Protein AF-A0A2A2KNI4-F1 (afdb_monomer)

Structure (mmCIF, N/CA/C/O backbone):
data_AF-A0A2A2KNI4-F1
#
_entry.id   AF-A0A2A2KNI4-F1
#
loop_
_atom_site.group_PDB
_atom_site.id
_atom_site.type_symbol
_atom_site.label_atom_id
_atom_site.label_alt_id
_atom_site.label_comp_id
_atom_site.label_asym_id
_atom_site.label_entity_id
_atom_site.label_seq_id
_atom_site.pdbx_PDB_ins_code
_atom_site.Cartn_x
_atom_site.Cartn_y
_atom_site.Cartn_z
_atom_site.occupancy
_atom_site.B_iso_or_equiv
_atom_site.auth_seq_id
_atom_site.auth_comp_id
_atom_site.auth_asym_id
_atom_site.auth_atom_id
_atom_site.pdbx_PDB_model_num
ATOM 1 N N . MET A 1 1 ? -17.051 -5.301 -17.462 1.00 44.94 1 MET A N 1
ATOM 2 C CA . MET A 1 1 ? -17.823 -6.048 -16.439 1.00 44.94 1 MET A CA 1
ATOM 3 C C . MET A 1 1 ? -18.924 -5.157 -15.853 1.00 44.94 1 MET A C 1
ATOM 5 O O . MET A 1 1 ? -18.960 -3.977 -16.186 1.00 44.94 1 MET A O 1
ATOM 9 N N . SER A 1 2 ? -19.839 -5.693 -15.039 1.00 45.97 2 SER A N 1
ATOM 10 C CA . SER A 1 2 ? -20.913 -4.934 -14.370 1.00 45.97 2 SER A CA 1
ATOM 11 C C . SER A 1 2 ? -20.404 -4.223 -13.110 1.00 45.97 2 SER A C 1
ATOM 13 O O . SER A 1 2 ? -19.981 -4.899 -12.181 1.00 45.97 2 SER A O 1
ATOM 15 N N . ARG A 1 3 ? -20.484 -2.886 -13.074 1.00 68.00 3 ARG A N 1
ATOM 16 C CA . ARG A 1 3 ? -20.054 -2.011 -11.956 1.00 68.00 3 ARG A CA 1
ATOM 17 C C . ARG A 1 3 ? -21.158 -1.789 -10.895 1.00 68.00 3 ARG A C 1
ATOM 19 O O . ARG A 1 3 ? -21.290 -0.703 -10.334 1.00 68.00 3 ARG A O 1
ATOM 26 N N . GLY A 1 4 ? -22.041 -2.773 -10.739 1.00 67.38 4 GLY A N 1
ATOM 27 C CA . GLY A 1 4 ? -23.240 -2.698 -9.906 1.00 67.38 4 GLY A CA 1
ATOM 28 C C . GLY A 1 4 ? -24.388 -3.571 -10.421 1.00 67.38 4 GLY A C 1
ATOM 29 O O . GLY A 1 4 ? -24.351 -4.092 -11.541 1.00 67.38 4 GLY A O 1
ATOM 30 N N . ASN A 1 5 ? -25.437 -3.712 -9.610 1.00 77.50 5 ASN A N 1
ATOM 31 C CA . ASN A 1 5 ? -26.620 -4.521 -9.907 1.00 77.50 5 ASN A CA 1
ATOM 32 C C . ASN A 1 5 ? -27.744 -3.690 -10.538 1.00 77.50 5 ASN A C 1
ATOM 34 O O . ASN A 1 5 ? -28.272 -2.762 -9.929 1.00 77.50 5 ASN A O 1
ATOM 38 N N . ALA A 1 6 ? -28.177 -4.067 -11.743 1.00 77.62 6 ALA A N 1
ATOM 39 C CA . ALA A 1 6 ? -29.332 -3.457 -12.398 1.00 77.62 6 ALA A CA 1
ATOM 40 C C . ALA A 1 6 ? -30.652 -4.098 -11.931 1.00 77.62 6 ALA A C 1
ATOM 42 O O . ALA A 1 6 ? -30.857 -5.305 -12.052 1.00 77.62 6 ALA A O 1
ATOM 43 N N . THR A 1 7 ? -31.579 -3.266 -11.463 1.00 80.44 7 THR A N 1
ATOM 44 C CA . THR A 1 7 ? -32.975 -3.627 -11.169 1.00 80.44 7 THR A CA 1
ATOM 45 C C . THR A 1 7 ? -33.904 -2.950 -12.174 1.00 80.44 7 THR A C 1
ATOM 47 O O . THR A 1 7 ? -33.580 -1.879 -12.686 1.00 80.44 7 THR A O 1
ATOM 50 N N . VAL A 1 8 ? -35.047 -3.567 -12.491 1.00 79.50 8 VAL A N 1
ATOM 51 C CA . VAL A 1 8 ? -36.004 -3.041 -13.481 1.00 79.50 8 VAL A CA 1
ATOM 52 C C . VAL A 1 8 ? -37.401 -2.976 -12.870 1.00 79.50 8 VAL A C 1
ATOM 54 O O . VAL A 1 8 ? -37.875 -3.959 -12.294 1.00 79.50 8 VAL A O 1
ATOM 57 N N . ASP A 1 9 ? -38.063 -1.823 -12.978 1.00 80.44 9 ASP A N 1
ATOM 58 C CA . ASP A 1 9 ? -39.430 -1.637 -12.486 1.00 80.44 9 ASP A CA 1
ATOM 59 C C . ASP A 1 9 ? -40.489 -2.251 -13.429 1.00 80.44 9 ASP A C 1
ATOM 61 O O . ASP A 1 9 ? -40.208 -2.712 -14.537 1.00 80.44 9 ASP A O 1
ATOM 65 N N . ARG A 1 10 ? -41.758 -2.243 -12.999 1.00 78.56 10 ARG A N 1
ATOM 66 C CA . ARG A 1 10 ? -42.879 -2.805 -13.780 1.00 78.56 10 ARG A CA 1
ATOM 67 C C . ARG A 1 10 ? -43.243 -2.009 -15.045 1.00 78.56 10 ARG A C 1
ATOM 69 O O . ARG A 1 10 ? -44.118 -2.451 -15.783 1.00 78.56 10 ARG A O 1
ATOM 76 N N . HIS A 1 11 ? -42.602 -0.869 -15.288 1.00 81.31 11 HIS A N 1
ATOM 77 C CA . HIS A 1 11 ? -42.779 -0.030 -16.474 1.00 81.31 11 HIS A CA 1
ATOM 78 C C . HIS A 1 11 ? -41.560 -0.083 -17.414 1.00 81.31 11 HIS A C 1
ATOM 80 O O . HIS A 1 11 ? -41.595 0.534 -18.476 1.00 81.31 11 HIS A O 1
ATOM 86 N N . GLY A 1 12 ? -40.505 -0.827 -17.054 1.00 70.75 12 GLY A N 1
ATOM 87 C CA . GLY A 1 12 ? -39.271 -0.956 -17.833 1.00 70.75 12 GLY A CA 1
ATOM 88 C C . GLY A 1 12 ? -38.179 0.061 -17.482 1.00 70.75 12 GLY A C 1
ATOM 89 O O . GLY A 1 12 ? -37.191 0.152 -18.207 1.00 70.75 12 GLY A O 1
ATOM 90 N N . ASN A 1 13 ? -38.320 0.823 -16.393 1.00 78.44 13 ASN A N 1
ATOM 91 C CA . ASN A 1 13 ? -37.273 1.729 -15.923 1.00 78.44 13 ASN A CA 1
ATOM 92 C C . ASN A 1 13 ? -36.163 0.937 -15.222 1.00 78.44 13 ASN A C 1
ATOM 94 O O . ASN A 1 13 ? -36.431 0.236 -14.246 1.00 78.44 13 ASN A O 1
ATOM 98 N N . CYS A 1 14 ? -34.918 1.090 -15.676 1.00 73.50 14 CYS A N 1
ATOM 99 C CA . CYS A 1 14 ? -33.750 0.500 -15.022 1.00 73.50 14 CYS A CA 1
ATOM 100 C C . CYS A 1 14 ? -33.170 1.431 -13.945 1.00 73.50 14 CYS A C 1
ATOM 102 O O . CYS A 1 14 ? -32.900 2.605 -14.210 1.00 73.50 14 CYS A O 1
ATOM 104 N N . THR A 1 15 ? -32.899 0.879 -12.766 1.00 78.12 15 THR A N 1
ATOM 105 C CA . THR A 1 15 ? -32.167 1.511 -11.660 1.00 78.12 15 THR A CA 1
ATOM 106 C C . THR A 1 15 ? -30.983 0.636 -11.267 1.00 78.12 15 THR A C 1
ATOM 108 O O . THR A 1 15 ? -31.174 -0.512 -10.863 1.00 78.12 15 THR A O 1
ATOM 111 N N . CYS A 1 16 ? -29.762 1.158 -11.386 1.00 79.56 16 CYS A N 1
ATOM 112 C CA . CYS A 1 16 ? -28.562 0.462 -10.929 1.00 79.56 16 CYS A CA 1
ATOM 113 C C . CYS A 1 16 ? -28.242 0.820 -9.472 1.00 79.56 16 CYS A C 1
ATOM 115 O O . CYS A 1 16 ? -28.241 1.997 -9.113 1.00 79.56 16 CYS A O 1
ATOM 117 N N . ASP A 1 17 ? -27.962 -0.200 -8.667 1.00 80.31 17 ASP A N 1
ATOM 118 C CA . ASP A 1 17 ? -27.355 -0.100 -7.339 1.00 80.31 17 ASP A CA 1
ATOM 119 C C . ASP A 1 17 ? -25.849 -0.354 -7.502 1.00 80.31 17 ASP A C 1
ATOM 121 O O . ASP A 1 17 ? -25.459 -1.405 -8.019 1.00 80.31 17 ASP A O 1
ATOM 125 N N . CYS A 1 18 ? -25.013 0.635 -7.189 1.00 76.56 18 CYS A N 1
ATOM 126 C CA . CYS A 1 18 ? -23.606 0.650 -7.600 1.00 76.56 18 CYS A CA 1
ATOM 127 C C . CYS A 1 18 ? -22.666 0.099 -6.529 1.00 76.56 18 CYS A C 1
ATOM 129 O O . CYS A 1 18 ? -22.852 0.337 -5.334 1.00 76.56 18 CYS A O 1
ATOM 131 N N . ASP A 1 19 ? -21.608 -0.583 -6.968 1.00 75.62 19 ASP A N 1
ATOM 132 C CA . ASP A 1 19 ? -20.502 -0.936 -6.080 1.00 75.62 19 ASP A CA 1
ATOM 133 C C . ASP A 1 19 ? -19.826 0.348 -5.574 1.00 75.62 19 ASP A C 1
ATOM 135 O O . ASP A 1 19 ? -19.736 1.327 -6.310 1.00 75.62 19 ASP A O 1
ATOM 139 N N . LYS A 1 20 ? -19.328 0.362 -4.329 1.00 65.94 20 LYS A N 1
ATOM 140 C CA . LYS A 1 20 ? -18.877 1.584 -3.614 1.00 65.94 20 LYS A CA 1
ATOM 141 C C . LYS A 1 20 ? -17.825 2.451 -4.327 1.00 65.94 20 LYS A C 1
ATOM 143 O O . LYS A 1 20 ? -17.610 3.585 -3.921 1.00 65.94 20 LYS A O 1
ATOM 148 N N . GLN A 1 21 ? -17.146 1.904 -5.327 1.00 68.81 21 GLN A N 1
ATOM 149 C CA . GLN A 1 21 ? -16.157 2.590 -6.160 1.00 68.81 21 GLN A CA 1
ATOM 150 C C . GLN A 1 21 ? -16.796 3.423 -7.284 1.00 68.81 21 GLN A C 1
ATOM 152 O O . GLN A 1 21 ? -16.095 4.190 -7.938 1.00 68.81 21 GLN A O 1
ATOM 157 N N . TYR A 1 22 ? -18.101 3.275 -7.535 1.00 71.25 22 TYR A N 1
ATOM 158 C CA . TYR A 1 22 ? -18.795 3.823 -8.699 1.00 71.25 22 TYR A CA 1
ATOM 159 C C . TYR A 1 22 ? -20.127 4.482 -8.336 1.00 71.25 22 TYR A C 1
ATOM 161 O O . TYR A 1 22 ? -20.808 4.088 -7.391 1.00 71.25 22 TYR A O 1
ATOM 169 N N . PHE A 1 23 ? -20.546 5.462 -9.138 1.00 74.88 23 PHE A N 1
ATOM 170 C CA . PHE A 1 23 ? -21.817 6.157 -8.944 1.00 74.88 23 PHE A CA 1
ATOM 171 C C . PHE A 1 23 ? -22.461 6.627 -10.264 1.00 74.88 23 PHE A C 1
ATOM 173 O O . PHE A 1 23 ? -21.933 6.439 -11.366 1.00 74.88 23 PHE A O 1
ATOM 180 N N . GLY A 1 24 ? -23.650 7.227 -10.150 1.00 71.94 24 GLY A N 1
ATOM 181 C CA . GLY A 1 24 ? -24.491 7.636 -11.278 1.00 71.94 24 GLY A CA 1
ATOM 182 C C . GLY A 1 24 ? -25.480 6.551 -11.722 1.00 71.94 24 GLY A C 1
ATOM 183 O O . GLY A 1 24 ? -25.388 5.396 -11.320 1.00 71.94 24 GLY A O 1
ATOM 184 N N . LYS A 1 25 ? -26.459 6.922 -12.565 1.00 75.50 25 LYS A N 1
ATOM 185 C CA . LYS A 1 25 ? -27.607 6.060 -12.943 1.00 75.50 25 LYS A CA 1
ATOM 186 C C . LYS A 1 25 ? -27.247 4.676 -13.501 1.00 75.50 25 LYS A C 1
ATOM 188 O O . LYS A 1 25 ? -28.097 3.788 -13.471 1.00 75.50 25 LYS A O 1
ATOM 193 N N . HIS A 1 26 ? -26.042 4.515 -14.042 1.00 77.38 26 HIS A N 1
ATOM 194 C CA . HIS A 1 26 ? -25.550 3.287 -14.664 1.00 77.38 26 HIS A CA 1
ATOM 195 C C . HIS A 1 26 ? -24.164 2.883 -14.132 1.00 77.38 26 HIS A C 1
ATOM 197 O O . HIS A 1 26 ? -23.469 2.113 -14.791 1.00 77.38 26 HIS A O 1
ATOM 203 N N . CYS A 1 27 ? -23.762 3.406 -12.964 1.00 74.19 27 CYS A N 1
ATOM 204 C CA . CYS A 1 27 ? -22.461 3.150 -12.330 1.00 74.19 27 CYS A CA 1
ATOM 205 C C . CYS A 1 27 ? -21.272 3.441 -13.265 1.00 74.19 27 CYS A C 1
ATOM 207 O O . CYS A 1 27 ? -20.277 2.716 -13.316 1.00 74.19 27 CYS A O 1
ATOM 209 N N . GLN A 1 28 ? -21.424 4.486 -14.082 1.00 66.25 28 GLN A N 1
ATOM 210 C CA . GLN A 1 28 ? -20.510 4.802 -15.174 1.00 66.25 28 GLN A CA 1
ATOM 211 C C . GLN A 1 28 ? -19.318 5.673 -14.750 1.00 66.25 28 GLN A C 1
ATOM 213 O O . GLN A 1 28 ? -18.339 5.750 -15.490 1.00 66.25 28 GLN A O 1
ATOM 218 N N . PHE A 1 29 ? -19.392 6.310 -13.579 1.00 69.56 29 PHE A N 1
ATOM 219 C CA . PHE A 1 29 ? -18.362 7.199 -13.044 1.00 69.56 29 PHE A CA 1
ATOM 220 C C . PHE A 1 29 ? -17.694 6.559 -11.828 1.00 69.56 29 PHE A C 1
ATOM 222 O O . PHE A 1 29 ? -18.393 5.978 -11.000 1.00 69.56 29 PHE A O 1
ATOM 229 N N . VAL A 1 30 ? -16.371 6.686 -11.705 1.00 69.25 30 VAL A N 1
ATOM 230 C CA . VAL A 1 30 ? -15.643 6.366 -10.464 1.00 69.25 30 VAL A CA 1
ATOM 231 C C . VAL A 1 30 ? -15.994 7.417 -9.408 1.00 69.25 30 VAL A C 1
ATOM 233 O O . VAL A 1 30 ? -16.148 8.588 -9.747 1.00 69.25 30 VAL A O 1
ATOM 236 N N . SER A 1 31 ? -16.138 6.995 -8.154 1.00 75.94 31 SER A N 1
ATOM 237 C CA . SER A 1 31 ? -16.397 7.829 -6.977 1.00 75.94 31 SER A CA 1
ATOM 238 C C . SER A 1 31 ? -15.078 8.359 -6.392 1.00 75.94 31 SER A C 1
ATOM 240 O O . SER A 1 31 ? -14.309 7.562 -5.844 1.00 75.94 31 SER A O 1
ATOM 242 N N . PRO A 1 32 ? -14.771 9.673 -6.457 1.00 78.44 32 PRO A N 1
ATOM 243 C CA . PRO A 1 32 ? -13.630 10.238 -5.730 1.00 78.44 32 PRO A CA 1
ATOM 244 C C . PRO A 1 32 ? -13.690 9.980 -4.216 1.00 78.44 32 PRO A C 1
ATOM 246 O O . PRO A 1 32 ? -12.652 9.860 -3.566 1.00 78.44 32 PRO A O 1
ATOM 249 N N . CYS A 1 33 ? -14.893 9.823 -3.656 1.00 77.25 33 CYS A N 1
ATOM 250 C CA . CYS A 1 33 ? -15.106 9.442 -2.261 1.00 77.25 33 CYS A CA 1
ATOM 251 C C . CYS A 1 33 ? -14.617 8.032 -1.878 1.00 77.25 33 CYS A C 1
ATOM 253 O O . CYS A 1 33 ? -14.644 7.690 -0.695 1.00 77.25 33 CYS A O 1
ATOM 255 N N . TYR A 1 34 ? -14.156 7.213 -2.830 1.00 70.56 34 TYR A N 1
ATOM 256 C CA . TYR A 1 34 ? -13.549 5.913 -2.532 1.00 70.56 34 TYR A CA 1
ATOM 257 C C . TYR A 1 34 ? -12.125 6.024 -1.955 1.00 70.56 34 TYR A C 1
ATOM 259 O O . TYR A 1 34 ? -11.757 5.227 -1.095 1.00 70.56 34 TYR A O 1
ATOM 267 N N . THR A 1 35 ? -11.334 7.010 -2.396 1.00 60.75 35 THR A N 1
ATOM 268 C CA . THR A 1 35 ? -9.960 7.255 -1.904 1.00 60.75 35 THR A CA 1
ATOM 269 C C . THR A 1 35 ? -9.849 8.507 -1.034 1.00 60.75 35 THR A C 1
ATOM 271 O O . THR A 1 35 ? -8.936 8.612 -0.215 1.00 60.75 35 THR A O 1
ATOM 274 N N . TYR A 1 36 ? -10.787 9.449 -1.157 1.00 73.06 36 TYR A N 1
ATOM 275 C CA . TYR A 1 36 ? -10.872 10.631 -0.302 1.00 73.06 36 TYR A CA 1
ATOM 276 C C . TYR A 1 36 ? -11.606 10.305 1.009 1.00 73.06 36 TYR A C 1
ATOM 278 O O . TYR A 1 36 ? -12.778 10.634 1.188 1.00 73.06 36 TYR A O 1
ATOM 286 N N . GLU A 1 37 ? -10.931 9.613 1.932 1.00 77.44 37 GLU A N 1
ATOM 287 C CA . GLU A 1 37 ? -11.546 9.245 3.215 1.00 77.44 37 GLU A CA 1
ATOM 288 C C . GLU A 1 37 ? -11.898 10.501 4.026 1.00 77.44 37 GLU A C 1
ATOM 290 O O . GLU A 1 37 ? -11.085 11.427 4.123 1.00 77.44 37 GLU A O 1
ATOM 295 N N . CYS A 1 38 ? -13.064 10.511 4.667 1.00 82.12 38 CYS A N 1
ATOM 296 C CA . CYS A 1 38 ? -13.459 11.585 5.570 1.00 82.12 38 CYS A CA 1
ATOM 297 C C . CYS A 1 38 ? -13.235 11.183 7.030 1.00 82.12 38 CYS A C 1
ATOM 299 O O . CYS A 1 38 ? -13.674 10.121 7.475 1.00 82.12 38 CYS A O 1
ATOM 301 N N . GLU A 1 39 ? -12.585 12.064 7.781 1.00 84.06 39 GLU A N 1
ATOM 302 C CA . GLU A 1 39 ? -12.265 11.875 9.191 1.00 84.06 39 GLU A CA 1
ATOM 303 C C . GLU A 1 39 ? -13.521 11.947 10.070 1.00 84.06 39 GLU A C 1
ATOM 305 O O . GLU A 1 39 ? -14.598 12.390 9.655 1.00 84.06 39 GLU A O 1
ATOM 310 N N . ASN A 1 40 ? -13.395 11.498 11.322 1.00 83.50 40 ASN A N 1
ATOM 311 C CA . ASN A 1 40 ? -14.456 11.586 12.332 1.00 83.50 40 ASN A CA 1
ATOM 312 C C . ASN A 1 40 ? -15.799 10.943 11.932 1.00 83.50 40 ASN A C 1
ATOM 314 O O . ASN A 1 40 ? -16.845 11.284 12.489 1.00 83.50 40 ASN A O 1
ATOM 318 N N . GLY A 1 41 ? -15.811 10.017 10.969 1.00 75.81 41 GLY A N 1
ATOM 319 C CA . GLY A 1 41 ? -17.039 9.411 10.451 1.00 75.81 41 GLY A CA 1
ATOM 320 C C . GLY A 1 41 ? -17.980 10.422 9.784 1.00 75.81 41 GLY A C 1
ATOM 321 O O . GLY A 1 41 ? -19.203 10.272 9.878 1.00 75.81 41 GLY A O 1
ATOM 322 N N . ALA A 1 42 ? -17.423 11.474 9.183 1.00 85.50 42 ALA A N 1
ATOM 323 C CA . ALA A 1 42 ? -18.103 12.325 8.215 1.00 85.50 42 ALA A CA 1
ATOM 324 C C . ALA A 1 42 ? -18.541 11.515 6.981 1.00 85.50 42 ALA A C 1
ATOM 326 O O . ALA A 1 42 ? -17.940 10.492 6.644 1.00 85.50 42 ALA A O 1
ATOM 327 N N . LYS A 1 43 ? -19.596 11.963 6.292 1.00 88.06 43 LYS A N 1
ATOM 328 C CA . LYS A 1 43 ? -20.102 11.282 5.093 1.00 88.06 43 LYS A CA 1
ATOM 329 C C . LYS A 1 43 ? -19.561 11.957 3.839 1.00 88.06 43 LYS A C 1
ATOM 331 O O . LYS A 1 43 ? -19.943 13.085 3.536 1.00 88.06 43 LYS A O 1
ATOM 336 N N . CYS A 1 44 ? -18.725 11.253 3.089 1.00 87.69 44 CYS A N 1
ATOM 337 C CA . CYS A 1 44 ? -18.330 11.704 1.761 1.00 87.69 44 CYS A CA 1
ATOM 338 C C . CYS A 1 44 ? -19.527 11.668 0.791 1.00 87.69 44 CYS A C 1
ATOM 340 O O . CYS A 1 44 ? -20.330 10.731 0.840 1.00 87.69 44 CYS A O 1
ATOM 342 N N . ASP A 1 45 ? -19.651 12.681 -0.067 1.00 90.12 45 ASP A N 1
ATOM 343 C CA . ASP A 1 45 ? -20.527 12.679 -1.243 1.00 90.12 45 ASP A CA 1
ATOM 344 C C . ASP A 1 45 ? -19.768 13.140 -2.493 1.00 90.12 45 ASP A C 1
ATOM 346 O O . ASP A 1 45 ? -18.977 14.085 -2.445 1.00 90.12 45 ASP A O 1
ATOM 350 N N . ASP A 1 46 ? -20.047 12.484 -3.620 1.00 84.62 46 ASP A N 1
ATOM 351 C CA . ASP A 1 46 ? -19.491 12.830 -4.928 1.00 84.62 46 ASP A CA 1
ATOM 352 C C . ASP A 1 46 ? -20.301 13.974 -5.552 1.00 84.62 46 ASP A C 1
ATOM 354 O O . ASP A 1 46 ? -21.469 13.811 -5.923 1.00 84.62 46 ASP A O 1
ATOM 358 N N . VAL A 1 47 ? -19.684 15.149 -5.674 1.00 86.19 47 VAL A N 1
ATOM 359 C CA . VAL A 1 47 ? -20.344 16.372 -6.145 1.00 86.19 47 VAL A CA 1
ATOM 360 C C . VAL A 1 47 ? -19.821 16.767 -7.523 1.00 86.19 47 VAL A C 1
ATOM 362 O O . VAL A 1 47 ? -18.617 16.789 -7.771 1.00 86.19 47 VAL A O 1
ATOM 365 N N . TRP A 1 48 ? -20.742 17.088 -8.431 1.00 80.56 48 TRP A N 1
ATOM 366 C CA . TRP A 1 48 ? -20.428 17.601 -9.765 1.00 80.56 48 TRP A CA 1
ATOM 367 C C . TRP A 1 48 ? -20.081 19.090 -9.725 1.00 80.56 48 TRP A C 1
ATOM 369 O O . TRP A 1 48 ? -20.756 19.877 -9.057 1.00 80.56 48 TRP A O 1
ATOM 379 N N . SER A 1 49 ? -19.073 19.487 -10.504 1.00 80.69 49 SER A N 1
ATOM 380 C CA . SER A 1 49 ? -18.834 20.894 -10.840 1.00 80.69 49 SER A CA 1
ATOM 381 C C . SER A 1 49 ? -20.053 21.509 -11.543 1.00 80.69 49 SER A C 1
ATOM 383 O O . SER A 1 49 ? -20.807 20.808 -12.219 1.00 80.69 49 SER A O 1
ATOM 385 N N . GLN A 1 50 ? -20.222 22.832 -11.441 1.00 80.31 50 GLN A N 1
ATOM 386 C CA . GLN A 1 50 ? -21.332 23.568 -12.072 1.00 80.31 50 GLN A CA 1
ATOM 387 C C . GLN A 1 50 ? -21.383 23.379 -13.600 1.00 80.31 50 GLN A C 1
ATOM 389 O O . GLN A 1 50 ? -22.463 23.423 -14.186 1.00 80.31 50 GLN A O 1
ATOM 394 N N . ASP A 1 51 ? -20.234 23.099 -14.221 1.00 79.69 51 ASP A N 1
ATOM 395 C CA . ASP A 1 51 ? -20.097 22.846 -15.659 1.00 79.69 51 ASP A CA 1
ATOM 396 C C . ASP A 1 51 ? -20.362 21.374 -16.056 1.00 79.69 51 ASP A C 1
ATOM 398 O O . ASP A 1 51 ? -20.290 21.031 -17.235 1.00 79.69 51 ASP A O 1
ATOM 402 N N . ASN A 1 52 ? -20.646 20.482 -15.093 1.00 74.00 52 ASN A N 1
ATOM 403 C CA . ASN A 1 52 ? -20.809 19.027 -15.272 1.00 74.00 52 ASN A CA 1
ATOM 404 C C . ASN A 1 52 ? -19.605 18.294 -15.919 1.00 74.00 52 ASN A C 1
ATOM 406 O O . ASN A 1 52 ? -19.741 17.166 -16.392 1.00 74.00 52 ASN A O 1
ATOM 410 N N . THR A 1 53 ? -18.417 18.904 -15.934 1.00 64.50 53 THR A N 1
ATOM 411 C CA . THR A 1 53 ? -17.192 18.342 -16.538 1.00 64.50 53 THR A CA 1
ATOM 412 C C . THR A 1 53 ? -16.332 17.530 -15.571 1.00 64.50 53 THR A C 1
ATOM 414 O O . THR A 1 53 ? -15.605 16.642 -16.009 1.00 64.50 53 THR A O 1
ATOM 417 N N . THR A 1 54 ? -16.400 17.816 -14.270 1.00 71.69 54 THR A N 1
ATOM 418 C CA . THR A 1 54 ? -15.589 17.170 -13.228 1.00 71.69 54 THR A CA 1
ATOM 419 C C . THR A 1 54 ? -16.429 16.772 -12.017 1.00 71.69 54 THR A C 1
ATOM 421 O O . THR A 1 54 ? -17.469 17.374 -11.734 1.00 71.69 54 THR A O 1
ATOM 424 N N . VAL A 1 55 ? -15.948 15.755 -11.299 1.00 73.12 55 VAL A N 1
ATOM 425 C CA . VAL A 1 55 ? -16.503 15.257 -10.034 1.00 73.12 55 VAL A CA 1
ATOM 426 C C . VAL A 1 55 ? -15.457 15.452 -8.942 1.00 73.12 55 VAL A C 1
ATOM 428 O O . VAL A 1 55 ? -14.276 15.194 -9.167 1.00 73.12 55 VAL A O 1
ATOM 431 N N . THR A 1 56 ? -15.887 15.878 -7.760 1.00 81.88 56 THR A N 1
ATOM 432 C CA . THR A 1 56 ? -15.037 16.073 -6.580 1.00 81.88 56 THR A CA 1
ATOM 433 C C . THR A 1 56 ? -15.679 15.447 -5.352 1.00 81.88 56 THR A C 1
ATOM 435 O O . THR A 1 56 ? -16.877 15.628 -5.129 1.00 81.88 56 THR A O 1
ATOM 438 N N . ALA A 1 57 ? -14.880 14.763 -4.534 1.00 86.00 57 ALA A N 1
ATOM 439 C CA . ALA A 1 57 ? -15.295 14.339 -3.203 1.00 86.00 57 ALA A CA 1
ATOM 440 C C . ALA A 1 57 ? -15.501 15.563 -2.302 1.00 86.00 57 ALA A C 1
ATOM 442 O O . ALA A 1 57 ? -14.673 16.475 -2.307 1.00 86.00 57 ALA A O 1
ATOM 443 N N . ILE A 1 58 ? -16.572 15.568 -1.508 1.00 90.56 58 ILE A N 1
ATOM 444 C CA . ILE A 1 58 ? -16.783 16.544 -0.433 1.00 90.56 58 ILE A CA 1
ATOM 445 C C . ILE A 1 58 ? -17.179 15.799 0.843 1.00 90.56 58 ILE A C 1
ATOM 447 O O . ILE A 1 58 ? -18.125 15.010 0.849 1.00 90.56 58 ILE A O 1
ATOM 451 N N . CYS A 1 59 ? -16.475 16.069 1.944 1.00 91.75 59 CYS A N 1
ATOM 452 C CA . CYS A 1 59 ? -16.795 15.502 3.248 1.00 91.75 59 CYS A CA 1
ATOM 453 C C . CYS A 1 59 ? -17.884 16.316 3.957 1.00 91.75 59 CYS A C 1
ATOM 455 O O . CYS A 1 59 ? -17.669 17.448 4.384 1.00 91.75 59 CYS A O 1
ATOM 457 N N . ASN A 1 60 ? -19.065 15.723 4.135 1.00 92.31 60 ASN A N 1
ATOM 458 C CA . ASN A 1 60 ? -20.137 16.313 4.930 1.00 92.31 60 ASN A CA 1
ATOM 459 C C . ASN A 1 60 ? -19.875 16.031 6.412 1.00 92.31 60 ASN A C 1
ATOM 461 O O . ASN A 1 60 ? -20.066 14.906 6.892 1.00 92.31 60 ASN A O 1
ATOM 465 N N . CYS A 1 61 ? -19.424 17.057 7.132 1.00 91.56 61 CYS A N 1
ATOM 466 C CA . CYS A 1 61 ? -19.061 16.933 8.538 1.00 91.56 61 CYS A CA 1
ATOM 467 C C . CYS A 1 61 ? -20.286 16.638 9.426 1.00 91.56 61 CYS A C 1
ATOM 469 O O . CYS A 1 61 ? -21.362 17.194 9.183 1.00 91.56 61 CYS A O 1
ATOM 471 N N . PRO A 1 62 ? -20.168 15.781 10.462 1.00 87.00 62 PRO A N 1
ATOM 472 C CA . PRO A 1 62 ? -21.319 15.369 11.254 1.00 87.00 62 PRO A CA 1
ATOM 473 C C . PRO A 1 62 ? -21.921 16.536 12.039 1.00 87.00 62 PRO A C 1
ATOM 475 O O . PRO A 1 62 ? -21.243 17.177 12.837 1.00 87.00 62 PRO A O 1
ATOM 478 N N . THR A 1 63 ? -23.223 16.754 11.871 1.00 84.12 63 THR A N 1
ATOM 479 C CA . THR A 1 63 ? -24.032 17.669 12.700 1.00 84.12 63 THR A CA 1
ATOM 480 C C . THR A 1 63 ? -24.754 16.938 13.841 1.00 84.12 63 THR A C 1
ATOM 482 O O . THR A 1 63 ? -25.577 17.514 14.550 1.00 84.12 63 THR A O 1
ATOM 485 N N . GLU A 1 64 ? -24.462 15.647 14.014 1.00 81.12 64 GLU A N 1
ATOM 486 C CA . GLU A 1 64 ? -25.056 14.782 15.028 1.00 81.12 64 GLU A CA 1
ATOM 487 C C . GLU A 1 64 ? -24.443 15.044 16.407 1.00 81.12 64 GLU A C 1
ATOM 489 O O . GLU A 1 64 ? -23.227 14.978 16.587 1.00 81.12 64 GLU A O 1
ATOM 494 N N . ALA A 1 65 ? -25.299 15.275 17.403 1.00 80.69 65 ALA A N 1
ATOM 495 C CA . ALA A 1 65 ? -24.879 15.491 18.781 1.00 80.69 65 ALA A CA 1
ATOM 496 C C . ALA A 1 65 ? -24.097 14.284 19.338 1.00 80.69 65 ALA A C 1
ATOM 498 O O . ALA A 1 65 ? -24.643 13.184 19.483 1.00 80.69 65 ALA A O 1
ATOM 499 N N . ILE A 1 66 ? -22.838 14.515 19.725 1.00 84.94 66 ILE A N 1
ATOM 500 C CA . ILE A 1 66 ? -22.051 13.563 20.515 1.00 84.94 66 ILE A CA 1
ATOM 501 C C . ILE A 1 66 ? -22.778 13.297 21.837 1.00 84.94 66 ILE A C 1
ATOM 503 O O . ILE A 1 66 ? -23.220 14.224 22.524 1.00 84.94 66 ILE A O 1
ATOM 507 N N . GLN A 1 67 ? -22.897 12.026 22.222 1.00 83.06 67 GLN A N 1
ATOM 508 C CA . GLN A 1 67 ? -23.523 11.662 23.491 1.00 83.06 67 GLN A CA 1
ATOM 509 C C . GLN A 1 67 ? -22.756 12.263 24.671 1.00 83.06 67 GLN A C 1
ATOM 511 O O . GLN A 1 67 ? -21.529 12.227 24.718 1.00 83.06 67 GLN A O 1
ATOM 516 N N . PHE A 1 68 ? -23.504 12.833 25.618 1.00 82.31 68 PHE A N 1
ATOM 517 C CA . PHE A 1 68 ? -23.015 13.637 26.749 1.00 82.31 68 PHE A CA 1
ATOM 518 C C . PHE A 1 68 ? -22.327 14.971 26.383 1.00 82.31 68 PHE A C 1
ATOM 520 O O . PHE A 1 68 ? -22.147 15.796 27.274 1.00 82.31 68 PHE A O 1
ATOM 527 N N . ILE A 1 69 ? -22.018 15.236 25.105 1.00 84.12 69 ILE A N 1
ATOM 528 C CA . ILE A 1 69 ? -21.321 16.452 24.646 1.00 84.12 69 ILE A CA 1
ATOM 529 C C . ILE A 1 69 ? -21.990 17.036 23.377 1.00 84.12 69 ILE A C 1
ATOM 531 O O . ILE A 1 69 ? -21.374 17.118 22.316 1.00 84.12 69 ILE A O 1
ATOM 535 N N . PRO A 1 70 ? -23.265 17.462 23.434 1.00 79.81 70 PRO A N 1
ATOM 536 C CA . PRO A 1 70 ? -24.049 17.783 22.235 1.00 79.81 70 PRO A CA 1
ATOM 537 C C . PRO A 1 70 ? -23.556 19.001 21.430 1.00 79.81 70 PRO A C 1
ATOM 539 O O . PRO A 1 70 ? -24.059 19.235 20.337 1.00 79.81 70 PRO A O 1
ATOM 542 N N . SER A 1 71 ? -22.604 19.775 21.961 1.00 84.06 71 SER A N 1
ATOM 543 C CA . SER A 1 71 ? -22.120 21.043 21.393 1.00 84.06 71 SER A CA 1
ATOM 544 C C . SER A 1 71 ? -20.802 20.933 20.607 1.00 84.06 71 SER A C 1
ATOM 546 O O . SER A 1 71 ? -20.229 21.962 20.254 1.00 84.06 71 SER A O 1
ATOM 548 N N . VAL A 1 72 ? -20.285 19.722 20.373 1.00 87.56 72 VAL A N 1
ATOM 549 C CA . VAL A 1 72 ? -19.077 19.498 19.553 1.00 87.56 72 VAL A CA 1
ATOM 550 C C . VAL A 1 72 ? -19.381 19.790 18.082 1.00 87.56 72 VAL A C 1
ATOM 552 O O . VAL A 1 72 ? -20.436 19.401 17.585 1.00 87.56 72 VAL A O 1
ATOM 555 N N . THR A 1 73 ? -18.450 20.432 17.373 1.00 89.00 73 THR A N 1
ATOM 556 C CA . THR A 1 73 ? -18.545 20.644 15.916 1.00 89.00 73 THR A CA 1
ATOM 557 C C . THR A 1 73 ? -17.308 20.123 15.188 1.00 89.00 73 THR A C 1
ATOM 559 O O . THR A 1 73 ? -16.223 20.053 15.766 1.00 89.00 73 THR A O 1
ATOM 562 N N . PHE A 1 74 ? -17.483 19.753 13.919 1.00 90.38 74 PHE A N 1
ATOM 563 C CA . PHE A 1 74 ? -16.452 19.172 13.056 1.00 90.38 74 PHE A CA 1
ATOM 564 C C . PHE A 1 74 ? -16.242 20.070 11.831 1.00 90.38 74 PHE A C 1
ATOM 566 O O . PHE A 1 74 ? -17.221 20.534 11.243 1.00 90.38 74 PHE A O 1
ATOM 573 N N . GLN A 1 75 ? -14.986 20.357 11.489 1.00 90.50 75 GLN A N 1
ATOM 574 C CA . GLN A 1 75 ? -14.581 21.339 10.474 1.00 90.50 75 GLN A CA 1
ATOM 575 C C . GLN A 1 75 ? -13.328 20.860 9.713 1.00 90.50 75 GLN A C 1
ATOM 577 O O . GLN A 1 75 ? -12.707 19.868 10.100 1.00 90.50 75 GLN A O 1
ATOM 582 N N . GLY A 1 76 ? -12.955 21.577 8.649 1.00 89.38 76 GLY A N 1
ATOM 583 C CA . GLY A 1 76 ? -11.884 21.189 7.723 1.00 89.38 76 GLY A CA 1
ATOM 584 C C . GLY A 1 76 ? -12.397 20.387 6.524 1.00 89.38 76 GLY A C 1
ATOM 585 O O . GLY A 1 76 ? -13.491 19.823 6.576 1.00 89.38 76 GLY A O 1
ATOM 586 N N . ASP A 1 77 ? -11.624 20.351 5.436 1.00 87.25 77 ASP A N 1
ATOM 587 C CA . ASP A 1 77 ? -12.058 19.784 4.146 1.00 87.25 77 ASP A CA 1
ATOM 588 C C . ASP A 1 77 ? -12.296 18.264 4.211 1.00 87.25 77 ASP A C 1
ATOM 590 O O . ASP A 1 77 ? -13.104 17.728 3.450 1.00 87.25 77 ASP A O 1
ATOM 594 N N . ARG A 1 78 ? -11.640 17.572 5.158 1.00 89.50 78 ARG A N 1
ATOM 595 C CA . ARG A 1 78 ? -11.862 16.151 5.469 1.00 89.50 78 ARG A CA 1
ATOM 596 C C . ARG A 1 78 ? -12.625 15.948 6.782 1.00 89.50 78 ARG A C 1
ATOM 598 O O . ARG A 1 78 ? -12.790 14.806 7.200 1.00 89.50 78 ARG A O 1
ATOM 605 N N . CYS A 1 79 ? -13.113 17.017 7.417 1.00 89.06 79 CYS A N 1
ATOM 606 C CA . CYS A 1 79 ? -13.721 17.021 8.756 1.00 89.06 79 CYS A CA 1
ATOM 607 C C . CYS A 1 79 ? -12.763 16.583 9.882 1.00 89.06 79 CYS A C 1
ATOM 609 O O . CYS A 1 79 ? -13.171 16.022 10.905 1.00 89.06 79 CYS A O 1
ATOM 611 N N . GLU A 1 80 ? -11.471 16.835 9.681 1.00 87.31 80 GLU A N 1
ATOM 612 C CA . GLU A 1 80 ? -10.370 16.428 10.551 1.00 87.31 80 GLU A CA 1
ATOM 613 C C . GLU A 1 80 ? -10.250 17.259 11.841 1.00 87.31 80 GLU A C 1
ATOM 615 O O . GLU A 1 80 ? -9.594 16.835 12.792 1.00 87.31 80 GLU A O 1
ATOM 620 N N . GLN A 1 81 ? -10.893 18.430 11.901 1.00 87.94 81 GLN A N 1
ATOM 621 C CA . GLN A 1 81 ? -10.782 19.380 13.010 1.00 87.94 81 GLN A CA 1
ATOM 622 C C . GLN A 1 81 ? -11.999 19.266 13.930 1.00 87.94 81 GLN A C 1
ATOM 624 O O . GLN A 1 81 ? -13.134 19.480 13.504 1.00 87.94 81 GLN A O 1
ATOM 629 N N . ILE A 1 82 ? -11.764 18.970 15.210 1.00 88.69 82 ILE A N 1
ATOM 630 C CA . ILE A 1 82 ? -12.811 18.877 16.234 1.00 88.69 82 ILE A CA 1
ATOM 631 C C . ILE A 1 82 ? -12.766 20.127 17.110 1.00 88.69 82 ILE A C 1
ATOM 633 O O . ILE A 1 82 ? -11.750 20.414 17.739 1.00 88.69 82 ILE A O 1
ATOM 637 N N . SER A 1 83 ? -13.881 20.848 17.194 1.00 88.69 83 SER A N 1
ATOM 638 C CA . SER A 1 83 ? -14.051 21.982 18.100 1.00 88.69 83 SER A CA 1
ATOM 639 C C . SER A 1 83 ? -14.986 21.597 19.247 1.00 88.69 83 SER A C 1
ATOM 641 O O . SER A 1 83 ? -16.172 21.324 19.042 1.00 88.69 83 SER A O 1
ATOM 643 N N . ILE A 1 84 ? -14.429 21.557 20.460 1.00 87.44 84 ILE A N 1
ATOM 644 C CA . ILE A 1 84 ? -15.126 21.265 21.718 1.00 87.44 84 ILE A CA 1
ATOM 645 C C . ILE A 1 84 ? -15.197 22.575 22.525 1.00 87.44 84 ILE A C 1
ATOM 647 O O . ILE A 1 84 ? -14.145 23.162 22.769 1.00 87.44 84 ILE A O 1
ATOM 651 N N . PRO A 1 85 ? -16.383 23.062 22.937 1.00 86.81 85 PRO A N 1
ATOM 652 C CA . PRO A 1 85 ? -16.483 24.305 23.707 1.00 86.81 85 PRO A CA 1
ATOM 653 C C . PRO A 1 85 ? -15.917 24.202 25.133 1.00 86.81 85 PRO A C 1
ATOM 655 O O . PRO A 1 85 ? -16.150 23.208 25.818 1.00 86.81 85 PRO A O 1
ATOM 658 N N . ASP A 1 86 ? -15.318 25.290 25.631 1.00 83.12 86 ASP A N 1
ATOM 659 C CA . ASP A 1 86 ? -14.744 25.416 26.991 1.00 83.12 86 ASP A CA 1
ATOM 660 C C . ASP A 1 86 ? -15.746 25.181 28.146 1.00 83.12 86 ASP A C 1
ATOM 662 O O . ASP A 1 86 ? -15.370 25.126 29.316 1.00 83.12 86 ASP A O 1
ATOM 666 N N . THR A 1 87 ? -17.044 25.088 27.843 1.00 83.94 87 THR A N 1
ATOM 667 C CA . THR A 1 87 ? -18.125 24.813 28.803 1.00 83.94 87 THR A CA 1
ATOM 668 C C . THR A 1 87 ? -18.379 23.320 29.038 1.00 83.94 87 THR A C 1
ATOM 670 O O . THR A 1 87 ? -19.229 22.969 29.859 1.00 83.94 87 THR A O 1
ATOM 673 N N . VAL A 1 88 ? -17.671 22.439 28.327 1.00 83.94 88 VAL A N 1
ATOM 674 C CA . VAL A 1 88 ? -17.716 20.981 28.502 1.00 83.94 88 VAL A CA 1
ATOM 675 C C . VAL A 1 88 ? -16.869 20.569 29.713 1.00 83.94 88 VAL A C 1
ATOM 677 O O . VAL A 1 88 ? -15.772 21.083 29.913 1.00 83.94 88 VAL A O 1
ATOM 680 N N . ASP A 1 89 ? -17.354 19.620 30.524 1.00 81.94 89 ASP A N 1
ATOM 681 C CA . ASP A 1 89 ? -16.550 19.043 31.612 1.00 81.94 89 ASP A CA 1
ATOM 682 C C . ASP A 1 89 ? -15.336 18.309 31.023 1.00 81.94 89 ASP A C 1
ATOM 684 O O . ASP A 1 89 ? -15.486 17.399 30.207 1.00 81.94 89 ASP A O 1
ATOM 688 N N . VAL A 1 90 ? -14.133 18.682 31.463 1.00 79.62 90 VAL A N 1
ATOM 689 C CA . VAL A 1 90 ? -12.858 18.087 31.030 1.00 79.62 90 VAL A CA 1
ATOM 690 C C . VAL A 1 90 ? -12.833 16.567 31.255 1.00 79.62 90 VAL A C 1
ATOM 692 O O . VAL A 1 90 ? -12.204 15.845 30.489 1.00 79.62 90 VAL A O 1
ATOM 695 N N . GLN A 1 91 ? -13.592 16.039 32.225 1.00 79.19 91 GLN A N 1
ATOM 696 C CA . GLN A 1 91 ? -13.748 14.591 32.441 1.00 79.19 91 GLN A CA 1
ATOM 697 C C . GLN A 1 91 ? -14.475 13.853 31.300 1.00 79.19 91 GLN A C 1
ATOM 699 O O . GLN A 1 91 ? -14.502 12.621 31.297 1.00 79.19 91 GLN A O 1
ATOM 704 N N . LEU A 1 92 ? -15.055 14.580 30.340 1.00 77.31 92 LEU A N 1
ATOM 705 C CA . LEU A 1 92 ? -15.657 14.055 29.111 1.00 77.31 92 LEU A CA 1
ATOM 706 C C . LEU A 1 92 ? -14.757 14.243 27.874 1.00 77.31 92 LEU A C 1
ATOM 708 O O . LEU A 1 92 ? -15.151 13.832 26.785 1.00 77.31 92 LEU A O 1
ATOM 712 N N . ILE A 1 93 ? -13.568 14.839 28.013 1.00 83.56 93 ILE A N 1
ATOM 713 C CA . ILE A 1 93 ? -12.663 15.123 26.892 1.00 83.56 93 ILE A CA 1
ATOM 714 C C . ILE A 1 93 ? -11.502 14.105 26.887 1.00 83.56 93 ILE A C 1
ATOM 716 O O . ILE A 1 93 ? -10.678 14.109 27.803 1.00 83.56 93 ILE A O 1
ATOM 720 N N . PRO A 1 94 ? -11.413 13.211 25.883 1.00 85.38 94 PRO A N 1
ATOM 721 C CA . PRO A 1 94 ? -10.286 12.287 25.746 1.00 85.38 94 PRO A CA 1
ATOM 722 C C . PRO A 1 94 ? -8.978 12.984 25.326 1.00 85.38 94 PRO A C 1
ATOM 724 O O . PRO A 1 94 ? -8.975 14.113 24.850 1.00 85.38 94 PRO A O 1
ATOM 727 N N . CYS A 1 95 ? -7.857 12.271 25.464 1.00 83.88 95 CYS A N 1
ATOM 728 C CA . CYS A 1 95 ? -6.496 12.683 25.088 1.00 83.88 95 CYS A CA 1
ATOM 729 C C . CYS A 1 95 ? -5.856 13.852 25.857 1.00 83.88 95 CYS A C 1
ATOM 731 O O . CYS A 1 95 ? -4.733 14.239 25.528 1.00 83.88 95 CYS A O 1
ATOM 733 N N . ASP A 1 96 ? -6.477 14.320 26.941 1.00 73.50 96 ASP A N 1
ATOM 734 C CA . ASP A 1 96 ? -5.864 15.248 27.897 1.00 73.50 96 ASP A CA 1
ATOM 735 C C . ASP A 1 96 ? -4.458 14.759 28.342 1.00 73.50 96 ASP A C 1
ATOM 737 O O . ASP A 1 96 ? -4.289 13.680 28.925 1.00 73.50 96 ASP A O 1
ATOM 741 N N . GLU A 1 97 ? -3.434 15.549 27.994 1.00 68.19 97 GLU A N 1
ATOM 742 C CA . GLU A 1 97 ? -1.997 15.327 28.244 1.00 68.19 97 GLU A CA 1
ATOM 743 C C . GLU A 1 97 ? -1.394 13.992 27.736 1.00 68.19 97 GLU A C 1
ATOM 745 O O . GLU A 1 97 ? -0.328 13.594 28.207 1.00 68.19 97 GLU A O 1
ATOM 750 N N . ASN A 1 98 ? -2.023 13.275 26.786 1.00 69.44 98 ASN A N 1
ATOM 751 C CA . ASN A 1 98 ? -1.588 11.923 26.348 1.00 69.44 98 ASN A CA 1
ATOM 752 C C . ASN A 1 98 ? -1.449 10.931 27.537 1.00 69.44 98 ASN A C 1
ATOM 754 O O . ASN A 1 98 ? -0.664 9.980 27.510 1.00 69.44 98 ASN A O 1
ATOM 758 N N . ASN A 1 99 ? -2.192 11.168 28.622 1.00 78.00 99 ASN A N 1
ATOM 759 C CA . ASN A 1 99 ? -1.998 10.491 29.899 1.00 78.00 99 ASN A CA 1
ATOM 760 C C . ASN A 1 99 ? -2.853 9.205 29.980 1.00 78.00 99 ASN A C 1
ATOM 762 O O . ASN A 1 99 ? -4.085 9.272 29.893 1.00 78.00 99 ASN A O 1
ATOM 766 N N . PRO A 1 100 ? -2.254 8.016 30.199 1.00 73.94 100 PRO A N 1
ATOM 767 C CA . PRO A 1 100 ? -2.980 6.753 30.136 1.00 73.94 100 PRO A CA 1
ATOM 768 C C . PRO A 1 100 ? -3.924 6.563 31.325 1.00 73.94 100 PRO A C 1
ATOM 770 O O . PRO A 1 100 ? -4.950 5.896 31.190 1.00 73.94 100 PRO A O 1
ATOM 773 N N . HIS A 1 101 ? -3.633 7.168 32.480 1.00 76.06 101 HIS A N 1
ATOM 774 C CA . HIS A 1 101 ? -4.538 7.143 33.625 1.00 76.06 101 HIS A CA 1
ATOM 775 C C . HIS A 1 101 ? -5.762 8.034 33.389 1.00 76.06 101 HIS A C 1
ATOM 777 O O . HIS A 1 101 ? -6.872 7.595 33.696 1.00 76.06 101 HIS A O 1
ATOM 783 N N . LYS A 1 102 ? -5.588 9.221 32.784 1.00 79.88 102 LYS A N 1
ATOM 784 C CA . LYS A 1 102 ? -6.707 10.086 32.367 1.00 79.88 102 LYS A CA 1
ATOM 785 C C . LYS A 1 102 ? -7.581 9.387 31.322 1.00 79.88 102 LYS A C 1
ATOM 787 O O . LYS A 1 102 ? -8.775 9.224 31.556 1.00 79.88 102 LYS A O 1
ATOM 792 N N . ASN A 1 103 ? -6.998 8.854 30.246 1.00 79.12 103 ASN A N 1
ATOM 793 C CA . ASN A 1 103 ? -7.758 8.158 29.198 1.00 79.12 103 ASN A CA 1
ATOM 794 C C . ASN A 1 103 ? -8.485 6.897 29.709 1.00 79.12 103 ASN A C 1
ATOM 796 O O . ASN A 1 103 ? -9.655 6.689 29.383 1.00 79.12 103 ASN A O 1
ATOM 800 N N . ARG A 1 104 ? -7.870 6.081 30.583 1.00 78.25 104 ARG A N 1
ATOM 801 C CA . ARG A 1 104 ? -8.577 4.945 31.216 1.00 78.25 104 ARG A CA 1
ATOM 802 C C . ARG A 1 104 ? -9.661 5.396 32.202 1.00 78.25 104 ARG A C 1
ATOM 804 O O . ARG A 1 104 ? -10.667 4.701 32.331 1.00 78.25 104 ARG A O 1
ATOM 811 N N . ALA A 1 105 ? -9.493 6.527 32.891 1.00 79.19 105 ALA A N 1
ATOM 812 C CA . ALA A 1 105 ? -10.537 7.100 33.742 1.00 79.19 105 ALA A CA 1
ATOM 813 C C . ALA A 1 105 ? -11.723 7.617 32.910 1.00 79.19 105 ALA A C 1
ATOM 815 O O . ALA A 1 105 ? -12.861 7.269 33.222 1.00 79.19 105 ALA A O 1
ATOM 816 N N . PHE A 1 106 ? -11.457 8.337 31.814 1.00 84.38 106 PHE A N 1
ATOM 817 C CA . PHE A 1 106 ? -12.454 8.780 30.835 1.00 84.38 106 PHE A CA 1
ATOM 818 C C . PHE A 1 106 ? -13.279 7.602 30.295 1.00 84.38 106 PHE A C 1
ATOM 820 O O . PHE A 1 106 ? -14.500 7.603 30.432 1.00 84.38 106 PHE A O 1
ATOM 827 N N . ILE A 1 107 ? -12.640 6.544 29.775 1.00 79.62 107 ILE A N 1
ATOM 828 C CA . ILE A 1 107 ? -13.361 5.380 29.224 1.00 79.62 107 ILE A CA 1
ATOM 829 C C . ILE A 1 107 ? -14.222 4.701 30.307 1.00 79.62 107 ILE A C 1
ATOM 831 O O . ILE A 1 107 ? -15.372 4.342 30.049 1.00 79.62 107 ILE A O 1
ATOM 835 N N . LYS A 1 108 ? -13.718 4.568 31.543 1.00 79.50 108 LYS A N 1
ATOM 836 C CA . LYS A 1 108 ? -14.495 4.024 32.675 1.00 79.50 108 LYS A CA 1
ATOM 837 C C . LYS A 1 108 ? -15.682 4.915 33.052 1.00 79.50 108 LYS A C 1
ATOM 839 O O . LYS A 1 108 ? -16.757 4.390 33.345 1.00 79.50 108 LYS A O 1
ATOM 844 N N . HIS A 1 109 ? -15.512 6.237 33.024 1.00 81.75 109 HIS A N 1
ATOM 845 C CA . HIS A 1 109 ? -16.582 7.198 33.284 1.00 81.75 109 HIS A CA 1
ATOM 846 C C . HIS A 1 109 ? -17.652 7.146 32.184 1.00 81.75 109 HIS A C 1
ATOM 848 O O . HIS A 1 109 ? -18.831 6.976 32.490 1.00 81.75 109 HIS A O 1
ATOM 854 N N . LEU A 1 110 ? -17.246 7.158 30.912 1.00 79.75 110 LEU A N 1
ATOM 855 C CA . LEU A 1 110 ? -18.129 7.037 29.752 1.00 79.75 110 LEU A CA 1
ATOM 856 C C . LEU A 1 110 ? -18.952 5.737 29.788 1.00 79.75 110 LEU A C 1
ATOM 858 O O . LEU A 1 110 ? -20.173 5.772 29.641 1.00 79.75 110 LEU A O 1
ATOM 862 N N . ILE A 1 111 ? -18.316 4.595 30.075 1.00 77.12 111 ILE A N 1
ATOM 863 C CA . ILE A 1 111 ? -19.010 3.309 30.264 1.00 77.12 111 ILE A CA 1
ATOM 864 C C . ILE A 1 111 ? -20.011 3.382 31.434 1.00 77.12 111 ILE A C 1
ATOM 866 O O . ILE A 1 111 ? -21.097 2.806 31.348 1.00 77.12 111 ILE A O 1
ATOM 870 N N . SER A 1 112 ? -19.691 4.103 32.513 1.00 78.50 112 SER A N 1
ATOM 871 C CA . SER A 1 112 ? -20.609 4.324 33.640 1.00 78.50 112 SER A CA 1
ATOM 872 C C . SER A 1 112 ? -21.833 5.161 33.240 1.00 78.50 112 SER A C 1
ATOM 874 O O . SER A 1 112 ? -22.961 4.778 33.549 1.00 78.50 112 SER A O 1
ATOM 876 N N . LEU A 1 113 ? -21.638 6.252 32.489 1.00 78.69 113 LEU A N 1
ATOM 877 C CA . LEU A 1 113 ? -22.723 7.103 31.984 1.00 78.69 113 LEU A CA 1
ATOM 878 C C . LEU A 1 113 ? -23.652 6.350 31.018 1.00 78.69 113 LEU A C 1
ATOM 880 O O . LEU A 1 113 ? -24.874 6.440 31.136 1.00 78.69 113 LEU A O 1
ATOM 884 N N . ILE A 1 114 ? -23.086 5.545 30.112 1.00 74.44 114 ILE A N 1
ATOM 885 C CA . ILE A 1 114 ? -23.847 4.687 29.188 1.00 74.44 114 ILE A CA 1
ATOM 886 C C . ILE A 1 114 ? -24.687 3.661 29.965 1.00 74.44 114 ILE A C 1
ATOM 888 O O . ILE A 1 114 ? -25.865 3.472 29.664 1.00 74.44 114 ILE A O 1
ATOM 892 N N . ARG A 1 115 ? -24.118 3.033 31.005 1.00 74.06 115 ARG A N 1
ATOM 893 C CA . ARG A 1 115 ? -24.855 2.115 31.895 1.00 74.06 115 ARG A CA 1
ATOM 894 C C . ARG A 1 115 ? -25.969 2.831 32.672 1.00 74.06 115 ARG A C 1
ATOM 896 O O . ARG A 1 115 ? -27.032 2.248 32.865 1.00 74.06 115 ARG A O 1
ATOM 903 N N . ALA A 1 116 ? -25.763 4.083 33.083 1.00 73.50 116 ALA A N 1
ATOM 904 C CA . ALA A 1 116 ? -26.742 4.862 33.845 1.00 73.50 116 ALA A CA 1
ATOM 905 C C . ALA A 1 116 ? -27.986 5.283 33.034 1.00 73.50 116 ALA A C 1
ATOM 907 O O . ALA A 1 116 ? -29.049 5.474 33.621 1.00 73.50 116 ALA A O 1
ATOM 908 N N . GLN A 1 117 ? -27.893 5.389 31.701 1.00 70.50 117 GLN A N 1
ATOM 909 C CA . GLN A 1 117 ? -29.045 5.714 30.840 1.00 70.50 117 GLN A CA 1
ATOM 910 C C . GLN A 1 117 ? -30.078 4.577 30.704 1.00 70.50 117 GLN A C 1
ATOM 912 O O . GLN A 1 117 ? -31.163 4.812 30.175 1.00 70.50 117 GLN A O 1
ATOM 917 N N . ASN A 1 118 ? -29.771 3.368 31.195 1.00 56.66 118 ASN A N 1
ATOM 918 C CA . ASN A 1 118 ? -30.727 2.273 31.425 1.00 56.66 118 ASN A CA 1
ATOM 919 C C . ASN A 1 118 ? -31.598 1.881 30.203 1.00 56.66 118 ASN A C 1
ATOM 921 O O . ASN A 1 118 ? -32.761 1.504 30.341 1.00 56.66 118 ASN A O 1
ATOM 925 N N . ASN A 1 119 ? -31.034 2.000 28.997 1.00 54.62 119 ASN A N 1
ATOM 926 C CA . ASN A 1 119 ? -31.718 1.782 27.722 1.00 54.62 119 ASN A CA 1
ATOM 927 C C . ASN A 1 119 ? -31.258 0.450 27.097 1.00 54.62 119 ASN A C 1
ATOM 929 O O . ASN A 1 119 ? -30.230 0.394 26.418 1.00 54.62 119 ASN A O 1
ATOM 933 N N . ASP A 1 120 ? -32.033 -0.625 27.281 1.00 48.25 120 ASP A N 1
ATOM 934 C CA . ASP A 1 120 ? -31.681 -2.009 26.887 1.00 48.25 120 ASP A CA 1
ATOM 935 C C . ASP A 1 120 ? -31.473 -2.247 25.372 1.00 48.25 120 ASP A C 1
ATOM 937 O O . ASP A 1 120 ? -31.166 -3.358 24.945 1.00 48.25 120 ASP A O 1
ATOM 941 N N . ARG A 1 121 ? -31.590 -1.214 24.526 1.00 50.25 121 ARG A N 1
ATOM 942 C CA . ARG A 1 121 ? -31.208 -1.263 23.100 1.00 50.25 121 ARG A CA 1
ATOM 943 C C . ARG A 1 121 ? -29.760 -0.846 22.823 1.00 50.25 121 ARG A C 1
ATOM 945 O O . ARG A 1 121 ? -29.235 -1.179 21.768 1.00 50.25 121 ARG A O 1
ATOM 952 N N . ILE A 1 122 ? -29.082 -0.208 23.779 1.00 53.28 122 ILE A N 1
ATOM 953 C CA . ILE A 1 122 ? -27.650 0.144 23.692 1.00 53.28 122 ILE A CA 1
ATOM 954 C C . ILE A 1 122 ? -26.765 -1.093 24.017 1.00 53.28 122 ILE A C 1
ATOM 956 O O . ILE A 1 122 ? -25.539 -1.045 23.969 1.00 53.28 122 ILE A O 1
ATOM 960 N N . PHE A 1 123 ? -27.377 -2.254 24.285 1.00 46.19 123 PHE A N 1
ATOM 961 C CA . PHE A 1 123 ? -26.723 -3.472 24.781 1.00 46.19 123 PHE A CA 1
ATOM 962 C C . PHE A 1 123 ? -25.605 -4.037 23.881 1.00 46.19 123 PHE A C 1
ATOM 964 O O . PHE A 1 123 ? -24.663 -4.636 24.398 1.00 46.19 123 PHE A O 1
ATOM 971 N N . LEU A 1 124 ? -25.650 -3.819 22.558 1.00 47.38 124 LEU A N 1
ATOM 972 C CA . LEU A 1 124 ? -24.568 -4.240 21.649 1.00 47.38 124 LEU A CA 1
ATOM 973 C C . LEU A 1 124 ? -23.287 -3.390 21.776 1.00 47.38 124 LEU A C 1
ATOM 975 O O . LEU A 1 124 ? -22.202 -3.897 21.495 1.00 47.38 124 LEU A O 1
ATOM 979 N N . ASN A 1 125 ? -23.367 -2.151 22.279 1.00 51.50 125 ASN A N 1
ATOM 980 C CA . ASN A 1 125 ? -22.175 -1.321 22.519 1.00 51.50 125 ASN A CA 1
ATOM 981 C C . ASN A 1 125 ? -21.320 -1.812 23.674 1.00 51.50 125 ASN A C 1
ATOM 983 O O . ASN A 1 125 ? -20.127 -1.514 23.709 1.00 51.50 125 ASN A O 1
ATOM 987 N N . LYS A 1 126 ? -21.918 -2.574 24.599 1.00 53.41 126 LYS A N 1
ATOM 988 C CA . LYS A 1 126 ? -21.200 -3.155 25.728 1.00 53.41 126 LYS A CA 1
ATOM 989 C C . LYS A 1 126 ? -19.979 -3.931 25.231 1.00 53.41 126 LYS A C 1
ATOM 991 O O . LYS A 1 126 ? -18.873 -3.650 25.667 1.00 53.41 126 LYS A O 1
ATOM 996 N N . TYR A 1 127 ? -20.168 -4.816 24.251 1.00 51.22 127 TYR A N 1
ATOM 997 C CA . TYR A 1 127 ? -19.078 -5.595 23.662 1.00 51.22 127 TYR A CA 1
ATOM 998 C C . TYR A 1 127 ? -18.032 -4.706 22.975 1.00 51.22 127 TYR A C 1
ATOM 1000 O O . TYR A 1 127 ? -16.843 -4.921 23.161 1.00 51.22 127 TYR A O 1
ATOM 1008 N N . TRP A 1 128 ? -18.435 -3.674 22.225 1.00 53.72 128 TRP A N 1
ATOM 1009 C CA . TRP A 1 128 ? -17.479 -2.853 21.470 1.00 53.72 128 TRP A CA 1
ATOM 1010 C C . TRP A 1 128 ? -16.591 -1.984 22.377 1.00 53.72 128 TRP A C 1
ATOM 1012 O O . TRP A 1 128 ? -15.370 -1.991 22.217 1.00 53.72 128 TRP A O 1
ATOM 1022 N N . LEU A 1 129 ? -17.182 -1.296 23.362 1.00 58.25 129 LEU A N 1
ATOM 1023 C CA . LEU A 1 129 ? -16.456 -0.428 24.300 1.00 58.25 129 LEU A CA 1
ATOM 1024 C C . LEU A 1 129 ? -15.734 -1.209 25.408 1.00 58.25 129 LEU A C 1
ATOM 1026 O O . LEU A 1 129 ? -14.638 -0.812 25.802 1.00 58.25 129 LEU A O 1
ATOM 1030 N N . GLU A 1 130 ? -16.278 -2.336 25.881 1.00 58.47 130 GLU A N 1
ATOM 1031 C CA . GLU A 1 130 ? -15.552 -3.200 26.822 1.00 58.47 130 GLU A CA 1
ATOM 1032 C C . GLU A 1 130 ? -14.394 -3.922 26.113 1.00 58.47 130 GLU A C 1
ATOM 1034 O O . GLU A 1 130 ? -13.294 -3.908 26.648 1.00 58.47 130 GLU A O 1
ATOM 1039 N N . ASN A 1 131 ? -14.537 -4.385 24.860 1.00 55.62 131 ASN A N 1
ATOM 1040 C CA . ASN A 1 131 ? -13.390 -4.878 24.078 1.00 55.62 131 ASN A CA 1
ATOM 1041 C C . ASN A 1 131 ? -12.379 -3.774 23.737 1.00 55.62 131 ASN A C 1
ATOM 1043 O O . ASN A 1 131 ? -11.214 -4.070 23.482 1.00 55.62 131 ASN A O 1
ATOM 1047 N N . TYR A 1 132 ? -12.796 -2.508 23.641 1.00 58.19 132 TYR A N 1
ATOM 1048 C CA . TYR A 1 132 ? -11.862 -1.389 23.489 1.00 58.19 132 TYR A CA 1
ATOM 1049 C C . TYR A 1 132 ? -11.018 -1.252 24.766 1.00 58.19 132 TYR A C 1
ATOM 1051 O O . TYR A 1 132 ? -9.794 -1.329 24.709 1.00 58.19 132 TYR A O 1
ATOM 1059 N N . HIS A 1 133 ? -11.669 -1.208 25.931 1.00 58.19 133 HIS A N 1
ATOM 1060 C CA . HIS A 1 133 ? -11.014 -1.180 27.241 1.00 58.19 133 HIS A CA 1
ATOM 1061 C C . HIS A 1 133 ? -10.161 -2.434 27.538 1.00 58.19 133 HIS A C 1
ATOM 1063 O O . HIS A 1 133 ? -9.088 -2.322 28.128 1.00 58.19 133 HIS A O 1
ATOM 1069 N N . GLU A 1 134 ? -10.593 -3.634 27.148 1.00 54.91 134 GLU A N 1
ATOM 1070 C CA . GLU A 1 134 ? -9.815 -4.868 27.332 1.00 54.91 134 GLU A CA 1
ATOM 1071 C C . GLU A 1 134 ? -8.616 -4.939 26.379 1.00 54.91 134 GLU A C 1
ATOM 1073 O O . GLU A 1 134 ? -7.560 -5.438 26.772 1.00 54.91 134 GLU A O 1
ATOM 1078 N N . ARG A 1 135 ? -8.715 -4.380 25.162 1.00 54.59 135 ARG A N 1
ATOM 1079 C CA . ARG A 1 135 ? -7.547 -4.205 24.283 1.00 54.59 135 ARG A CA 1
ATOM 1080 C C . ARG A 1 135 ? -6.531 -3.259 24.922 1.00 54.59 135 ARG A C 1
ATOM 1082 O O . ARG A 1 135 ? -5.380 -3.654 25.042 1.00 54.59 135 ARG A O 1
ATOM 1089 N N . VAL A 1 136 ? -6.962 -2.104 25.437 1.00 55.59 136 VAL A N 1
ATOM 1090 C CA . VAL A 1 136 ? -6.105 -1.176 26.205 1.00 55.59 136 VAL A CA 1
ATOM 1091 C C . VAL A 1 136 ? -5.393 -1.898 27.359 1.00 55.59 136 VAL A C 1
ATOM 1093 O O . VAL A 1 136 ? -4.168 -1.877 27.447 1.00 55.59 136 VAL A O 1
ATOM 1096 N N . ASP A 1 137 ? -6.126 -2.584 28.240 1.00 54.53 137 ASP A N 1
ATOM 1097 C CA . ASP A 1 137 ? -5.518 -3.241 29.409 1.00 54.53 137 ASP A CA 1
ATOM 1098 C C . ASP A 1 137 ? -4.664 -4.486 29.059 1.00 54.53 137 ASP A C 1
ATOM 1100 O O . ASP A 1 137 ? -3.887 -4.936 29.906 1.00 54.53 137 ASP A O 1
ATOM 1104 N N . SER A 1 138 ? -4.741 -5.030 27.833 1.00 51.28 138 SER A N 1
ATOM 1105 C CA . SER A 1 138 ? -3.945 -6.196 27.400 1.00 51.28 138 SER A CA 1
ATOM 110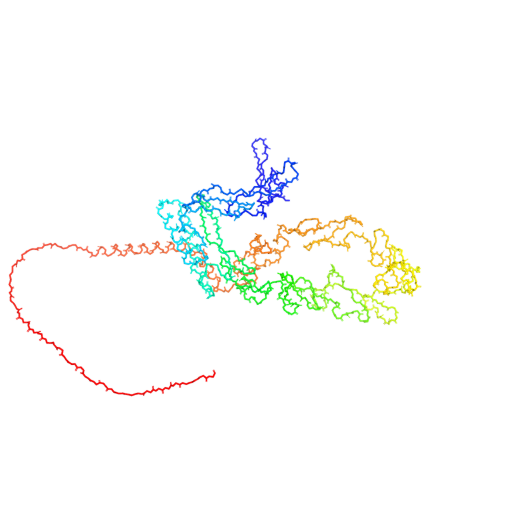6 C C . SER A 1 138 ? -2.758 -5.892 26.474 1.00 51.28 138 SER A C 1
ATOM 1108 O O . SER A 1 138 ? -1.767 -6.626 26.547 1.00 51.28 138 SER A O 1
ATOM 1110 N N . THR A 1 139 ? -2.785 -4.827 25.660 1.00 51.84 139 THR A N 1
ATOM 1111 C CA . THR A 1 139 ? -1.663 -4.459 24.765 1.00 51.84 139 THR A CA 1
ATOM 1112 C C . THR A 1 139 ? -0.514 -3.745 25.481 1.00 51.84 139 THR A C 1
ATOM 1114 O O . THR A 1 139 ? 0.637 -3.897 25.070 1.00 51.84 139 THR A O 1
ATOM 1117 N N . HIS A 1 140 ? -0.764 -3.048 26.599 1.00 51.97 140 HIS A N 1
ATOM 1118 C CA . HIS A 1 140 ? 0.264 -2.379 27.423 1.00 51.97 140 HIS A CA 1
ATOM 1119 C C . HIS A 1 140 ? 1.175 -3.358 28.219 1.00 51.97 140 HIS A C 1
ATOM 1121 O O . HIS A 1 140 ? 1.470 -3.158 29.400 1.00 51.97 140 HIS A O 1
ATOM 1127 N N . LYS A 1 141 ? 1.645 -4.434 27.573 1.00 46.84 141 LYS A N 1
ATOM 1128 C CA . LYS A 1 141 ? 2.711 -5.332 28.053 1.00 46.84 141 LYS A CA 1
ATOM 1129 C C . LYS A 1 141 ? 4.069 -5.102 27.382 1.00 46.84 141 LYS A C 1
ATOM 1131 O O . LYS A 1 141 ? 5.046 -5.705 27.822 1.00 46.84 141 LYS A O 1
ATOM 1136 N N . SER A 1 142 ? 4.164 -4.202 26.398 1.00 48.03 142 SER A N 1
ATOM 1137 C CA . SER A 1 142 ? 5.460 -3.608 26.043 1.00 48.03 142 SER A CA 1
ATOM 1138 C C . SER A 1 142 ? 6.027 -2.873 27.263 1.00 48.03 142 SER A C 1
ATOM 1140 O O . SER A 1 142 ? 5.303 -2.175 27.976 1.00 48.03 142 SER A O 1
ATOM 1142 N N . ALA A 1 143 ? 7.315 -3.059 27.547 1.00 48.25 143 ALA A N 1
ATOM 1143 C CA . ALA A 1 143 ? 7.933 -2.541 28.767 1.00 48.25 143 ALA A CA 1
ATOM 1144 C C . ALA A 1 143 ? 8.259 -1.036 28.713 1.00 48.25 143 ALA A C 1
ATOM 1146 O O . ALA A 1 143 ? 8.590 -0.467 29.752 1.00 48.25 143 ALA A O 1
ATOM 1147 N N . TYR A 1 144 ? 8.191 -0.419 27.527 1.00 49.81 144 TYR A N 1
ATOM 1148 C CA . TYR A 1 144 ? 8.976 0.775 27.197 1.00 49.81 144 TYR A CA 1
ATOM 1149 C C . TYR A 1 144 ? 8.316 2.138 27.444 1.00 49.81 144 TYR A C 1
ATOM 1151 O O . TYR A 1 144 ? 9.043 3.116 27.585 1.00 49.81 144 TYR A O 1
ATOM 1159 N N . ASP A 1 145 ? 6.983 2.234 27.505 1.00 61.75 145 ASP A N 1
ATOM 1160 C CA . ASP A 1 145 ? 6.307 3.534 27.660 1.00 61.75 145 ASP A CA 1
ATOM 1161 C C . ASP A 1 145 ? 4.981 3.418 28.441 1.00 61.75 145 ASP A C 1
ATOM 1163 O O . ASP A 1 145 ? 3.887 3.627 27.923 1.00 61.75 145 ASP A O 1
ATOM 1167 N N . LYS A 1 146 ? 5.065 3.004 29.714 1.00 61.62 146 LYS A N 1
ATOM 1168 C CA . LYS A 1 146 ? 3.885 2.764 30.577 1.00 61.62 146 LYS A CA 1
ATOM 1169 C C . LYS A 1 146 ? 3.128 4.033 30.979 1.00 61.62 146 LYS A C 1
ATOM 1171 O O . LYS A 1 146 ? 1.968 3.936 31.374 1.00 61.62 146 LYS A O 1
ATOM 1176 N N . ASP A 1 147 ? 3.786 5.184 30.881 1.00 69.94 147 ASP A N 1
ATOM 1177 C CA . ASP A 1 147 ? 3.306 6.466 31.402 1.00 69.94 147 ASP A CA 1
ATOM 1178 C C . ASP A 1 147 ? 2.640 7.343 30.321 1.00 69.94 147 ASP A C 1
ATOM 1180 O O . ASP A 1 147 ? 2.209 8.459 30.614 1.00 69.94 147 ASP A O 1
ATOM 1184 N N . LYS A 1 148 ? 2.507 6.835 29.083 1.00 76.81 148 LYS A N 1
ATOM 1185 C CA . LYS A 1 148 ? 1.798 7.478 27.960 1.00 76.81 148 LYS A CA 1
ATOM 1186 C C . LYS A 1 148 ? 0.659 6.602 27.432 1.00 76.81 148 LYS A C 1
ATOM 1188 O O . LYS A 1 148 ? 0.671 5.383 27.596 1.00 76.81 148 LYS A O 1
ATOM 1193 N N . TRP A 1 149 ? -0.332 7.221 26.792 1.00 79.81 149 TRP A N 1
ATOM 1194 C CA . TRP A 1 149 ? -1.366 6.504 26.039 1.00 79.81 149 TRP A CA 1
ATOM 1195 C C . TRP A 1 149 ? -0.819 6.016 24.693 1.00 79.81 149 TRP A C 1
ATOM 1197 O O . TRP A 1 149 ? -0.897 4.825 24.399 1.00 79.81 149 TRP A O 1
ATOM 1207 N N . CYS A 1 150 ? -0.183 6.910 23.933 1.00 84.06 150 CYS A N 1
ATOM 1208 C CA . CYS A 1 150 ? 0.532 6.573 22.703 1.00 84.06 150 CYS A CA 1
ATOM 1209 C C . CYS A 1 150 ? 2.037 6.427 22.964 1.00 84.06 150 CYS A C 1
ATOM 1211 O O . CYS A 1 150 ? 2.682 7.331 23.502 1.00 84.06 150 CYS A O 1
ATOM 1213 N N . SER A 1 151 ? 2.592 5.288 22.556 1.00 83.25 151 SER A N 1
ATOM 1214 C CA . SER A 1 151 ? 4.014 4.944 22.670 1.00 83.25 151 SER A CA 1
ATOM 1215 C C . SER A 1 151 ? 4.858 5.656 21.606 1.00 83.25 151 SER A C 1
ATOM 1217 O O . SER A 1 151 ? 4.328 6.221 20.649 1.00 83.25 151 SER A O 1
ATOM 1219 N N . ASN A 1 152 ? 6.188 5.601 21.738 1.00 81.56 152 ASN A N 1
ATOM 1220 C CA . ASN A 1 152 ? 7.140 5.954 20.671 1.00 81.56 152 ASN A CA 1
ATOM 1221 C C . ASN A 1 152 ? 6.906 7.353 20.051 1.00 81.56 152 ASN A C 1
ATOM 1223 O O . ASN A 1 152 ? 6.974 7.550 18.838 1.00 81.56 152 ASN A O 1
ATOM 1227 N N . MET A 1 153 ? 6.619 8.336 20.915 1.00 82.81 153 MET A N 1
ATOM 1228 C CA . MET A 1 153 ? 6.289 9.732 20.568 1.00 82.81 153 MET A CA 1
ATOM 1229 C C . MET A 1 153 ? 5.016 9.932 19.720 1.00 82.81 153 MET A C 1
ATOM 1231 O O . MET A 1 153 ? 4.804 11.038 19.207 1.00 82.81 153 MET A O 1
ATOM 1235 N N . GLY A 1 154 ? 4.167 8.906 19.605 1.00 84.12 154 GLY A N 1
ATOM 1236 C CA . GLY A 1 154 ? 2.841 8.995 18.998 1.00 84.12 154 GLY A CA 1
ATOM 1237 C C . GLY A 1 154 ? 1.977 10.083 19.640 1.00 84.12 154 GLY A C 1
ATOM 1238 O O . GLY A 1 154 ? 2.103 10.402 20.825 1.00 84.12 154 GLY A O 1
ATOM 1239 N N . GLU A 1 155 ? 1.121 10.684 18.826 1.00 88.19 155 GLU A N 1
ATOM 1240 C CA . GLU A 1 155 ? 0.233 11.778 19.201 1.00 88.19 155 GLU A CA 1
ATOM 1241 C C . GLU A 1 155 ? -1.154 11.233 19.551 1.00 88.19 155 GLU A C 1
ATOM 1243 O O . GLU A 1 155 ? -1.721 10.446 18.796 1.00 88.19 155 GLU A O 1
ATOM 1248 N N . CYS A 1 156 ? -1.693 11.637 20.703 1.00 86.44 156 CYS A N 1
ATOM 1249 C CA . CYS A 1 156 ? -3.028 11.230 21.132 1.00 86.44 156 CYS A CA 1
ATOM 1250 C C . CYS A 1 156 ? -4.064 12.094 20.407 1.00 86.44 156 CYS A C 1
ATOM 1252 O O . CYS A 1 156 ? -4.167 13.288 20.690 1.00 86.44 156 CYS A O 1
ATOM 1254 N N . THR A 1 157 ? -4.807 11.503 19.473 1.00 87.19 157 THR A N 1
ATOM 1255 C CA . THR A 1 157 ? -5.876 12.176 18.720 1.00 87.19 157 THR A CA 1
ATOM 1256 C C . THR A 1 157 ? -7.245 11.791 19.262 1.00 87.19 157 THR A C 1
ATOM 1258 O O . THR A 1 157 ? -7.410 10.758 19.907 1.00 87.19 157 THR A O 1
ATOM 1261 N N . ILE A 1 158 ? -8.244 12.634 19.027 1.00 86.44 158 ILE A N 1
ATOM 1262 C CA . ILE A 1 158 ? -9.629 12.332 19.379 1.00 86.44 158 ILE A CA 1
ATOM 1263 C C . ILE A 1 158 ? -10.345 11.892 18.104 1.00 86.44 158 ILE A C 1
ATOM 1265 O O . ILE A 1 158 ? -10.344 12.645 17.135 1.00 86.44 158 ILE A O 1
ATOM 1269 N N . ASP A 1 159 ? -11.001 10.733 18.138 1.00 82.94 159 ASP A N 1
ATOM 1270 C CA . ASP A 1 159 ? -11.736 10.191 16.993 1.00 82.94 159 ASP A CA 1
ATOM 1271 C C . ASP A 1 159 ? -13.235 10.078 17.339 1.00 82.94 159 ASP A C 1
ATOM 1273 O O . ASP A 1 159 ? -13.604 9.518 18.381 1.00 82.94 159 ASP A O 1
ATOM 1277 N N . ARG A 1 160 ? -14.132 10.565 16.465 1.00 83.88 160 ARG A N 1
ATOM 1278 C CA . ARG A 1 160 ? -15.584 10.298 16.564 1.00 83.88 160 ARG A CA 1
ATOM 1279 C C . ARG A 1 160 ? -15.909 8.885 16.070 1.00 83.88 160 ARG A C 1
ATOM 1281 O O . ARG A 1 160 ? -15.924 8.616 14.870 1.00 83.88 160 ARG A O 1
ATOM 1288 N N . VAL A 1 161 ? -16.293 8.007 16.994 1.00 78.00 161 VAL A N 1
ATOM 1289 C CA . VAL A 1 161 ? -16.800 6.658 16.703 1.00 78.00 161 VAL A CA 1
ATOM 1290 C C . VAL A 1 161 ? -18.327 6.648 16.749 1.00 78.00 161 VAL A C 1
ATOM 1292 O O . VAL A 1 161 ? -18.938 7.007 17.757 1.00 78.00 161 VAL A O 1
ATOM 1295 N N . THR A 1 162 ? -18.950 6.201 15.656 1.00 75.81 162 THR A N 1
ATOM 1296 C CA . THR A 1 162 ? -20.413 6.090 15.523 1.00 75.81 162 THR A CA 1
ATOM 1297 C C . THR A 1 162 ? -20.861 4.640 15.603 1.00 75.81 162 THR A C 1
ATOM 1299 O 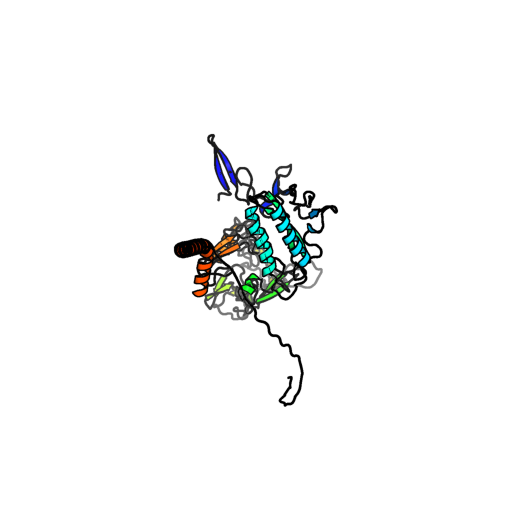O . THR A 1 162 ? -20.268 3.758 14.990 1.00 75.81 162 THR A O 1
ATOM 1302 N N . VAL A 1 163 ? -21.942 4.395 16.339 1.00 72.06 163 VAL A N 1
ATOM 1303 C CA . VAL A 1 163 ? -22.521 3.066 16.546 1.00 72.06 163 VAL A CA 1
ATOM 1304 C C . VAL A 1 163 ? -23.536 2.741 15.443 1.00 72.06 163 VAL A C 1
ATOM 1306 O O . VAL A 1 163 ? -24.613 3.347 15.434 1.00 72.06 163 VAL A O 1
ATOM 1309 N N . PRO A 1 164 ? -23.289 1.741 14.570 1.00 63.38 164 PRO A N 1
ATOM 1310 C CA . PRO A 1 164 ? -24.172 1.458 13.431 1.00 63.38 164 PRO A CA 1
ATOM 1311 C C . PRO A 1 164 ? -25.590 1.014 13.817 1.00 63.38 164 PRO A C 1
ATOM 1313 O O . PRO A 1 164 ? -26.525 1.188 13.044 1.00 63.38 164 PRO A O 1
ATOM 1316 N N . THR A 1 165 ? -25.771 0.434 15.007 1.00 65.25 165 THR A N 1
ATOM 1317 C CA . THR A 1 165 ? -27.060 -0.109 15.472 1.00 65.25 165 THR A CA 1
ATOM 1318 C C . THR A 1 165 ? -27.955 0.905 16.187 1.00 65.25 165 THR A C 1
ATOM 1320 O O . THR A 1 165 ? -29.136 0.621 16.383 1.00 65.25 165 THR A O 1
ATOM 1323 N N . THR A 1 166 ? -27.426 2.064 16.599 1.00 72.50 166 THR A N 1
ATOM 1324 C CA . THR A 1 166 ? -28.180 3.070 17.378 1.00 72.50 166 THR A CA 1
ATOM 1325 C C . THR A 1 166 ? -28.017 4.505 16.875 1.00 72.50 166 THR A C 1
ATOM 1327 O O . THR A 1 166 ? -28.702 5.387 17.386 1.00 72.50 166 THR A O 1
ATOM 1330 N N . GLY A 1 167 ? -27.102 4.769 15.933 1.00 74.19 167 GLY A N 1
ATOM 1331 C CA . GLY A 1 167 ? -26.771 6.128 15.489 1.00 74.19 167 GLY A CA 1
ATOM 1332 C C . GLY A 1 167 ? -26.217 7.014 16.611 1.00 74.19 167 GLY A C 1
ATOM 1333 O O . GLY A 1 167 ? -26.385 8.226 16.585 1.00 74.19 167 GLY A O 1
ATOM 1334 N N . HIS A 1 168 ? -25.632 6.424 17.659 1.00 78.56 168 HIS A N 1
ATOM 1335 C CA . HIS A 1 168 ? -25.018 7.190 18.746 1.00 78.56 168 HIS A CA 1
ATOM 1336 C C . HIS A 1 168 ? -23.532 7.383 18.458 1.00 78.56 168 HIS A C 1
ATOM 1338 O O . HIS A 1 168 ? -22.821 6.407 18.214 1.00 78.56 168 HIS A O 1
ATOM 1344 N N . ALA A 1 169 ? -23.080 8.633 18.506 1.00 81.38 169 ALA A N 1
ATOM 1345 C CA . ALA A 1 169 ? -21.686 9.006 18.326 1.00 81.38 169 ALA A CA 1
ATOM 1346 C C . ALA A 1 169 ? -21.023 9.337 19.671 1.00 81.38 169 ALA A C 1
ATOM 1348 O O . ALA A 1 169 ? -21.625 9.978 20.539 1.00 81.38 169 ALA A O 1
ATOM 1349 N N . PHE A 1 170 ? -19.774 8.905 19.821 1.00 82.81 170 PHE A N 1
ATOM 1350 C CA . PHE A 1 170 ? -18.929 9.107 20.996 1.00 82.81 170 PHE A CA 1
ATOM 1351 C C . PHE A 1 170 ? -17.531 9.548 20.547 1.00 82.81 170 PHE A C 1
ATOM 1353 O O . PHE A 1 170 ? -17.095 9.185 19.456 1.00 82.81 170 PHE A O 1
ATOM 1360 N N . LEU A 1 171 ? -16.817 10.296 21.387 1.00 85.62 171 LEU A N 1
ATOM 1361 C CA . LEU A 1 171 ? -15.396 10.594 21.184 1.00 85.62 171 LEU A CA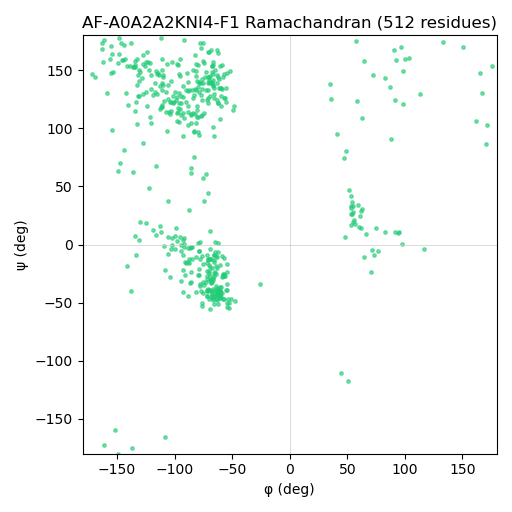 1
ATOM 1362 C C . LEU A 1 171 ? -14.547 9.557 21.931 1.00 85.62 171 LEU A C 1
ATOM 1364 O O . LEU A 1 171 ? -14.865 9.229 23.075 1.00 85.62 171 LEU A O 1
ATOM 1368 N N . LEU A 1 172 ? -13.479 9.049 21.311 1.00 83.38 172 LEU A N 1
ATOM 1369 C CA . LEU A 1 172 ? -12.526 8.119 21.934 1.00 83.38 172 LEU A CA 1
ATOM 1370 C C . LEU A 1 172 ? -11.064 8.565 21.710 1.00 83.38 172 LEU A C 1
ATOM 1372 O O . LEU A 1 172 ? -10.779 9.204 20.698 1.00 83.38 172 LEU A O 1
ATOM 1376 N N . PRO A 1 173 ? -10.140 8.243 22.641 1.00 83.25 173 PRO A N 1
ATOM 1377 C CA . PRO A 1 173 ? -8.719 8.570 22.519 1.00 83.25 173 PRO A CA 1
ATOM 1378 C C . PRO A 1 173 ? -7.972 7.570 21.624 1.00 83.25 173 PRO A C 1
ATOM 1380 O O . PRO A 1 173 ? -7.811 6.404 21.981 1.00 83.25 173 PRO A O 1
ATOM 1383 N N . SER A 1 174 ? -7.460 8.049 20.501 1.00 83.38 174 SER A N 1
ATOM 1384 C CA . SER A 1 174 ? -6.748 7.299 19.463 1.00 83.38 174 SER A CA 1
ATOM 1385 C C . SER A 1 174 ? -5.265 7.688 19.403 1.00 83.38 174 SER A C 1
ATOM 1387 O O . SER A 1 174 ? -4.815 8.542 20.171 1.00 83.38 174 SER A O 1
ATOM 1389 N N . CYS A 1 175 ? -4.487 7.049 18.526 1.00 82.25 175 CYS A N 1
ATOM 1390 C CA . CYS A 1 175 ? -3.043 7.273 18.415 1.00 82.25 175 CYS A CA 1
ATOM 1391 C C . CYS A 1 175 ? -2.575 7.433 16.967 1.00 82.25 175 CYS A C 1
ATOM 1393 O O . CYS A 1 175 ? -2.574 6.482 16.187 1.00 82.25 175 CYS A O 1
ATOM 1395 N N . ARG A 1 176 ? -2.075 8.628 16.639 1.00 85.44 176 ARG A N 1
ATOM 1396 C CA . ARG A 1 176 ? -1.417 8.941 15.368 1.00 85.44 176 ARG A CA 1
ATOM 1397 C C . ARG A 1 176 ? 0.093 8.738 15.505 1.00 85.44 176 ARG A C 1
ATOM 1399 O O . ARG A 1 176 ? 0.771 9.446 16.255 1.00 85.44 176 ARG A O 1
ATOM 1406 N N . CYS A 1 177 ? 0.625 7.746 14.800 1.00 83.19 177 CYS A N 1
ATOM 1407 C CA . CYS A 1 177 ? 2.028 7.354 14.916 1.00 83.19 177 CYS A CA 1
ATOM 1408 C C . CYS A 1 177 ? 2.969 8.278 14.135 1.00 83.19 177 CYS A C 1
ATOM 1410 O O . CYS A 1 177 ? 2.572 8.934 13.174 1.00 83.19 177 CYS A O 1
ATOM 1412 N N . LYS A 1 178 ? 4.229 8.352 14.580 1.00 83.44 178 LYS A N 1
ATOM 1413 C CA . LYS A 1 178 ? 5.272 9.183 13.961 1.00 83.44 178 LYS A CA 1
ATOM 1414 C C . LYS A 1 178 ? 6.317 8.320 13.267 1.00 83.44 178 LYS A C 1
ATOM 1416 O O . LYS A 1 178 ? 6.664 7.250 13.765 1.00 83.44 178 LYS A O 1
ATOM 1421 N N . ALA A 1 179 ? 6.841 8.838 12.156 1.00 81.94 179 ALA A N 1
ATOM 1422 C CA . ALA A 1 179 ? 7.787 8.149 11.282 1.00 81.94 179 ALA A CA 1
ATOM 1423 C C . ALA A 1 179 ? 7.286 6.741 10.905 1.00 81.94 179 ALA A C 1
ATOM 1425 O O . ALA A 1 179 ? 6.244 6.630 10.269 1.00 81.94 179 ALA A O 1
ATOM 1426 N N . TYR A 1 180 ? 8.011 5.694 11.300 1.00 77.38 180 TYR A N 1
ATOM 1427 C CA . TYR A 1 180 ? 7.749 4.307 10.916 1.00 77.38 180 TYR A CA 1
ATOM 1428 C C . TYR A 1 180 ? 7.052 3.476 12.006 1.00 77.38 180 TYR A C 1
ATOM 1430 O O . TYR A 1 180 ? 6.889 2.274 11.837 1.00 77.38 180 TYR A O 1
ATOM 1438 N N . ASN A 1 181 ? 6.650 4.078 13.129 1.00 81.56 181 ASN A N 1
ATOM 1439 C CA . ASN A 1 181 ? 6.098 3.332 14.264 1.00 81.56 181 ASN A CA 1
ATOM 1440 C C . ASN A 1 181 ? 4.693 2.775 13.962 1.00 81.56 181 ASN A C 1
ATOM 1442 O O . ASN A 1 181 ? 3.855 3.469 13.389 1.00 81.56 181 ASN A O 1
ATOM 1446 N N . GLU A 1 182 ? 4.423 1.540 14.391 1.00 76.19 182 GLU A N 1
ATOM 1447 C CA . GLU A 1 182 ? 3.213 0.772 14.050 1.00 76.19 182 GLU A CA 1
ATOM 1448 C C . GLU A 1 182 ? 2.445 0.299 15.300 1.00 76.19 182 GLU A C 1
ATOM 1450 O O . GLU A 1 182 ? 2.968 0.274 16.416 1.00 76.19 182 GLU A O 1
ATOM 1455 N N . GLY A 1 183 ? 1.198 -0.139 15.098 1.00 73.31 183 GLY A N 1
ATOM 1456 C CA . GLY A 1 183 ? 0.302 -0.626 16.154 1.00 73.31 183 GLY A CA 1
ATOM 1457 C C . GLY A 1 183 ? -0.722 0.418 16.611 1.00 73.31 183 GLY A C 1
ATOM 1458 O O . GLY A 1 183 ? -0.557 1.614 16.384 1.00 73.31 183 GLY A O 1
ATOM 1459 N N . SER A 1 184 ? -1.810 -0.034 17.242 1.00 75.56 184 SER A N 1
ATOM 1460 C CA . SER A 1 184 ? -2.950 0.827 17.618 1.00 75.56 184 SER A CA 1
ATOM 1461 C C . SER A 1 184 ? -2.633 1.848 18.716 1.00 75.56 184 SER A C 1
ATOM 1463 O O . SER A 1 184 ? -3.421 2.760 18.941 1.00 75.56 184 SER A O 1
ATOM 1465 N N . TYR A 1 185 ? -1.494 1.695 19.392 1.00 77.56 185 TYR A N 1
ATOM 1466 C CA . TYR A 1 185 ? -0.944 2.621 20.381 1.00 77.56 185 TYR A CA 1
ATOM 1467 C C . TYR A 1 185 ? 0.484 3.041 19.999 1.00 77.56 185 TYR A C 1
ATOM 1469 O O . TYR A 1 185 ? 1.244 3.500 20.855 1.00 77.56 185 TYR A O 1
ATOM 1477 N N . CYS A 1 186 ? 0.864 2.853 18.728 1.00 81.19 186 CYS A N 1
ATOM 1478 C CA . CYS A 1 186 ? 2.218 3.031 18.202 1.00 81.19 186 CYS A CA 1
ATOM 1479 C C . CYS A 1 186 ? 3.274 2.202 18.954 1.00 81.19 186 CYS A C 1
ATOM 1481 O O . CYS A 1 186 ? 4.427 2.616 19.079 1.00 81.19 186 CYS A O 1
ATOM 1483 N N . GLU A 1 187 ? 2.871 1.063 19.527 1.00 77.00 187 GLU A N 1
ATOM 1484 C CA . GLU A 1 187 ? 3.661 0.259 20.460 1.00 77.00 187 GLU A CA 1
ATOM 1485 C C . GLU A 1 187 ? 4.852 -0.469 19.816 1.00 77.00 187 GLU A C 1
ATOM 1487 O O . GLU A 1 187 ? 5.776 -0.869 20.529 1.00 77.00 187 GLU A O 1
ATOM 1492 N N . TYR A 1 188 ? 4.854 -0.618 18.488 1.00 79.00 188 TYR A N 1
ATOM 1493 C CA . TYR A 1 188 ? 5.972 -1.159 17.723 1.00 79.00 188 TYR A CA 1
ATOM 1494 C C . TYR A 1 188 ? 6.852 -0.017 17.215 1.00 79.00 188 TYR A C 1
ATOM 1496 O O . TYR A 1 188 ? 6.436 0.780 16.373 1.00 79.00 188 TYR A O 1
ATOM 1504 N N . TYR A 1 189 ? 8.067 0.070 17.754 1.00 81.56 189 TYR A N 1
ATOM 1505 C CA . TYR A 1 189 ? 9.072 1.013 17.279 1.00 81.56 189 TYR A CA 1
ATOM 1506 C C . TYR A 1 189 ? 9.699 0.506 15.977 1.00 81.56 189 TYR A C 1
ATOM 1508 O O . TYR A 1 189 ? 10.012 -0.682 15.886 1.00 81.56 189 TYR A O 1
ATOM 1516 N N . ARG A 1 190 ? 9.930 1.408 15.019 1.00 83.12 190 ARG A N 1
ATOM 1517 C CA . ARG A 1 190 ? 10.839 1.190 13.887 1.00 83.12 190 ARG A CA 1
ATOM 1518 C C . ARG A 1 190 ? 11.777 2.386 13.755 1.00 83.12 190 ARG A C 1
ATOM 1520 O O . ARG A 1 190 ? 11.319 3.525 13.661 1.00 83.12 190 ARG A O 1
ATOM 1527 N N . GLU A 1 191 ? 13.081 2.134 13.711 1.00 78.56 191 GLU A N 1
ATOM 1528 C CA . GLU A 1 191 ? 14.108 3.149 13.460 1.00 78.56 191 GLU A CA 1
ATOM 1529 C C . GLU A 1 191 ? 13.945 3.742 12.054 1.00 78.56 191 GLU A C 1
ATOM 1531 O O . GLU A 1 191 ? 14.076 4.953 11.860 1.00 78.56 191 GLU A O 1
ATOM 1536 N N . ASN A 1 192 ? 13.640 2.900 11.060 1.00 79.19 192 ASN A N 1
ATOM 1537 C CA . ASN A 1 192 ? 13.479 3.305 9.665 1.00 79.19 192 ASN A CA 1
ATOM 1538 C C . ASN A 1 192 ? 12.705 2.265 8.821 1.00 79.19 192 ASN A C 1
ATOM 1540 O O . ASN A 1 192 ? 12.363 1.175 9.282 1.00 79.19 192 ASN A O 1
ATOM 1544 N N . GLY A 1 193 ? 12.453 2.602 7.551 1.00 76.44 193 GLY A N 1
ATOM 1545 C CA . GLY A 1 193 ? 11.703 1.771 6.603 1.00 76.44 193 GLY A CA 1
ATOM 1546 C C . GLY A 1 193 ? 12.356 0.435 6.215 1.00 76.44 193 GLY A C 1
ATOM 1547 O O . GLY A 1 193 ? 11.664 -0.411 5.653 1.00 76.44 193 GLY A O 1
ATOM 1548 N N . CYS A 1 194 ? 13.640 0.221 6.525 1.00 80.19 194 CYS A N 1
ATOM 1549 C CA . CYS A 1 194 ? 14.367 -1.027 6.270 1.00 80.19 194 CYS A CA 1
ATOM 1550 C C . CYS A 1 194 ? 14.328 -2.036 7.433 1.00 80.19 194 CYS A C 1
ATOM 1552 O O . CYS A 1 194 ? 14.898 -3.119 7.316 1.00 80.19 194 CYS A O 1
ATOM 1554 N N . GLU A 1 195 ? 13.653 -1.735 8.544 1.00 84.62 195 GLU A N 1
ATOM 1555 C CA . GLU A 1 195 ? 13.329 -2.752 9.555 1.00 84.62 195 GLU A CA 1
ATOM 1556 C C . GLU A 1 195 ? 12.050 -3.520 9.177 1.00 84.62 195 GLU A C 1
ATOM 1558 O O . GLU A 1 195 ? 11.171 -2.931 8.544 1.00 84.62 195 GLU A O 1
ATOM 1563 N N . PRO A 1 196 ? 11.888 -4.802 9.561 1.00 82.19 196 PRO A N 1
ATOM 1564 C CA . PRO A 1 196 ? 10.648 -5.541 9.322 1.00 82.19 196 PRO A CA 1
ATOM 1565 C C . PRO A 1 196 ? 9.449 -4.896 10.033 1.00 82.19 196 PRO A C 1
ATOM 1567 O O . PRO A 1 196 ? 9.550 -4.432 11.172 1.00 82.19 196 PRO A O 1
ATOM 1570 N N . THR A 1 197 ? 8.289 -4.923 9.376 1.00 82.12 197 THR A N 1
ATOM 1571 C CA . THR A 1 197 ? 7.005 -4.494 9.964 1.00 82.12 197 THR A CA 1
ATOM 1572 C C . THR A 1 197 ? 6.608 -5.356 11.170 1.00 82.12 197 THR A C 1
ATOM 1574 O O . THR A 1 197 ? 7.086 -6.482 11.347 1.00 82.12 197 THR A O 1
ATOM 1577 N N . LEU A 1 198 ? 5.650 -4.883 11.972 1.00 74.44 198 LEU A N 1
ATOM 1578 C CA . LEU A 1 198 ? 5.082 -5.611 13.112 1.00 74.44 198 LEU A CA 1
ATOM 1579 C C . LEU A 1 198 ? 4.552 -7.000 12.710 1.00 74.44 198 LEU A C 1
ATOM 1581 O O . LEU A 1 198 ? 4.621 -7.948 13.495 1.00 74.44 198 LEU A O 1
ATOM 1585 N N . THR A 1 199 ? 4.025 -7.136 11.492 1.00 74.38 199 THR A N 1
ATOM 1586 C CA . THR A 1 199 ? 3.550 -8.412 10.934 1.00 74.38 199 THR A CA 1
ATOM 1587 C C . THR A 1 199 ? 4.699 -9.355 10.581 1.00 74.38 199 THR A C 1
ATOM 1589 O O . THR A 1 199 ? 4.602 -10.561 10.810 1.00 74.38 199 THR A O 1
ATOM 1592 N N . GLU A 1 200 ? 5.794 -8.828 10.042 1.00 79.81 200 GLU A N 1
ATOM 1593 C CA . GLU A 1 200 ? 6.949 -9.612 9.605 1.00 79.81 200 GLU A CA 1
ATOM 1594 C C . GLU A 1 200 ? 7.796 -10.101 10.777 1.00 79.81 200 GLU A C 1
ATOM 1596 O O . GLU A 1 200 ? 8.146 -11.283 10.827 1.00 79.81 200 GLU A O 1
ATOM 1601 N N . ALA A 1 201 ? 8.018 -9.246 11.778 1.00 76.12 201 ALA A N 1
ATOM 1602 C CA . ALA A 1 201 ? 8.663 -9.637 13.027 1.00 76.12 201 ALA A CA 1
ATOM 1603 C C . ALA A 1 201 ? 7.847 -10.711 13.775 1.00 76.12 201 ALA A C 1
ATOM 1605 O O . ALA A 1 201 ? 8.407 -11.698 14.254 1.00 76.12 201 ALA A O 1
ATOM 1606 N N . LYS A 1 202 ? 6.506 -10.608 13.788 1.00 76.44 202 LYS A N 1
ATOM 1607 C CA . LYS A 1 202 ? 5.606 -11.667 14.302 1.00 76.44 202 LYS A CA 1
ATOM 1608 C C . LYS A 1 202 ? 5.676 -12.980 13.510 1.00 76.44 202 LYS A C 1
ATOM 1610 O O . LYS A 1 202 ? 5.285 -14.019 14.036 1.00 76.44 202 LYS A O 1
ATOM 1615 N N . GLN A 1 203 ? 6.160 -12.951 12.269 1.00 78.12 203 GLN A N 1
ATOM 1616 C CA . GLN A 1 203 ? 6.406 -14.137 11.438 1.00 78.12 203 GLN A CA 1
ATOM 1617 C C . GLN A 1 203 ? 7.848 -14.657 11.555 1.00 78.12 203 GLN A C 1
ATOM 1619 O O . GLN A 1 203 ? 8.196 -15.627 10.887 1.00 78.12 203 GLN A O 1
ATOM 1624 N N . GLY A 1 204 ? 8.676 -14.054 12.416 1.00 79.12 204 GLY A N 1
ATOM 1625 C CA . GLY A 1 204 ? 10.069 -14.449 12.618 1.00 79.12 204 GLY A CA 1
ATOM 1626 C C . GLY A 1 204 ? 11.010 -14.027 11.488 1.00 79.12 204 GLY A C 1
ATOM 1627 O O . GLY A 1 204 ? 12.129 -14.533 11.429 1.00 79.12 204 GLY A O 1
ATOM 1628 N N . LYS A 1 205 ? 10.592 -13.117 10.593 1.00 78.00 205 LYS A N 1
ATOM 1629 C CA . LYS A 1 205 ? 11.506 -12.533 9.605 1.00 78.00 205 LYS A CA 1
ATOM 1630 C C . LYS A 1 205 ? 12.482 -11.586 10.305 1.00 78.00 205 LYS A C 1
ATOM 1632 O O . LYS A 1 205 ? 12.055 -10.715 11.060 1.00 78.00 205 LYS A O 1
ATOM 1637 N N . SER A 1 206 ? 13.771 -11.707 9.994 1.00 73.44 206 SER A N 1
ATOM 1638 C CA . SER A 1 206 ? 14.782 -10.693 10.329 1.00 73.44 206 SER A CA 1
ATOM 1639 C C . SER A 1 206 ? 14.870 -9.567 9.292 1.00 73.44 206 SER A C 1
ATOM 1641 O O . SER A 1 206 ? 15.501 -8.549 9.563 1.00 73.44 206 SER A O 1
ATOM 1643 N N . GLU A 1 207 ? 14.247 -9.746 8.121 1.00 73.38 207 GLU A N 1
ATOM 1644 C CA . GLU A 1 207 ? 14.370 -8.870 6.949 1.00 73.38 207 GLU A CA 1
ATOM 1645 C C . GLU A 1 207 ? 13.019 -8.278 6.523 1.00 73.38 207 GLU A C 1
ATOM 1647 O O . GLU A 1 207 ? 12.000 -8.976 6.614 1.00 73.38 207 GLU A O 1
ATOM 1652 N N . PRO A 1 208 ? 12.994 -7.033 6.011 1.00 76.81 208 PRO A N 1
ATOM 1653 C CA . PRO A 1 208 ? 11.808 -6.455 5.392 1.00 76.81 208 PRO A CA 1
ATOM 1654 C C . PRO A 1 208 ? 11.540 -7.096 4.021 1.00 76.81 208 PRO A C 1
ATOM 1656 O O . PRO A 1 208 ? 12.467 -7.433 3.281 1.00 76.81 208 PRO A O 1
ATOM 1659 N N . SER A 1 209 ? 10.271 -7.199 3.622 1.00 74.94 209 SER A N 1
ATOM 1660 C CA . SER A 1 209 ? 9.883 -7.741 2.311 1.00 74.94 209 SER A CA 1
ATOM 1661 C C . SER A 1 209 ? 10.477 -7.007 1.106 1.00 74.94 209 SER A C 1
ATOM 1663 O O . SER A 1 209 ? 10.628 -7.633 0.065 1.00 74.94 209 SER A O 1
ATOM 1665 N N . ILE A 1 210 ? 10.832 -5.723 1.240 1.00 76.62 210 ILE A N 1
ATOM 1666 C CA . ILE A 1 210 ? 11.423 -4.918 0.156 1.00 76.62 210 ILE A CA 1
ATOM 1667 C C . ILE A 1 210 ? 12.830 -5.387 -0.251 1.00 76.62 210 ILE A C 1
ATOM 1669 O O . ILE A 1 210 ? 13.292 -5.068 -1.336 1.00 76.62 210 ILE A O 1
ATOM 1673 N N . CYS A 1 211 ? 13.535 -6.131 0.607 1.00 79.31 211 CYS A N 1
ATOM 1674 C CA . CYS A 1 211 ? 14.897 -6.586 0.324 1.00 79.31 211 CYS A CA 1
ATOM 1675 C C . CYS A 1 211 ? 15.142 -7.959 0.981 1.00 79.31 211 CYS A C 1
ATOM 1677 O O . CYS A 1 211 ? 15.850 -8.059 1.988 1.00 79.31 211 CYS A O 1
ATOM 1679 N N . PRO A 1 212 ? 14.493 -9.024 0.468 1.00 80.19 212 PRO A N 1
ATOM 1680 C CA . PRO A 1 212 ? 14.243 -10.253 1.219 1.00 80.19 212 PRO A CA 1
ATOM 1681 C C . PRO A 1 212 ? 15.454 -11.191 1.323 1.00 80.19 212 PRO A C 1
ATOM 1683 O O . PRO A 1 212 ? 15.494 -12.015 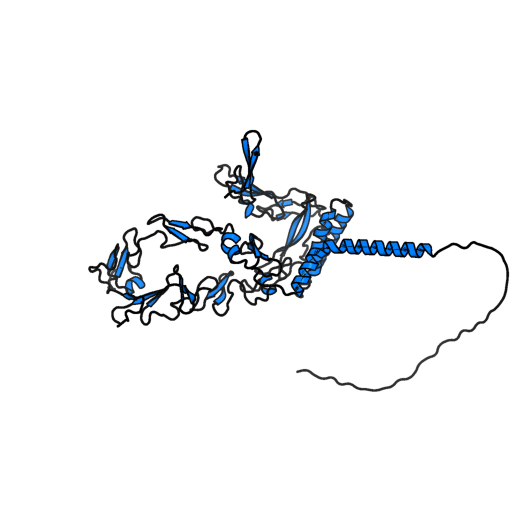2.236 1.00 80.19 212 PRO A O 1
ATOM 1686 N N . ASP A 1 213 ? 16.444 -11.084 0.427 1.00 82.44 213 ASP A N 1
ATOM 1687 C CA . ASP A 1 213 ? 17.686 -11.862 0.500 1.00 82.44 213 ASP A CA 1
ATOM 1688 C C . ASP A 1 213 ? 18.923 -10.958 0.608 1.00 82.44 213 ASP A C 1
ATOM 1690 O O . ASP A 1 213 ? 19.433 -10.429 -0.386 1.00 82.44 213 ASP A O 1
ATOM 1694 N N . ARG A 1 214 ? 19.485 -10.882 1.825 1.00 77.88 214 ARG A N 1
ATOM 1695 C CA . ARG A 1 214 ? 20.775 -10.227 2.117 1.00 77.88 214 ARG A CA 1
ATOM 1696 C C . ARG A 1 214 ? 21.953 -10.773 1.308 1.00 77.88 214 ARG A C 1
ATOM 1698 O O . ARG A 1 214 ? 23.036 -10.186 1.348 1.00 77.88 214 ARG A O 1
ATOM 1705 N N . LYS A 1 215 ? 21.828 -11.901 0.600 1.00 82.25 215 LYS A N 1
ATOM 1706 C CA . LYS A 1 215 ? 22.844 -12.375 -0.351 1.00 82.25 215 LYS A CA 1
ATOM 1707 C C . LYS A 1 215 ? 22.772 -11.621 -1.675 1.00 82.25 215 LYS A C 1
ATOM 1709 O O . LYS A 1 215 ? 23.848 -11.328 -2.197 1.00 82.25 215 LYS A O 1
ATOM 1714 N N . LYS A 1 216 ? 21.577 -11.249 -2.150 1.00 81.62 216 LYS A N 1
ATOM 1715 C CA . LYS A 1 216 ? 21.351 -10.551 -3.427 1.00 81.62 216 LYS A CA 1
ATOM 1716 C C . LYS A 1 216 ? 21.428 -9.024 -3.310 1.00 81.62 216 LYS A C 1
ATOM 1718 O O . LYS A 1 216 ? 22.123 -8.402 -4.110 1.00 81.62 216 LYS A O 1
ATOM 1723 N N . GLY A 1 217 ? 20.814 -8.437 -2.280 1.00 81.12 217 GLY A N 1
ATOM 1724 C CA . GLY A 1 217 ? 20.782 -6.983 -2.056 1.00 81.12 217 GLY A CA 1
ATOM 1725 C C . GLY A 1 217 ? 21.018 -6.566 -0.600 1.00 81.12 217 GLY A C 1
ATOM 1726 O O . GLY A 1 217 ? 21.332 -7.403 0.249 1.00 81.12 217 GLY A O 1
ATOM 1727 N N . THR A 1 218 ? 20.904 -5.264 -0.322 1.00 80.50 218 THR A N 1
ATOM 1728 C CA . THR A 1 218 ? 20.941 -4.665 1.029 1.00 80.50 218 THR A CA 1
ATOM 1729 C C . THR A 1 218 ? 19.945 -3.506 1.109 1.00 80.50 218 THR A C 1
ATOM 1731 O O . THR A 1 218 ? 19.967 -2.640 0.245 1.00 80.50 218 THR A O 1
ATOM 1734 N N . CYS A 1 219 ? 19.079 -3.446 2.126 1.00 82.62 219 CYS A N 1
ATOM 1735 C CA . CYS A 1 219 ? 18.115 -2.344 2.218 1.00 82.62 219 CYS A CA 1
ATOM 1736 C C . CYS A 1 219 ? 18.809 -1.030 2.619 1.00 82.62 219 CYS A C 1
ATOM 1738 O O . CYS A 1 219 ? 19.601 -1.006 3.564 1.00 82.62 219 CYS A O 1
ATOM 1740 N N . VAL A 1 220 ? 18.499 0.057 1.911 1.00 77.19 220 VAL A N 1
ATOM 1741 C CA . VAL A 1 220 ? 19.058 1.402 2.103 1.00 77.19 220 VAL A CA 1
ATOM 1742 C C . VAL A 1 220 ? 17.954 2.459 2.149 1.00 77.19 220 VAL A C 1
ATOM 1744 O O . VAL A 1 220 ? 16.947 2.359 1.453 1.00 77.19 220 VAL A O 1
ATOM 1747 N N . MET A 1 221 ? 18.151 3.509 2.950 1.00 67.12 221 MET A N 1
ATOM 1748 C CA . MET A 1 221 ? 17.217 4.638 3.046 1.00 67.12 221 MET A CA 1
ATOM 1749 C C . MET A 1 221 ? 17.668 5.789 2.137 1.00 67.12 221 MET A C 1
ATOM 1751 O O . MET A 1 221 ? 18.603 6.518 2.472 1.00 67.12 221 MET A O 1
ATOM 1755 N N . LEU A 1 222 ? 16.988 6.001 1.008 1.00 51.69 222 LEU A N 1
ATOM 1756 C CA . LEU A 1 222 ? 17.252 7.108 0.082 1.00 51.69 222 LEU A CA 1
ATOM 1757 C C . LEU A 1 222 ? 16.156 8.169 0.215 1.00 51.69 222 LEU A C 1
ATOM 1759 O O . LEU A 1 222 ? 14.970 7.873 0.123 1.00 51.69 222 LEU A O 1
ATOM 1763 N N . ARG A 1 223 ? 16.549 9.425 0.475 1.00 60.62 223 ARG A N 1
ATOM 1764 C CA . ARG A 1 223 ? 15.637 10.575 0.700 1.00 60.62 223 ARG A CA 1
ATOM 1765 C C . ARG A 1 223 ? 14.555 10.362 1.779 1.00 60.62 223 ARG A C 1
ATOM 1767 O O . ARG A 1 223 ? 13.612 11.140 1.852 1.00 60.62 223 ARG A O 1
ATOM 1774 N N . GLY A 1 224 ? 14.715 9.359 2.643 1.00 57.50 224 GLY A N 1
ATOM 1775 C CA . GLY A 1 224 ? 13.735 9.008 3.671 1.00 57.50 224 GLY A CA 1
ATOM 1776 C C . GLY A 1 224 ? 12.731 7.924 3.269 1.00 57.50 224 GLY A C 1
ATOM 1777 O O . GLY A 1 224 ? 11.815 7.694 4.048 1.00 57.50 224 GLY A O 1
ATOM 1778 N N . GLN A 1 225 ? 12.918 7.236 2.136 1.00 59.88 225 GLN A N 1
ATOM 1779 C CA . GLN A 1 225 ? 12.186 6.024 1.729 1.00 59.88 225 GLN A CA 1
ATOM 1780 C C . GLN A 1 225 ? 13.147 4.814 1.631 1.00 59.88 225 GLN A C 1
ATOM 1782 O O . GLN A 1 225 ? 14.331 5.022 1.344 1.00 59.88 225 GLN A O 1
ATOM 1787 N N . PRO A 1 226 ? 12.691 3.572 1.888 1.00 71.25 226 PRO A N 1
ATOM 1788 C CA . PRO A 1 226 ? 13.509 2.365 1.749 1.00 71.25 226 PRO A CA 1
ATOM 1789 C C . PRO A 1 226 ? 13.597 1.880 0.290 1.00 71.25 226 PRO A C 1
ATOM 1791 O O . PRO A 1 226 ? 12.619 1.962 -0.444 1.00 71.25 226 PRO A O 1
ATOM 1794 N N . PHE A 1 227 ? 14.749 1.326 -0.095 1.00 72.31 227 PHE A N 1
ATOM 1795 C CA . PHE A 1 227 ? 15.026 0.680 -1.389 1.00 72.31 227 PHE A CA 1
ATOM 1796 C C . PHE A 1 227 ? 15.987 -0.507 -1.185 1.00 72.31 227 PHE A C 1
ATOM 1798 O O . PHE A 1 227 ? 16.722 -0.524 -0.198 1.00 72.31 227 PHE A O 1
ATOM 1805 N N . CYS A 1 228 ? 16.040 -1.476 -2.104 1.00 79.06 228 CYS A N 1
ATOM 1806 C CA . CYS A 1 228 ? 17.027 -2.564 -2.074 1.00 79.06 228 CYS A CA 1
ATOM 1807 C C . CYS A 1 228 ? 18.218 -2.240 -2.999 1.00 79.06 228 CYS A C 1
ATOM 1809 O O . CYS A 1 228 ? 18.069 -2.154 -4.213 1.00 79.06 228 CYS A O 1
ATOM 1811 N N . ASP A 1 229 ? 19.409 -2.040 -2.431 1.00 78.44 229 ASP A N 1
ATOM 1812 C CA . ASP A 1 229 ? 20.657 -1.834 -3.177 1.00 78.44 229 ASP A CA 1
ATOM 1813 C C . ASP A 1 229 ? 21.215 -3.188 -3.644 1.00 78.44 229 ASP A C 1
ATOM 1815 O O . ASP A 1 229 ? 21.646 -4.017 -2.830 1.00 78.44 229 ASP A O 1
ATOM 1819 N N . CYS A 1 230 ? 21.157 -3.443 -4.952 1.00 77.88 230 CYS A N 1
ATOM 1820 C CA . CYS A 1 230 ? 21.496 -4.740 -5.530 1.00 77.88 230 CYS A CA 1
ATOM 1821 C C . CYS A 1 230 ? 22.996 -4.926 -5.737 1.00 77.88 230 CYS A C 1
ATOM 1823 O O . CYS A 1 230 ? 23.701 -4.095 -6.312 1.00 77.88 230 CYS A O 1
ATOM 1825 N N . LYS A 1 231 ? 23.503 -6.093 -5.337 1.00 77.56 231 LYS A N 1
ATOM 1826 C CA . LYS A 1 231 ? 24.889 -6.470 -5.623 1.00 77.56 231 LYS A CA 1
ATOM 1827 C C . LYS A 1 231 ? 25.016 -6.826 -7.097 1.00 77.56 231 LYS A C 1
ATOM 1829 O O . LYS A 1 231 ? 24.145 -7.495 -7.630 1.00 77.56 231 LYS A O 1
ATOM 1834 N N . ARG A 1 232 ? 26.164 -6.486 -7.693 1.00 65.19 232 ARG A N 1
ATOM 1835 C CA . ARG A 1 232 ? 26.587 -6.637 -9.108 1.00 65.19 232 ARG A CA 1
ATOM 1836 C C . ARG A 1 232 ? 25.946 -7.747 -9.971 1.00 65.19 232 ARG A C 1
ATOM 1838 O O . ARG A 1 232 ? 25.816 -7.538 -11.170 1.00 65.19 232 ARG A O 1
ATOM 1845 N N . TYR A 1 233 ? 25.609 -8.905 -9.406 1.00 74.12 233 TYR A N 1
ATOM 1846 C CA . TYR A 1 233 ? 25.011 -10.051 -10.103 1.00 74.12 233 TYR A CA 1
ATOM 1847 C C . TYR A 1 233 ? 23.475 -10.028 -10.169 1.00 74.12 233 TYR A C 1
ATOM 1849 O O . TYR A 1 233 ? 22.895 -10.927 -10.768 1.00 74.12 233 TYR A O 1
ATOM 1857 N N . TYR A 1 234 ? 22.816 -9.038 -9.566 1.00 78.62 234 TYR A N 1
ATOM 1858 C CA . TYR A 1 234 ? 21.362 -8.967 -9.435 1.00 78.62 234 TYR A CA 1
ATOM 1859 C C . TYR A 1 234 ? 20.819 -7.572 -9.746 1.00 78.62 234 TYR A C 1
ATOM 1861 O O . TYR A 1 234 ? 21.522 -6.575 -9.571 1.00 78.62 234 TYR A O 1
ATOM 1869 N N . VAL A 1 235 ? 19.565 -7.519 -10.192 1.00 68.94 235 VAL A N 1
ATOM 1870 C CA . VAL A 1 235 ? 18.794 -6.304 -10.504 1.00 68.94 235 VAL A CA 1
ATOM 1871 C C . VAL A 1 235 ? 17.305 -6.518 -10.189 1.00 68.94 235 VAL A C 1
ATOM 1873 O O . VAL A 1 235 ? 16.901 -7.635 -9.856 1.00 68.94 235 VAL A O 1
ATOM 1876 N N . GLY A 1 236 ? 16.515 -5.447 -10.307 1.00 65.56 236 GLY A N 1
ATOM 1877 C CA . GLY A 1 236 ? 15.091 -5.406 -9.959 1.00 65.56 236 GLY A CA 1
ATOM 1878 C C . GLY A 1 236 ? 14.840 -4.847 -8.556 1.00 65.56 236 GLY A C 1
ATOM 1879 O O . GLY A 1 236 ? 15.788 -4.628 -7.801 1.00 65.56 236 GLY A O 1
ATOM 1880 N N . GLU A 1 237 ? 13.583 -4.563 -8.203 1.00 64.88 237 GLU A N 1
ATOM 1881 C CA . GLU A 1 237 ? 13.256 -3.798 -6.984 1.00 64.88 237 GLU A CA 1
ATOM 1882 C C . GLU A 1 237 ? 13.606 -4.527 -5.679 1.00 64.88 237 GLU A C 1
ATOM 1884 O O . GLU A 1 237 ? 13.933 -3.882 -4.681 1.00 64.88 237 GLU A O 1
ATOM 1889 N N . THR A 1 238 ? 13.586 -5.864 -5.689 1.00 74.75 238 THR A N 1
ATOM 1890 C CA . THR A 1 238 ? 13.971 -6.711 -4.546 1.00 74.75 238 THR A CA 1
ATOM 1891 C C . THR A 1 238 ? 15.265 -7.496 -4.807 1.00 74.75 238 THR A C 1
ATOM 1893 O O . THR A 1 238 ? 15.652 -8.370 -4.022 1.00 74.75 238 THR A O 1
ATOM 1896 N N . CYS A 1 239 ? 15.963 -7.155 -5.898 1.00 76.31 239 CYS A N 1
ATOM 1897 C CA . CYS A 1 239 ? 17.143 -7.835 -6.432 1.00 76.31 239 CYS A CA 1
ATOM 1898 C C . CYS A 1 239 ? 16.896 -9.304 -6.807 1.00 76.31 239 CYS A C 1
ATOM 1900 O O . CYS A 1 239 ? 17.769 -10.155 -6.637 1.00 76.31 239 CYS A O 1
ATOM 1902 N N . GLU A 1 240 ? 15.696 -9.631 -7.275 1.00 79.00 240 GLU A N 1
ATOM 1903 C CA . GLU 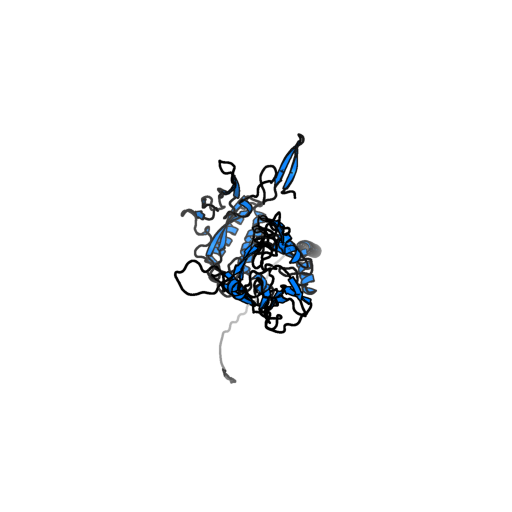A 1 240 ? 15.283 -10.991 -7.607 1.00 79.00 240 GLU A CA 1
ATOM 1904 C C . GLU A 1 240 ? 15.976 -11.555 -8.863 1.00 79.00 240 GLU A C 1
ATOM 1906 O O . GLU A 1 240 ? 16.404 -12.718 -8.837 1.00 79.00 240 GLU A O 1
ATOM 1911 N N . THR A 1 241 ? 16.166 -10.731 -9.899 1.00 77.62 241 THR A N 1
ATOM 1912 C CA . THR A 1 241 ? 16.603 -11.126 -11.253 1.00 77.62 241 THR A CA 1
ATOM 1913 C C . THR A 1 241 ? 18.130 -11.161 -11.402 1.00 77.62 241 THR A C 1
ATOM 1915 O O . THR A 1 241 ? 18.821 -10.277 -10.898 1.00 77.62 241 THR A O 1
ATOM 1918 N N . TYR A 1 242 ? 18.685 -12.158 -12.110 1.00 79.88 242 TYR A N 1
ATOM 1919 C CA . TYR A 1 242 ? 20.135 -12.277 -12.350 1.00 79.88 242 TYR A CA 1
ATOM 1920 C C . TYR A 1 242 ? 20.617 -11.452 -13.559 1.00 79.88 242 TYR A C 1
ATOM 1922 O O . TYR A 1 242 ? 20.053 -11.528 -14.654 1.00 79.88 242 TYR A O 1
ATOM 1930 N N . ASN A 1 243 ? 21.714 -10.710 -13.368 1.00 75.81 243 ASN A N 1
ATOM 1931 C CA . ASN A 1 243 ? 22.379 -9.901 -14.391 1.00 75.81 243 ASN A CA 1
ATOM 1932 C C . ASN A 1 243 ? 23.490 -10.713 -15.096 1.00 75.81 243 ASN A C 1
ATOM 1934 O O . ASN A 1 243 ? 24.559 -10.916 -14.507 1.00 75.81 243 ASN A O 1
ATOM 1938 N N . PRO A 1 244 ? 23.312 -11.120 -16.369 1.00 76.19 244 PRO A N 1
ATOM 1939 C CA . PRO A 1 244 ? 24.281 -11.957 -17.081 1.00 76.19 244 PRO A CA 1
ATOM 1940 C C . PRO A 1 244 ? 25.592 -11.231 -17.407 1.00 76.19 244 PRO A C 1
ATOM 1942 O O . PRO A 1 244 ? 26.637 -11.871 -17.514 1.00 76.19 244 PRO A O 1
ATOM 1945 N N . CYS A 1 245 ? 25.578 -9.902 -17.561 1.00 74.81 245 CYS A N 1
ATOM 1946 C CA . CYS A 1 245 ? 26.769 -9.136 -17.926 1.00 74.81 245 CYS A CA 1
ATOM 1947 C C . CYS A 1 245 ? 27.717 -8.888 -16.743 1.00 74.81 245 CYS A C 1
ATOM 1949 O O . CYS A 1 245 ? 28.824 -8.386 -16.946 1.00 74.81 245 CYS A O 1
ATOM 1951 N N . ALA A 1 246 ? 27.335 -9.280 -15.524 1.00 78.19 246 ALA A N 1
ATOM 1952 C CA . ALA A 1 246 ? 28.120 -9.088 -14.309 1.00 78.19 246 ALA A CA 1
ATOM 1953 C C . ALA A 1 246 ? 29.543 -9.680 -14.384 1.00 78.19 246 ALA A C 1
ATOM 1955 O O . ALA A 1 246 ? 30.485 -9.025 -13.929 1.00 78.19 246 ALA A O 1
ATOM 1956 N N . ASP A 1 247 ? 29.712 -10.856 -14.998 1.00 77.44 247 ASP A N 1
ATOM 1957 C CA . ASP A 1 247 ? 31.009 -11.523 -15.240 1.00 77.44 247 ASP A CA 1
ATOM 1958 C C . ASP A 1 247 ? 31.621 -11.220 -16.626 1.00 77.44 247 ASP A C 1
ATOM 1960 O O . ASP A 1 247 ? 32.704 -11.702 -16.951 1.00 77.44 247 ASP A O 1
ATOM 1964 N N . ASN A 1 248 ? 30.943 -10.418 -17.453 1.00 71.25 248 ASN A N 1
ATOM 1965 C CA . ASN A 1 248 ? 31.212 -10.233 -18.883 1.00 71.25 248 ASN A CA 1
ATOM 1966 C C . ASN A 1 248 ? 31.412 -11.562 -19.673 1.00 71.25 248 ASN A C 1
ATOM 1968 O O . ASN A 1 248 ? 32.525 -11.870 -20.122 1.00 71.25 248 ASN A O 1
ATOM 1972 N N . PRO A 1 249 ? 30.331 -12.324 -19.948 1.00 75.75 249 PRO A N 1
ATOM 1973 C CA . PRO A 1 249 ? 30.362 -13.538 -20.777 1.00 75.75 249 PRO A CA 1
ATOM 1974 C C . PRO A 1 249 ? 30.785 -13.293 -22.239 1.00 75.75 249 PRO A C 1
ATOM 1976 O O . PRO A 1 249 ? 30.981 -14.245 -22.998 1.00 75.75 249 PRO A O 1
ATOM 1979 N N . CYS A 1 250 ? 30.947 -12.032 -22.648 1.00 71.81 250 CYS A N 1
ATOM 1980 C CA . CYS A 1 250 ? 31.328 -11.639 -23.995 1.00 71.81 250 CYS A CA 1
ATOM 1981 C C . CYS A 1 250 ? 32.852 -11.645 -24.247 1.00 71.81 250 CYS A C 1
ATOM 1983 O O . CYS A 1 250 ? 33.251 -11.438 -25.384 1.00 71.81 250 CYS A O 1
ATOM 1985 N N . ILE A 1 251 ? 33.709 -11.959 -23.259 1.00 68.19 251 ILE A N 1
ATOM 1986 C CA . ILE A 1 251 ? 35.155 -12.289 -23.403 1.00 68.19 251 ILE A CA 1
ATOM 1987 C C . ILE A 1 251 ? 35.908 -11.401 -24.423 1.00 68.19 251 ILE A C 1
ATOM 1989 O O . ILE A 1 251 ? 35.957 -11.701 -25.612 1.00 68.19 251 ILE A O 1
ATOM 1993 N N . LYS A 1 252 ? 36.555 -10.332 -23.942 1.00 68.06 252 LYS A N 1
ATOM 1994 C CA . LYS A 1 252 ? 37.147 -9.219 -24.727 1.00 68.06 252 LYS A CA 1
ATOM 1995 C C . LYS A 1 252 ? 36.148 -8.268 -25.399 1.00 68.06 252 LYS A C 1
ATOM 1997 O O . LYS A 1 252 ? 36.527 -7.127 -25.632 1.00 68.06 252 LYS A O 1
ATOM 2002 N N . SER A 1 253 ? 34.912 -8.683 -25.674 1.00 66.38 253 SER A N 1
ATOM 2003 C CA . SER A 1 253 ? 33.871 -7.798 -26.221 1.00 66.38 253 SER A CA 1
ATOM 2004 C C . SER A 1 253 ? 32.959 -7.204 -25.126 1.00 66.38 253 SER A C 1
ATOM 2006 O O . SER A 1 253 ? 32.941 -7.697 -23.993 1.00 66.38 253 SER A O 1
ATOM 2008 N N . GLU A 1 254 ? 32.262 -6.096 -25.416 1.00 71.31 254 GLU A N 1
ATOM 2009 C CA . GLU A 1 254 ? 31.419 -5.373 -24.441 1.00 71.31 254 GLU A CA 1
ATOM 2010 C C . GLU A 1 254 ? 30.026 -6.029 -24.344 1.00 71.31 254 GLU A C 1
ATOM 2012 O O . GLU A 1 254 ? 29.383 -6.283 -25.363 1.00 71.31 254 GLU A O 1
ATOM 2017 N N . CYS A 1 255 ? 29.572 -6.340 -23.125 1.00 73.62 255 CYS A N 1
ATOM 2018 C CA . CYS A 1 255 ? 28.296 -7.019 -22.865 1.00 73.62 255 CYS A CA 1
ATOM 2019 C C . CYS A 1 255 ? 27.190 -6.003 -22.571 1.00 73.62 255 CYS A C 1
ATOM 2021 O O . CYS A 1 255 ? 27.344 -5.168 -21.679 1.00 73.62 255 CYS A O 1
ATOM 2023 N N . ILE A 1 256 ? 26.071 -6.104 -23.289 1.00 72.12 256 ILE A N 1
ATOM 2024 C CA . ILE A 1 256 ? 24.876 -5.279 -23.086 1.00 72.12 256 ILE A CA 1
ATOM 2025 C C . ILE A 1 256 ? 23.701 -6.186 -22.725 1.00 72.12 256 ILE A C 1
ATOM 2027 O O . ILE A 1 256 ? 23.417 -7.153 -23.433 1.00 72.12 256 ILE A O 1
ATOM 2031 N N . VAL A 1 257 ? 23.024 -5.851 -21.627 1.00 67.12 257 VAL A N 1
ATOM 2032 C CA . VAL A 1 257 ? 21.791 -6.503 -21.167 1.00 67.12 257 VAL A CA 1
ATOM 2033 C C . VAL A 1 257 ? 20.599 -5.942 -21.947 1.00 67.12 257 VAL A C 1
ATOM 2035 O O . VAL A 1 257 ? 20.548 -4.742 -22.217 1.00 67.12 257 VAL A O 1
ATOM 2038 N N . ILE A 1 258 ? 19.647 -6.802 -22.299 1.00 65.69 258 ILE A N 1
ATOM 2039 C CA . ILE A 1 258 ? 18.368 -6.429 -22.911 1.00 65.69 258 ILE A CA 1
ATOM 2040 C C . ILE A 1 258 ? 17.339 -6.352 -21.777 1.00 65.69 258 ILE A C 1
ATOM 2042 O O . ILE A 1 258 ? 17.185 -7.317 -21.035 1.00 65.69 258 ILE A O 1
ATOM 2046 N N . GLY A 1 259 ? 16.697 -5.193 -21.595 1.00 51.03 259 GLY A N 1
ATOM 2047 C CA . GLY A 1 259 ? 15.872 -4.920 -20.409 1.00 51.03 259 GLY A CA 1
ATOM 2048 C C . GLY A 1 259 ? 14.646 -5.826 -20.292 1.00 51.03 259 GLY A C 1
ATOM 2049 O O . GLY A 1 259 ? 14.418 -6.400 -19.229 1.00 51.03 259 GLY A O 1
ATOM 2050 N N . ASP A 1 260 ? 13.928 -5.979 -21.407 1.00 54.22 260 ASP A N 1
ATOM 2051 C CA . ASP A 1 260 ? 12.577 -6.559 -21.466 1.00 54.22 260 ASP A CA 1
ATOM 2052 C C . ASP A 1 260 ? 12.557 -8.039 -21.905 1.00 54.22 260 ASP A C 1
ATOM 2054 O O . ASP A 1 260 ? 11.507 -8.678 -21.936 1.00 54.22 260 ASP A O 1
ATOM 2058 N N . GLU A 1 261 ? 13.717 -8.609 -22.248 1.00 58.31 261 GLU A N 1
ATOM 2059 C CA . GLU A 1 261 ? 13.861 -10.021 -22.617 1.00 58.31 261 GLU A CA 1
ATOM 2060 C C . GLU A 1 261 ? 14.474 -10.812 -21.451 1.00 58.31 261 GLU A C 1
ATOM 2062 O O . GLU A 1 261 ? 15.591 -10.531 -21.013 1.00 58.31 261 GLU A O 1
ATOM 2067 N N . THR A 1 262 ? 13.779 -11.851 -20.981 1.00 64.56 262 THR A N 1
ATOM 2068 C CA . THR A 1 262 ? 14.337 -12.847 -20.049 1.00 64.56 262 THR A CA 1
ATOM 2069 C C . THR A 1 262 ? 14.520 -14.194 -20.740 1.00 64.56 262 THR A C 1
ATOM 2071 O O . THR A 1 262 ? 13.734 -14.587 -21.601 1.00 64.56 262 THR A O 1
ATOM 2074 N N . GLU A 1 263 ? 15.582 -14.911 -20.376 1.00 69.94 263 GLU A N 1
ATOM 2075 C CA . GLU A 1 263 ? 15.897 -16.237 -20.905 1.00 69.94 263 GLU A CA 1
ATOM 2076 C C . GLU A 1 263 ? 16.245 -17.226 -19.783 1.00 69.94 263 GLU A C 1
ATOM 2078 O O . GLU A 1 263 ? 16.592 -16.846 -18.661 1.00 69.94 263 GLU A O 1
ATOM 2083 N N . GLU A 1 264 ? 16.130 -18.522 -20.080 1.00 71.69 264 GLU A N 1
ATOM 2084 C CA . GLU A 1 264 ? 16.457 -19.588 -19.134 1.00 71.69 264 GLU A CA 1
ATOM 2085 C C . GLU A 1 264 ? 17.982 -19.711 -18.997 1.00 71.69 264 GLU A C 1
ATOM 2087 O O . GLU A 1 264 ? 18.700 -20.045 -19.945 1.00 71.69 264 GLU A O 1
ATOM 2092 N N . GLY A 1 265 ? 18.493 -19.379 -17.812 1.00 65.44 265 GLY A N 1
ATOM 2093 C CA . GLY A 1 265 ? 19.918 -19.283 -17.541 1.00 65.44 265 GLY A CA 1
ATOM 2094 C C . GLY A 1 265 ? 20.614 -20.633 -17.413 1.00 65.44 265 GLY A C 1
ATOM 2095 O O . GLY A 1 265 ? 20.006 -21.702 -17.363 1.00 65.44 265 GLY A O 1
ATOM 2096 N N . ARG A 1 266 ? 21.946 -20.592 -17.292 1.00 60.09 266 ARG A N 1
ATOM 2097 C CA . ARG A 1 266 ? 22.832 -21.776 -17.358 1.00 60.09 266 ARG A CA 1
ATOM 2098 C C . ARG A 1 266 ? 22.662 -22.815 -16.230 1.00 60.09 266 ARG A C 1
ATOM 2100 O O . ARG A 1 266 ? 23.405 -23.795 -16.207 1.00 60.09 266 ARG A O 1
ATOM 2107 N N . ALA A 1 267 ? 21.712 -22.596 -15.321 1.00 61.44 267 ALA A N 1
ATOM 2108 C CA . ALA A 1 267 ? 21.328 -23.473 -14.216 1.00 61.44 267 ALA A CA 1
ATOM 2109 C C . ALA A 1 267 ? 19.794 -23.655 -14.064 1.00 61.44 267 ALA A C 1
ATOM 2111 O O . ALA A 1 267 ? 19.364 -24.261 -13.086 1.00 61.44 267 ALA A O 1
ATOM 2112 N N . GLY A 1 268 ? 18.974 -23.149 -14.999 1.00 60.84 268 GLY A N 1
ATOM 2113 C CA . GLY A 1 268 ? 17.503 -23.143 -14.887 1.00 60.84 268 GLY A CA 1
ATOM 2114 C C . GLY A 1 268 ? 16.924 -21.988 -14.054 1.00 60.84 268 GLY A C 1
ATOM 2115 O O . GLY A 1 268 ? 15.743 -21.998 -13.722 1.00 60.84 268 GLY A O 1
ATOM 2116 N N . GLU A 1 269 ? 17.742 -20.994 -13.699 1.00 66.25 269 GLU A N 1
ATOM 2117 C CA . GLU A 1 269 ? 17.296 -19.735 -13.086 1.00 66.25 269 GLU A CA 1
ATOM 2118 C C . GLU A 1 269 ? 16.972 -18.700 -14.177 1.00 66.25 269 GLU A C 1
ATOM 2120 O O . GLU A 1 269 ? 17.618 -18.689 -15.227 1.00 66.25 269 GLU A O 1
ATOM 2125 N N . GLN A 1 270 ? 16.004 -17.809 -13.943 1.00 68.38 270 GLN A N 1
ATOM 2126 C CA . GLN A 1 270 ? 15.715 -16.706 -14.867 1.00 68.38 270 GLN A CA 1
ATOM 2127 C C . GLN A 1 270 ? 16.851 -15.672 -14.853 1.00 68.38 270 GLN A C 1
ATOM 2129 O O . GLN A 1 270 ? 17.231 -15.151 -13.801 1.00 68.38 270 GLN A O 1
ATOM 2134 N N . GLN A 1 271 ? 17.363 -15.350 -16.039 1.00 70.88 271 GLN A N 1
ATOM 2135 C CA . GLN A 1 271 ? 18.310 -14.260 -16.276 1.00 70.88 271 GLN A CA 1
ATOM 2136 C C . GLN A 1 271 ? 17.732 -13.299 -17.319 1.00 70.88 271 GLN A C 1
ATOM 2138 O O . GLN A 1 271 ? 16.912 -13.697 -18.147 1.00 70.88 271 GLN A O 1
ATOM 2143 N N . GLN A 1 272 ? 18.189 -12.049 -17.332 1.00 74.69 272 GLN A N 1
ATOM 2144 C CA . GLN A 1 272 ? 17.963 -11.191 -18.500 1.00 74.69 272 GLN A CA 1
ATOM 2145 C C . GLN A 1 272 ? 18.741 -11.719 -19.716 1.00 74.69 272 GLN A C 1
ATOM 2147 O O . GLN A 1 272 ? 19.766 -12.393 -19.571 1.00 74.69 272 GLN A O 1
ATOM 2152 N N . ALA A 1 273 ? 18.269 -11.410 -20.920 1.00 73.19 273 ALA A N 1
ATOM 2153 C CA . ALA A 1 273 ? 18.996 -11.683 -22.152 1.00 73.19 273 ALA A CA 1
ATOM 2154 C C . ALA A 1 273 ? 20.150 -10.683 -22.347 1.00 73.19 273 ALA A C 1
ATOM 2156 O O . ALA A 1 273 ? 20.169 -9.584 -21.785 1.00 73.19 273 ALA A O 1
ATOM 2157 N N . TYR A 1 274 ? 21.147 -11.060 -23.150 1.00 73.94 274 TYR A N 1
ATOM 2158 C CA . TYR A 1 274 ? 22.306 -10.207 -23.429 1.00 73.94 274 TYR A CA 1
ATOM 2159 C C . TYR A 1 274 ? 22.911 -10.423 -24.822 1.00 73.94 274 TYR A C 1
ATOM 2161 O O . TYR A 1 274 ? 22.817 -11.502 -25.423 1.00 73.94 274 TYR A O 1
ATOM 2169 N N . GLN A 1 275 ? 23.594 -9.379 -25.293 1.00 71.94 275 GLN A N 1
ATOM 2170 C CA . GLN A 1 275 ? 24.243 -9.259 -26.598 1.00 71.94 275 GLN A CA 1
ATOM 2171 C C . GLN A 1 275 ? 25.698 -8.779 -26.423 1.00 71.94 275 GLN A C 1
ATOM 2173 O O . GLN A 1 275 ? 25.998 -8.008 -25.512 1.00 71.94 275 GLN A O 1
ATOM 2178 N N . CYS A 1 276 ? 26.601 -9.201 -27.314 1.00 74.69 276 CYS A N 1
ATOM 2179 C CA . CYS A 1 276 ? 28.015 -8.815 -27.301 1.00 74.69 276 CYS A CA 1
ATOM 2180 C C . CYS A 1 276 ? 28.352 -7.839 -28.447 1.00 74.69 276 CYS A C 1
ATOM 2182 O O . CYS A 1 276 ? 28.019 -8.113 -29.604 1.00 74.69 276 CYS A O 1
ATOM 2184 N N . LEU A 1 277 ? 29.041 -6.729 -28.157 1.00 68.12 277 LEU A N 1
ATOM 2185 C CA . LEU A 1 277 ? 29.564 -5.780 -29.153 1.00 68.12 277 LEU A CA 1
ATOM 2186 C C . LEU A 1 277 ? 31.042 -6.063 -29.445 1.00 68.12 277 LEU A C 1
ATOM 2188 O O . LEU A 1 277 ? 31.900 -5.779 -28.610 1.00 68.12 277 LEU A O 1
ATOM 2192 N N . CYS A 1 278 ? 31.333 -6.634 -30.617 1.00 67.88 278 CYS A N 1
ATOM 2193 C CA . CYS A 1 278 ? 32.617 -7.265 -30.927 1.00 67.88 278 CYS A CA 1
ATOM 2194 C C . CYS A 1 278 ? 33.435 -6.472 -31.964 1.00 67.88 278 CYS A C 1
ATOM 2196 O O . CYS A 1 278 ? 33.030 -6.321 -33.120 1.00 67.88 278 CYS A O 1
ATOM 2198 N N . ASN A 1 279 ? 34.621 -6.009 -31.570 1.00 56.44 279 ASN A N 1
ATOM 2199 C CA . ASN A 1 279 ? 35.563 -5.311 -32.446 1.00 56.44 279 ASN A CA 1
ATOM 2200 C C . ASN A 1 279 ? 36.202 -6.283 -33.463 1.00 56.44 279 ASN A C 1
ATOM 2202 O O . ASN A 1 279 ? 36.502 -7.432 -33.144 1.00 56.44 279 ASN A O 1
ATOM 2206 N N . MET A 1 280 ? 36.449 -5.812 -34.689 1.00 52.75 280 MET A N 1
ATOM 2207 C CA . MET A 1 280 ? 36.942 -6.633 -35.815 1.00 52.75 280 MET A CA 1
ATOM 2208 C C . MET A 1 280 ? 38.453 -6.948 -35.791 1.00 52.75 280 MET A C 1
ATOM 2210 O O . MET A 1 280 ? 38.924 -7.684 -36.656 1.00 52.75 280 MET A O 1
ATOM 2214 N N . GLU A 1 281 ? 39.225 -6.383 -34.856 1.00 51.03 281 GLU A N 1
ATOM 2215 C CA . GLU A 1 281 ? 40.689 -6.560 -34.801 1.00 51.03 281 GLU A CA 1
ATOM 2216 C C . GLU A 1 281 ? 41.136 -7.815 -34.037 1.00 51.03 281 GLU A C 1
ATOM 2218 O O . GLU A 1 281 ? 42.230 -8.328 -34.274 1.00 51.03 281 GLU A O 1
ATOM 2223 N N . ASP A 1 282 ? 40.297 -8.325 -33.134 1.00 49.09 282 ASP A N 1
ATOM 2224 C CA . ASP A 1 282 ? 40.583 -9.524 -32.351 1.00 49.09 282 ASP A CA 1
ATOM 2225 C C . ASP A 1 282 ? 39.943 -10.766 -32.994 1.00 49.09 282 ASP A C 1
ATOM 2227 O O . ASP A 1 282 ? 38.866 -10.706 -33.588 1.00 49.09 282 ASP A O 1
ATOM 2231 N N . GLY A 1 283 ? 40.603 -11.921 -32.872 1.00 53.09 283 GLY A N 1
ATOM 2232 C CA . GLY A 1 283 ? 40.185 -13.182 -33.499 1.00 53.09 283 GLY A CA 1
ATOM 2233 C C . GLY A 1 283 ? 39.000 -13.863 -32.804 1.00 53.09 283 GLY A C 1
ATOM 2234 O O . GLY A 1 283 ? 39.137 -14.997 -32.352 1.00 53.09 283 GLY A O 1
ATOM 2235 N N . VAL A 1 284 ? 37.866 -13.170 -32.678 1.00 50.75 284 VAL A N 1
ATOM 2236 C CA . VAL A 1 284 ? 36.693 -13.619 -31.913 1.00 50.75 284 VAL A CA 1
ATOM 2237 C C . VAL A 1 284 ? 36.043 -14.858 -32.545 1.00 50.75 284 VAL A C 1
ATOM 2239 O O . VAL A 1 284 ? 35.745 -14.888 -33.743 1.00 50.75 284 VAL A O 1
ATOM 2242 N N . GLU A 1 285 ? 35.799 -15.890 -31.734 1.00 53.06 285 GLU A N 1
ATOM 2243 C CA . GLU A 1 285 ? 35.161 -17.125 -32.190 1.00 53.06 285 GLU A CA 1
ATOM 2244 C C . GLU A 1 285 ? 33.696 -16.915 -32.605 1.00 53.06 285 GLU A C 1
ATOM 2246 O O . GLU A 1 285 ? 32.931 -16.186 -31.976 1.00 53.06 285 GLU A O 1
ATOM 2251 N N . LYS A 1 286 ? 33.251 -17.678 -33.611 1.00 51.84 286 LYS A N 1
ATOM 2252 C CA . LYS A 1 286 ? 31.855 -17.698 -34.099 1.00 51.84 286 LYS A CA 1
ATOM 2253 C C . LYS A 1 286 ? 30.843 -18.325 -33.117 1.00 51.84 286 LYS A C 1
ATOM 2255 O O . LYS A 1 286 ? 29.728 -18.645 -33.516 1.00 51.84 286 LYS A O 1
ATOM 2260 N N . SER A 1 287 ? 31.243 -18.556 -31.868 1.00 51.53 287 SER A N 1
ATOM 2261 C CA . SER A 1 287 ? 30.448 -19.156 -30.792 1.00 51.53 287 SER A CA 1
ATOM 2262 C C . SER A 1 287 ? 29.673 -18.121 -29.960 1.00 51.53 287 SER A C 1
ATOM 2264 O O . SER A 1 287 ? 28.742 -18.492 -29.248 1.00 51.53 287 SER A O 1
ATOM 2266 N N . GLN A 1 288 ? 30.025 -16.832 -30.050 1.00 58.69 288 GLN A N 1
ATOM 2267 C CA . GLN A 1 288 ? 29.426 -15.753 -29.256 1.00 58.69 288 GLN A CA 1
ATOM 2268 C C . GLN A 1 288 ? 28.319 -14.992 -30.009 1.00 58.69 288 GLN A C 1
ATOM 2270 O O . GLN A 1 288 ? 28.324 -14.901 -31.238 1.00 58.69 288 GLN A O 1
ATOM 2275 N N . ARG A 1 289 ? 27.385 -14.381 -29.259 1.00 57.91 289 ARG A N 1
ATOM 2276 C CA . ARG A 1 289 ? 26.323 -13.484 -29.768 1.00 57.91 289 ARG A CA 1
ATOM 2277 C C . ARG A 1 289 ? 26.899 -12.121 -30.205 1.00 57.91 289 ARG A C 1
ATOM 2279 O O . ARG A 1 289 ? 26.546 -11.083 -29.648 1.00 57.91 289 ARG A O 1
ATOM 2286 N N . CYS A 1 290 ? 27.808 -12.117 -31.177 1.00 59.62 290 CYS A N 1
ATOM 2287 C CA . CYS A 1 290 ? 28.512 -10.917 -31.630 1.00 59.62 290 CYS A CA 1
ATOM 2288 C C . CYS A 1 290 ? 27.714 -10.053 -32.615 1.00 59.62 290 CYS A C 1
ATOM 2290 O O . CYS A 1 290 ? 27.236 -10.531 -33.644 1.00 59.62 290 CYS A O 1
ATOM 2292 N N . VAL A 1 291 ? 27.702 -8.745 -32.360 1.00 57.06 291 VAL A N 1
ATOM 2293 C CA . VAL A 1 291 ? 27.469 -7.701 -33.363 1.00 57.06 291 VAL A CA 1
ATOM 2294 C C . VAL A 1 291 ? 28.825 -7.086 -33.706 1.00 57.06 291 VAL A C 1
ATOM 2296 O O . VAL A 1 291 ? 29.459 -6.483 -32.844 1.00 57.06 291 VAL A O 1
ATOM 2299 N N . TYR A 1 292 ? 29.276 -7.252 -34.951 1.00 53.50 292 TYR A N 1
ATOM 2300 C CA . TYR A 1 292 ? 30.579 -6.748 -35.396 1.00 53.50 292 TYR A CA 1
ATOM 2301 C C . TYR A 1 292 ? 30.553 -5.244 -35.717 1.00 53.50 292 TYR A C 1
ATOM 2303 O O . TYR A 1 292 ? 29.635 -4.747 -36.382 1.00 53.50 292 TYR A O 1
ATOM 2311 N N . GLU A 1 293 ? 31.579 -4.529 -35.257 1.00 46.53 293 GLU A N 1
ATOM 2312 C CA . GLU A 1 293 ? 31.795 -3.104 -35.540 1.00 46.53 293 GLU A CA 1
ATOM 2313 C C . GLU A 1 293 ? 32.296 -2.834 -36.970 1.00 46.53 293 GLU A C 1
ATOM 2315 O O . GLU A 1 293 ? 32.925 -3.686 -37.594 1.00 46.53 293 GLU A O 1
ATOM 2320 N N . ALA A 1 294 ? 32.057 -1.623 -37.488 1.00 45.75 294 ALA A N 1
ATOM 2321 C CA . ALA A 1 294 ? 32.475 -1.221 -38.834 1.00 45.75 294 ALA A CA 1
ATOM 2322 C C . ALA A 1 294 ? 32.905 0.259 -38.908 1.00 45.75 294 ALA A C 1
ATOM 2324 O O . ALA A 1 294 ? 32.126 1.114 -39.318 1.00 45.75 294 ALA A O 1
ATOM 2325 N N . THR A 1 295 ? 34.154 0.525 -38.501 1.00 49.41 295 THR A N 1
ATOM 2326 C CA . THR A 1 295 ? 35.087 1.578 -38.991 1.00 49.41 295 THR A CA 1
ATOM 2327 C C . THR A 1 295 ? 34.630 3.041 -39.157 1.00 49.41 295 THR A C 1
ATOM 2329 O O . THR A 1 295 ? 35.396 3.838 -39.694 1.00 49.41 295 THR A O 1
ATOM 2332 N N . GLY A 1 296 ? 33.427 3.440 -38.745 1.00 52.59 296 GLY A N 1
ATOM 2333 C CA . GLY A 1 296 ? 32.896 4.783 -39.015 1.00 52.59 296 GLY A CA 1
ATOM 2334 C C . GLY A 1 296 ? 32.507 5.047 -40.476 1.00 52.59 296 GLY A C 1
ATOM 2335 O O . GLY A 1 296 ? 31.975 6.110 -40.785 1.00 52.59 296 GLY A O 1
ATOM 2336 N N . ASN A 1 297 ? 32.767 4.108 -41.390 1.00 58.50 297 ASN A N 1
ATOM 2337 C CA . ASN A 1 297 ? 32.694 4.374 -42.819 1.00 58.50 297 ASN A CA 1
ATOM 2338 C C . ASN A 1 297 ? 31.263 4.203 -43.350 1.00 58.50 297 ASN A C 1
ATOM 2340 O O . ASN A 1 297 ? 30.747 3.089 -43.439 1.00 58.50 297 ASN A O 1
ATOM 2344 N N . CYS A 1 298 ? 30.641 5.309 -43.759 1.00 63.84 298 CYS A N 1
ATOM 2345 C CA . CYS A 1 298 ? 29.289 5.360 -44.328 1.00 63.84 298 CYS A CA 1
ATOM 2346 C C . CYS A 1 298 ? 29.209 4.842 -45.784 1.00 63.84 298 CYS A C 1
ATOM 2348 O O . CYS A 1 298 ? 28.492 5.394 -46.618 1.00 63.84 298 CYS A O 1
ATOM 2350 N N . THR A 1 299 ? 29.976 3.798 -46.098 1.00 64.94 299 THR A N 1
ATOM 2351 C CA . THR A 1 299 ? 30.000 3.087 -47.384 1.00 64.94 299 THR A CA 1
ATOM 2352 C C . THR A 1 299 ? 28.881 2.058 -47.504 1.00 64.94 299 THR A C 1
ATOM 2354 O O . THR A 1 299 ? 28.306 1.632 -46.507 1.00 64.94 299 THR A O 1
ATOM 2357 N N . ASP A 1 300 ? 28.608 1.623 -48.734 1.00 59.72 300 ASP A N 1
ATOM 2358 C CA . ASP A 1 300 ? 27.625 0.580 -49.028 1.00 59.72 300 ASP A CA 1
ATOM 2359 C C . ASP A 1 300 ? 28.208 -0.828 -48.732 1.00 59.72 300 ASP A C 1
ATOM 2361 O O . ASP A 1 300 ? 29.332 -1.100 -49.170 1.00 59.72 300 ASP A O 1
ATOM 2365 N N . PRO A 1 301 ? 27.517 -1.734 -48.004 1.00 60.97 301 PRO A N 1
ATOM 2366 C CA . PRO A 1 301 ? 26.170 -1.605 -47.439 1.00 60.97 301 PRO A CA 1
ATOM 2367 C C . PRO A 1 301 ? 26.096 -0.618 -46.264 1.00 60.97 301 PRO A C 1
ATOM 2369 O O . PRO A 1 301 ? 26.747 -0.827 -45.238 1.00 60.97 301 PRO A O 1
ATOM 2372 N N . ASN A 1 302 ? 25.251 0.415 -46.399 1.00 68.94 302 ASN A N 1
ATOM 2373 C CA . ASN A 1 302 ? 25.073 1.477 -45.398 1.00 68.94 302 ASN A CA 1
ATOM 2374 C C . ASN A 1 302 ? 24.870 0.885 -43.984 1.00 68.94 302 ASN A C 1
ATOM 2376 O O . ASN A 1 302 ? 23.869 0.194 -43.753 1.00 68.94 302 ASN A O 1
ATOM 2380 N N . PRO A 1 303 ? 25.750 1.171 -43.000 1.00 72.38 303 PRO A N 1
ATOM 2381 C CA . PRO A 1 303 ? 25.654 0.562 -41.677 1.00 72.38 303 PRO A CA 1
ATOM 2382 C C . PRO A 1 303 ? 24.398 0.987 -40.900 1.00 72.38 303 PRO A C 1
ATOM 2384 O O . PRO A 1 303 ? 24.056 0.318 -39.919 1.00 72.38 303 PRO A O 1
ATOM 2387 N N . CYS A 1 304 ? 23.723 2.051 -41.344 1.00 75.50 304 CYS A N 1
ATOM 2388 C CA . CYS A 1 304 ? 22.549 2.661 -40.732 1.00 75.50 304 CYS A CA 1
ATOM 2389 C C . CYS A 1 304 ? 21.202 2.256 -41.351 1.00 75.50 304 CYS A C 1
ATOM 2391 O O . CYS A 1 304 ? 20.223 2.932 -41.065 1.00 75.50 304 CYS A O 1
ATOM 2393 N N . PHE A 1 305 ? 21.128 1.202 -42.177 1.00 82.00 305 PHE A N 1
ATOM 2394 C CA . PHE A 1 305 ? 19.867 0.635 -42.695 1.00 82.00 305 PHE A CA 1
ATOM 2395 C C . PHE A 1 305 ? 18.868 1.717 -43.182 1.00 82.00 305 PHE A C 1
ATOM 2397 O O . PHE A 1 305 ? 19.153 2.383 -44.178 1.00 82.00 305 PHE A O 1
ATOM 2404 N N . HIS A 1 306 ? 17.743 1.928 -42.485 1.00 81.25 306 HIS A N 1
ATOM 2405 C CA . HIS A 1 306 ? 16.759 2.987 -42.760 1.00 81.25 306 HIS A CA 1
ATOM 2406 C C . HIS A 1 306 ? 17.149 4.302 -42.064 1.00 81.25 306 HIS A C 1
ATOM 2408 O O . HIS A 1 306 ? 16.486 4.806 -41.152 1.00 81.25 306 HIS A O 1
ATOM 2414 N N . GLY A 1 307 ? 18.311 4.825 -42.438 1.00 78.44 307 GLY A N 1
ATOM 2415 C CA . GLY A 1 307 ? 18.910 5.958 -41.756 1.00 78.44 307 GLY A CA 1
ATOM 2416 C C . GLY A 1 307 ? 20.129 6.510 -42.470 1.00 78.44 307 GLY A C 1
ATOM 2417 O O . GLY A 1 307 ? 20.938 5.787 -43.062 1.00 78.44 307 GLY A O 1
ATOM 2418 N N . LYS A 1 308 ? 20.293 7.827 -42.364 1.00 77.62 308 LYS A N 1
ATOM 2419 C CA . LYS A 1 308 ? 21.470 8.527 -42.856 1.00 77.62 308 LYS A CA 1
ATOM 2420 C C . LYS A 1 308 ? 22.633 8.305 -41.893 1.00 77.62 308 LYS A C 1
ATOM 2422 O O . LYS A 1 308 ? 22.643 8.834 -40.780 1.00 77.62 308 LYS A O 1
ATOM 2427 N N . CYS A 1 309 ? 23.629 7.557 -42.352 1.00 76.75 309 CYS A N 1
ATOM 2428 C CA . CYS A 1 309 ? 24.927 7.491 -41.696 1.00 76.75 309 CYS A CA 1
ATOM 2429 C C . CYS A 1 309 ? 25.634 8.852 -41.768 1.00 76.75 309 CYS A C 1
ATOM 2431 O O . CYS A 1 309 ? 25.662 9.494 -42.822 1.00 76.75 309 CYS A O 1
ATOM 2433 N N . LEU A 1 310 ? 26.197 9.281 -40.641 1.00 70.56 310 LEU A N 1
ATOM 2434 C CA . LEU A 1 310 ? 27.136 10.390 -40.529 1.00 70.56 310 LEU A CA 1
ATOM 2435 C C . LEU A 1 310 ? 28.405 9.880 -39.844 1.00 70.56 310 LEU A C 1
ATOM 2437 O O . LEU A 1 310 ? 28.332 9.248 -38.789 1.00 70.56 310 LEU A O 1
ATOM 2441 N N . THR A 1 311 ? 29.558 10.192 -40.422 1.00 68.0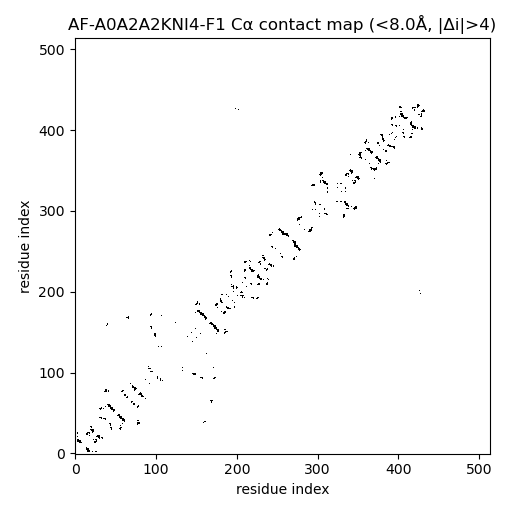0 311 THR A N 1
ATOM 2442 C CA . THR A 1 311 ? 30.869 9.996 -39.803 1.00 68.00 311 THR A CA 1
ATOM 2443 C C . THR A 1 311 ? 30.948 10.809 -38.507 1.00 68.00 311 THR A C 1
ATOM 2445 O O . THR A 1 311 ? 30.562 11.978 -38.465 1.00 68.00 311 THR A O 1
ATOM 2448 N N . CYS A 1 312 ? 31.458 10.216 -37.426 1.00 66.25 312 CYS A N 1
ATOM 2449 C CA . CYS A 1 312 ? 31.842 10.973 -36.233 1.00 66.25 312 CYS A CA 1
ATOM 2450 C C . CYS A 1 312 ? 33.279 11.482 -36.413 1.00 66.25 312 CYS A C 1
ATOM 2452 O O . CYS A 1 312 ? 34.200 11.029 -35.734 1.00 66.25 312 CYS A O 1
ATOM 2454 N N . GLU A 1 313 ? 33.466 12.386 -37.380 1.00 61.97 313 GLU A N 1
ATOM 2455 C CA . GLU A 1 313 ? 34.769 12.961 -37.728 1.00 61.97 313 GLU A CA 1
ATOM 2456 C C . GLU A 1 313 ? 35.458 13.608 -36.522 1.00 61.97 313 GLU A C 1
ATOM 2458 O O . GLU A 1 313 ? 34.847 14.315 -35.717 1.00 61.97 313 GLU A O 1
ATOM 2463 N N . HIS A 1 314 ? 36.752 13.320 -36.384 1.00 56.41 314 HIS A N 1
ATOM 2464 C CA . HIS A 1 314 ? 37.477 13.487 -35.127 1.00 56.41 314 HIS A CA 1
ATOM 2465 C C . HIS A 1 314 ? 38.423 14.700 -35.131 1.00 56.41 314 HIS A C 1
ATOM 2467 O O . HIS A 1 314 ? 39.512 14.654 -34.555 1.00 56.41 314 HIS A O 1
ATOM 2473 N N . GLU A 1 315 ? 38.006 15.801 -35.762 1.00 45.34 315 GLU A N 1
ATOM 2474 C CA . GLU A 1 315 ? 38.799 17.031 -35.859 1.00 45.34 315 GLU A CA 1
ATOM 2475 C C . GLU A 1 315 ? 38.481 18.023 -34.731 1.00 45.34 315 GLU A C 1
ATOM 2477 O O . GLU A 1 315 ? 37.594 18.874 -34.810 1.00 45.34 315 GLU A O 1
ATOM 2482 N N . MET A 1 316 ? 39.271 17.944 -33.659 1.00 51.34 316 MET A N 1
ATOM 2483 C CA . MET A 1 316 ? 39.459 19.081 -32.764 1.00 51.34 316 MET A CA 1
ATOM 2484 C C . MET A 1 316 ? 40.465 20.052 -33.394 1.00 51.34 316 MET A C 1
ATOM 2486 O O . MET A 1 316 ? 41.656 19.831 -33.226 1.00 51.34 316 MET A O 1
ATOM 2490 N N . GLU A 1 317 ? 39.993 21.102 -34.083 1.00 48.19 317 GLU A N 1
ATOM 2491 C CA . GLU A 1 317 ? 40.539 22.482 -34.042 1.00 48.19 317 GLU A CA 1
ATOM 2492 C C . GLU A 1 317 ? 39.938 23.411 -35.124 1.00 48.19 317 GLU A C 1
ATOM 2494 O O . GLU A 1 317 ? 40.529 23.629 -36.177 1.00 48.19 317 GLU A O 1
ATOM 2499 N N . GLN A 1 318 ? 38.794 24.048 -34.829 1.00 45.56 318 GLN A N 1
ATOM 2500 C CA . GLN A 1 318 ? 38.628 25.522 -34.753 1.00 45.56 318 GLN A CA 1
ATOM 2501 C C . GLN A 1 318 ? 37.143 25.942 -34.759 1.00 45.56 318 GLN A C 1
ATOM 2503 O O . GLN A 1 318 ? 36.308 25.309 -35.388 1.00 45.56 318 GLN A O 1
ATOM 2508 N N . MET A 1 319 ? 36.833 27.044 -34.056 1.00 40.03 319 MET A N 1
ATOM 2509 C CA . MET A 1 319 ? 35.530 27.747 -34.043 1.00 40.03 319 MET A CA 1
ATOM 2510 C C . MET A 1 319 ? 34.296 26.842 -33.837 1.00 40.03 319 MET A C 1
ATOM 2512 O O . MET A 1 319 ? 33.575 26.494 -34.766 1.00 40.03 319 MET A O 1
ATOM 2516 N N . GLY A 1 320 ? 34.041 26.482 -32.575 1.00 50.66 320 GLY A N 1
ATOM 2517 C CA . GLY A 1 320 ? 33.092 25.428 -32.210 1.00 50.66 320 GLY A CA 1
ATOM 2518 C C . GLY A 1 320 ? 31.629 25.660 -32.609 1.00 50.66 320 GLY A C 1
ATOM 2519 O O . GLY A 1 320 ? 30.975 26.578 -32.114 1.00 50.66 320 GLY A O 1
ATOM 2520 N N . VAL A 1 321 ? 31.091 24.721 -33.395 1.00 39.09 321 VAL A N 1
ATOM 2521 C CA . VAL A 1 321 ? 29.655 24.517 -33.631 1.00 39.09 321 VAL A CA 1
ATOM 2522 C C . VAL A 1 321 ? 29.332 23.019 -33.486 1.00 39.09 321 VAL A C 1
ATOM 2524 O O . VAL A 1 321 ? 29.595 22.232 -34.383 1.00 39.09 321 VAL A O 1
ATOM 2527 N N . ILE A 1 322 ? 28.723 22.660 -32.347 1.00 41.59 322 ILE A N 1
ATOM 2528 C CA . ILE A 1 322 ? 28.029 21.389 -32.032 1.00 41.59 322 ILE A CA 1
ATOM 2529 C C . ILE A 1 322 ? 28.873 20.087 -32.050 1.00 41.59 322 ILE A C 1
ATOM 2531 O O . ILE A 1 322 ? 29.138 19.486 -33.087 1.00 41.59 322 ILE A O 1
ATOM 2535 N N . ASN A 1 323 ? 29.124 19.526 -30.858 1.00 51.75 323 ASN A N 1
ATOM 2536 C CA . ASN A 1 323 ? 29.450 18.099 -30.700 1.00 51.75 323 ASN A CA 1
ATOM 2537 C C . ASN A 1 323 ? 28.220 17.241 -31.071 1.00 51.75 323 ASN A C 1
ATOM 2539 O O . ASN A 1 323 ? 27.309 17.105 -30.258 1.00 51.75 323 ASN A O 1
ATOM 2543 N N . LEU A 1 324 ? 28.182 16.664 -32.278 1.00 57.62 324 LEU A N 1
ATOM 2544 C CA . LEU A 1 324 ? 27.015 15.909 -32.771 1.00 57.62 324 LEU A CA 1
ATOM 2545 C C . LEU A 1 324 ? 26.973 14.416 -32.401 1.00 57.62 324 LEU A C 1
ATOM 2547 O O . LEU A 1 324 ? 25.916 13.819 -32.585 1.00 57.62 324 LEU A O 1
ATOM 2551 N N . CYS A 1 325 ? 28.064 13.823 -31.903 1.00 63.62 325 CYS A N 1
ATOM 2552 C CA . CYS A 1 325 ? 28.127 12.416 -31.477 1.00 63.62 325 CYS A CA 1
ATOM 2553 C C . CYS A 1 325 ? 28.376 12.298 -29.964 1.00 63.62 325 CYS A C 1
ATOM 2555 O O . CYS A 1 325 ? 29.336 12.884 -29.450 1.00 63.62 325 CYS A O 1
ATOM 2557 N N . SER A 1 326 ? 27.553 11.494 -29.287 1.00 69.06 326 SER A N 1
ATOM 2558 C CA . SER A 1 326 ? 27.749 10.999 -27.915 1.00 69.06 326 SER A CA 1
ATOM 2559 C C . SER A 1 326 ? 29.007 10.115 -27.784 1.00 69.06 326 SER A C 1
ATOM 2561 O O . SER A 1 326 ? 29.559 9.691 -28.803 1.00 69.06 326 SER A O 1
ATOM 2563 N N . PRO A 1 327 ? 29.476 9.789 -26.559 1.00 64.19 327 PRO A N 1
ATOM 2564 C CA . PRO A 1 327 ? 30.621 8.891 -26.366 1.00 64.19 327 PRO A CA 1
ATOM 2565 C C . PRO A 1 327 ? 30.460 7.530 -27.064 1.00 64.19 327 PRO A C 1
ATOM 2567 O O . PRO A 1 327 ? 31.398 7.047 -27.691 1.00 64.19 327 PRO A O 1
ATOM 2570 N N . GLU A 1 328 ? 29.253 6.960 -27.046 1.00 58.16 328 GLU A N 1
ATOM 2571 C CA . GLU A 1 328 ? 28.954 5.659 -27.661 1.00 58.16 328 GLU A CA 1
ATOM 2572 C C . GLU A 1 328 ? 28.851 5.722 -29.194 1.00 58.16 328 GLU A C 1
ATOM 2574 O O . GLU A 1 328 ? 29.227 4.780 -29.887 1.00 58.16 328 GLU A O 1
ATOM 2579 N N . GLU A 1 329 ? 28.384 6.841 -29.758 1.00 65.00 329 GLU A N 1
ATOM 2580 C CA . GLU A 1 329 ? 28.476 7.094 -31.205 1.00 65.00 329 GLU A CA 1
ATOM 2581 C C . GLU A 1 329 ? 29.939 7.317 -31.639 1.00 65.00 329 GLU A C 1
ATOM 2583 O O . GLU A 1 329 ? 30.336 6.875 -32.715 1.00 65.00 329 GLU A O 1
ATOM 2588 N N . ARG A 1 330 ? 30.777 7.923 -30.782 1.00 65.06 330 ARG A N 1
ATOM 2589 C CA . ARG A 1 330 ? 32.221 8.079 -31.037 1.00 65.06 330 ARG A CA 1
ATOM 2590 C C . ARG A 1 330 ? 32.972 6.748 -31.016 1.00 65.06 330 ARG A C 1
ATOM 2592 O O . ARG A 1 330 ? 33.765 6.539 -31.927 1.00 65.06 330 ARG A O 1
ATOM 2599 N N . LYS A 1 331 ? 32.691 5.836 -30.067 1.00 59.62 331 LYS A N 1
ATOM 2600 C CA . LYS A 1 331 ? 33.236 4.456 -30.083 1.00 59.62 331 LYS A CA 1
ATOM 2601 C C . LYS A 1 331 ? 33.002 3.785 -31.445 1.00 59.62 331 LYS A C 1
ATOM 2603 O O . LYS A 1 331 ? 33.920 3.230 -32.033 1.00 59.62 331 LYS A O 1
ATOM 2608 N N . ARG A 1 332 ? 31.774 3.898 -31.968 1.00 63.38 332 ARG A N 1
ATOM 2609 C CA . ARG A 1 332 ? 31.339 3.293 -33.241 1.00 63.38 332 ARG A CA 1
ATOM 2610 C C . ARG A 1 332 ? 31.935 3.966 -34.484 1.00 63.38 332 ARG A C 1
ATOM 2612 O O . ARG A 1 332 ? 31.843 3.404 -35.573 1.00 63.38 332 ARG A O 1
ATOM 2619 N N . GLY A 1 333 ? 32.491 5.173 -34.355 1.00 67.06 333 GLY A N 1
ATOM 2620 C CA . GLY A 1 333 ? 33.020 5.986 -35.457 1.00 67.06 333 GLY A CA 1
ATOM 2621 C C . GLY A 1 333 ? 31.958 6.626 -36.365 1.00 67.06 333 GLY A C 1
ATOM 2622 O O . GLY A 1 333 ? 32.294 7.471 -37.192 1.00 67.06 333 GLY A O 1
ATOM 2623 N N . PHE A 1 334 ? 30.682 6.263 -36.217 1.00 69.69 334 PHE A N 1
ATOM 2624 C CA . PHE A 1 334 ? 29.554 6.834 -36.950 1.00 69.69 334 PHE A CA 1
ATOM 2625 C C . PHE A 1 334 ? 28.335 6.984 -36.043 1.00 69.69 334 PHE A C 1
ATOM 2627 O O . PHE A 1 334 ? 28.132 6.212 -35.101 1.00 69.69 334 PHE A O 1
ATOM 2634 N N . ARG A 1 335 ? 27.471 7.939 -36.392 1.00 73.88 335 ARG A N 1
ATOM 2635 C CA . ARG A 1 335 ? 26.101 7.998 -35.890 1.00 73.88 335 ARG A CA 1
ATOM 2636 C C . ARG A 1 335 ? 25.094 7.815 -37.010 1.00 73.88 335 ARG A C 1
ATOM 2638 O O . ARG A 1 335 ? 25.298 8.282 -38.128 1.00 73.88 335 ARG A O 1
ATOM 2645 N N . CYS A 1 336 ? 23.974 7.189 -36.685 1.00 78.81 336 CYS A N 1
ATOM 2646 C CA . CYS A 1 336 ? 22.841 7.093 -37.588 1.00 78.81 336 CYS A CA 1
ATOM 2647 C C . CYS A 1 336 ? 21.785 8.130 -37.208 1.00 78.81 336 CYS A C 1
ATOM 2649 O O . CYS A 1 336 ? 21.273 8.113 -36.089 1.00 78.81 336 CYS A O 1
ATOM 2651 N N . ILE A 1 337 ? 21.429 9.006 -38.146 1.00 77.69 337 ILE A N 1
ATOM 2652 C CA . ILE A 1 337 ? 20.169 9.746 -38.076 1.00 77.69 337 ILE A CA 1
ATOM 2653 C C . ILE A 1 337 ? 19.126 8.879 -38.771 1.00 77.69 337 ILE A C 1
ATOM 2655 O O . ILE A 1 337 ? 19.119 8.773 -39.997 1.00 77.69 337 ILE A O 1
ATOM 2659 N N . CYS A 1 338 ? 18.289 8.221 -37.978 1.00 78.62 338 CYS A N 1
ATOM 2660 C CA . CYS A 1 338 ? 17.241 7.353 -38.493 1.00 78.62 338 CYS A CA 1
ATOM 2661 C C . CYS A 1 338 ? 16.156 8.140 -39.222 1.00 78.62 338 CYS A C 1
ATOM 2663 O O . CYS A 1 338 ? 15.857 9.286 -38.879 1.00 78.62 338 CYS A O 1
ATOM 2665 N N . GLU A 1 339 ? 15.568 7.503 -40.228 1.00 78.94 339 GLU A N 1
ATOM 2666 C CA . GLU A 1 339 ? 14.335 7.979 -40.843 1.00 78.94 339 GLU A CA 1
ATOM 2667 C C . GLU A 1 339 ? 13.180 7.851 -39.832 1.00 78.94 339 GLU A C 1
ATOM 2669 O O . GLU A 1 339 ? 13.229 7.028 -38.913 1.00 78.94 339 GLU A O 1
ATOM 2674 N N . SER A 1 340 ? 12.145 8.687 -39.963 1.00 66.88 340 SER A N 1
ATOM 2675 C CA . SER A 1 340 ? 10.954 8.595 -39.109 1.00 66.88 340 SER A CA 1
ATOM 2676 C C . SER A 1 340 ? 10.351 7.195 -39.219 1.00 66.88 340 SER A C 1
ATOM 2678 O O . SER A 1 340 ? 10.090 6.726 -40.324 1.00 66.88 340 SER A O 1
ATOM 2680 N N . GLY A 1 341 ? 10.155 6.531 -38.080 1.00 67.44 341 GLY A N 1
ATOM 2681 C CA . GLY A 1 341 ? 9.794 5.118 -38.053 1.00 67.44 341 GLY A CA 1
ATOM 2682 C C . GLY A 1 341 ? 10.971 4.146 -37.888 1.00 67.44 341 GLY A C 1
ATOM 2683 O O . GLY A 1 341 ? 10.739 2.956 -38.044 1.00 67.44 341 GLY A O 1
ATOM 2684 N N . PHE A 1 342 ? 12.204 4.580 -37.571 1.00 73.75 342 PHE A N 1
ATOM 2685 C CA . PHE A 1 342 ? 13.346 3.678 -37.299 1.00 73.75 342 PHE A CA 1
ATOM 2686 C C . PHE A 1 342 ? 14.248 4.104 -36.124 1.00 73.75 342 PHE A C 1
ATOM 2688 O O . PHE A 1 342 ? 14.330 5.280 -35.770 1.00 73.75 342 PHE A O 1
ATOM 2695 N N . LEU A 1 343 ? 14.920 3.125 -35.501 1.00 71.62 343 LEU A N 1
ATOM 2696 C CA . LEU A 1 343 ? 15.489 3.252 -34.151 1.00 71.62 343 LEU A CA 1
ATOM 2697 C C . LEU A 1 343 ? 17.024 3.303 -34.064 1.00 71.62 343 LEU A C 1
ATOM 2699 O O . LEU A 1 343 ? 17.711 2.486 -34.688 1.00 71.62 343 LEU A O 1
ATOM 2703 N N . PRO A 1 344 ? 17.606 4.188 -33.231 1.00 67.88 344 PRO A N 1
ATOM 2704 C CA . PRO A 1 344 ? 19.034 4.146 -32.939 1.00 67.88 344 PRO A CA 1
ATOM 2705 C C . PRO A 1 344 ? 19.395 2.847 -32.183 1.00 67.88 344 PRO A C 1
ATOM 2707 O O . PRO A 1 344 ? 18.571 2.312 -31.444 1.00 67.88 344 PRO A O 1
ATOM 2710 N N . PRO A 1 345 ? 20.627 2.321 -32.337 1.00 65.88 345 PRO A N 1
ATOM 2711 C CA . PRO A 1 345 ? 21.794 2.997 -32.906 1.00 65.88 345 PRO A CA 1
ATOM 2712 C C . PRO A 1 345 ? 22.035 2.758 -34.404 1.00 65.88 345 PRO A C 1
ATOM 2714 O O . PRO A 1 345 ? 22.969 3.346 -34.937 1.00 65.88 345 PRO A O 1
ATOM 2717 N N . ARG A 1 346 ? 21.264 1.888 -35.079 1.00 74.94 346 ARG A N 1
ATOM 2718 C CA . ARG A 1 346 ? 21.521 1.487 -36.485 1.00 74.94 346 ARG A CA 1
ATOM 2719 C C . ARG A 1 346 ? 20.316 1.553 -37.432 1.00 74.94 346 ARG A C 1
ATOM 2721 O O . ARG A 1 346 ? 20.452 1.135 -38.572 1.00 74.94 346 ARG A O 1
ATOM 2728 N N . CYS A 1 347 ? 19.157 2.032 -36.983 1.00 78.81 347 CYS A N 1
ATOM 2729 C CA . CYS A 1 347 ? 17.930 2.202 -37.781 1.00 78.81 347 CYS A CA 1
ATOM 2730 C C . CYS A 1 347 ? 17.489 0.928 -38.524 1.00 78.81 347 CYS A C 1
ATOM 2732 O O . CYS A 1 347 ? 16.950 0.969 -39.628 1.00 78.81 347 CYS A O 1
ATOM 2734 N N . LYS A 1 348 ? 17.777 -0.227 -37.910 1.00 78.88 348 LYS A N 1
ATOM 2735 C CA . LYS A 1 348 ? 17.408 -1.559 -38.402 1.00 78.88 348 LYS A CA 1
ATOM 2736 C C . LYS A 1 348 ? 16.068 -2.010 -37.825 1.00 78.88 348 LYS A C 1
ATOM 2738 O O . LYS A 1 348 ? 15.272 -2.617 -38.531 1.00 78.88 348 LYS A O 1
ATOM 2743 N N . GLN A 1 349 ? 15.848 -1.742 -36.539 1.00 72.44 349 GLN A N 1
ATOM 2744 C CA . GLN A 1 349 ? 14.540 -1.893 -35.916 1.00 72.44 349 GLN A CA 1
ATOM 2745 C C . GLN A 1 349 ? 13.672 -0.711 -36.356 1.00 72.44 349 GLN A C 1
ATOM 2747 O O . GLN A 1 349 ? 14.128 0.438 -36.349 1.00 72.44 349 GLN A O 1
ATOM 2752 N N . VAL A 1 350 ? 12.443 -1.022 -36.759 1.00 70.00 350 VAL A N 1
ATOM 2753 C CA . VAL A 1 350 ? 11.366 -0.044 -36.942 1.00 70.00 350 VAL A CA 1
ATOM 2754 C C . VAL A 1 350 ? 11.086 0.581 -35.571 1.00 70.00 350 VAL A C 1
ATOM 2756 O O . VAL A 1 350 ? 11.161 -0.127 -34.572 1.00 70.00 350 VAL A O 1
ATOM 2759 N N . VAL A 1 351 ? 10.758 1.874 -35.505 1.00 65.44 351 VAL A N 1
ATOM 2760 C CA . VAL A 1 351 ? 10.018 2.424 -34.361 1.00 65.44 351 VAL A CA 1
ATOM 2761 C C . VAL A 1 351 ? 8.656 1.751 -34.430 1.00 65.44 351 VAL A C 1
ATOM 2763 O O . VAL A 1 351 ? 7.774 2.202 -35.151 1.00 65.44 351 VAL A O 1
ATOM 2766 N N . ASP A 1 352 ? 8.491 0.644 -33.719 1.00 69.12 352 ASP A N 1
ATOM 2767 C CA . ASP A 1 352 ? 7.252 0.516 -32.978 1.00 69.12 352 ASP A CA 1
ATOM 2768 C C . ASP A 1 352 ? 7.264 1.577 -31.869 1.00 69.12 352 ASP A C 1
ATOM 2770 O O . ASP A 1 352 ? 8.319 2.060 -31.434 1.00 69.12 352 ASP A O 1
ATOM 2774 N N . ALA A 1 353 ? 6.084 1.999 -31.440 1.00 69.75 353 ALA A N 1
ATOM 2775 C CA . ALA A 1 353 ? 5.999 3.057 -30.448 1.00 69.75 353 ALA A CA 1
ATOM 2776 C C . ALA A 1 353 ? 6.447 2.595 -29.037 1.00 69.75 353 ALA A C 1
ATOM 2778 O O . ALA A 1 353 ? 6.752 3.435 -28.188 1.00 69.75 353 ALA A O 1
ATOM 2779 N N . CYS A 1 354 ? 6.597 1.280 -28.828 1.00 76.88 354 CYS A N 1
ATOM 2780 C CA . CYS A 1 354 ? 7.021 0.638 -27.583 1.00 76.88 354 CYS A CA 1
ATOM 2781 C C . CYS A 1 354 ? 8.529 0.728 -27.287 1.00 76.88 354 CYS A C 1
ATOM 2783 O O . CYS A 1 354 ? 8.934 0.444 -26.167 1.00 76.88 354 CYS A O 1
ATOM 2785 N N . TYR A 1 355 ? 9.383 1.180 -28.213 1.00 68.25 355 TYR A N 1
ATOM 2786 C CA . TYR A 1 355 ? 10.828 1.342 -27.943 1.00 68.25 355 TYR A CA 1
ATOM 2787 C C . TYR A 1 355 ? 11.169 2.264 -26.756 1.00 68.25 355 TYR A C 1
ATOM 2789 O O . TYR A 1 355 ? 12.238 2.160 -26.155 1.00 68.25 355 TYR A O 1
ATOM 2797 N N . ARG A 1 356 ? 10.279 3.202 -26.421 1.00 67.56 356 ARG A N 1
ATOM 2798 C CA . ARG A 1 356 ? 10.308 3.903 -25.130 1.00 67.56 356 ARG A CA 1
ATOM 2799 C C . ARG A 1 356 ? 9.038 3.553 -24.384 1.00 67.56 356 ARG A C 1
ATOM 2801 O O . ARG A 1 356 ? 8.154 4.395 -24.224 1.00 67.56 356 ARG A O 1
ATOM 2808 N N . ASN A 1 357 ? 8.976 2.282 -24.007 1.00 77.06 357 ASN A N 1
ATOM 2809 C CA . ASN A 1 357 ? 7.942 1.731 -23.165 1.00 77.06 357 ASN A CA 1
ATOM 2810 C C . ASN A 1 357 ? 7.882 2.550 -21.871 1.00 77.06 357 ASN A C 1
ATOM 2812 O O . ASN A 1 357 ? 8.895 2.720 -21.193 1.00 77.06 357 ASN A O 1
ATOM 2816 N N . LEU A 1 358 ? 6.708 3.099 -21.583 1.00 82.31 358 LEU A N 1
ATOM 2817 C CA . LEU A 1 358 ? 6.386 3.747 -20.317 1.00 82.31 358 LEU A CA 1
ATOM 2818 C C . LEU A 1 358 ? 5.276 2.977 -19.585 1.00 82.31 358 LEU A C 1
ATOM 2820 O O . LEU A 1 358 ? 4.761 3.493 -18.604 1.00 82.31 358 LEU A O 1
ATOM 2824 N N . CYS A 1 359 ? 4.885 1.787 -20.065 1.00 85.31 359 CYS A N 1
ATOM 2825 C CA . CYS A 1 359 ? 3.939 0.918 -19.375 1.00 85.31 359 CYS A CA 1
ATOM 2826 C C . CYS A 1 359 ? 4.524 0.484 -18.024 1.00 85.31 359 CYS A C 1
ATOM 2828 O O . CYS A 1 359 ? 5.589 -0.130 -17.962 1.00 85.31 359 CYS A O 1
ATOM 2830 N N . GLU A 1 360 ? 3.806 0.805 -16.958 1.00 80.25 360 GLU A N 1
ATOM 2831 C CA . GLU A 1 360 ? 4.120 0.487 -15.569 1.00 80.25 360 GLU A CA 1
ATOM 2832 C C . GLU A 1 360 ? 3.469 -0.852 -15.155 1.00 80.25 360 GLU A C 1
ATOM 2834 O O . GLU A 1 360 ? 2.683 -1.447 -15.898 1.00 80.25 360 GLU A O 1
ATOM 2839 N N . ASN A 1 361 ? 3.750 -1.310 -13.929 1.00 78.69 361 ASN A N 1
ATOM 2840 C CA . ASN A 1 361 ? 3.047 -2.423 -13.269 1.00 78.69 361 ASN A CA 1
ATOM 2841 C C . ASN A 1 361 ? 2.951 -3.723 -14.108 1.00 78.69 361 ASN A C 1
ATOM 2843 O O . ASN A 1 361 ? 1.878 -4.317 -14.216 1.00 78.69 361 ASN A O 1
ATOM 2847 N N . GLU A 1 362 ? 4.069 -4.149 -14.709 1.00 83.69 362 GLU A N 1
ATOM 2848 C CA . GLU A 1 362 ? 4.207 -5.374 -15.529 1.00 83.69 362 GLU A CA 1
ATOM 2849 C C . GLU A 1 362 ? 3.299 -5.450 -16.783 1.00 83.69 362 GLU A C 1
ATOM 2851 O O . GLU A 1 362 ? 3.158 -6.511 -17.393 1.00 83.69 362 GLU A O 1
ATOM 2856 N N . ALA A 1 363 ? 2.699 -4.335 -17.216 1.00 83.38 363 ALA A N 1
ATOM 2857 C CA . ALA A 1 363 ? 1.839 -4.304 -18.397 1.00 83.38 363 ALA A CA 1
ATOM 2858 C C . ALA A 1 363 ? 2.602 -4.482 -19.724 1.00 83.38 363 ALA A C 1
ATOM 2860 O O . ALA A 1 363 ? 3.715 -3.982 -19.914 1.00 83.38 363 ALA A O 1
ATOM 2861 N N . VAL A 1 364 ? 1.973 -5.168 -20.682 1.00 86.75 364 VAL A N 1
ATOM 2862 C CA . VAL A 1 364 ? 2.595 -5.515 -21.967 1.00 86.75 364 VAL A CA 1
ATOM 2863 C C . VAL A 1 364 ? 2.377 -4.387 -22.970 1.00 86.75 364 VAL A C 1
ATOM 2865 O O . VAL A 1 364 ? 1.245 -4.078 -23.329 1.00 86.75 364 VAL A O 1
ATOM 2868 N N . CYS A 1 365 ? 3.451 -3.783 -23.478 1.00 85.38 365 CYS A N 1
ATOM 2869 C CA . CYS A 1 365 ? 3.322 -2.759 -24.514 1.00 85.38 365 CYS A CA 1
ATOM 2870 C C . CYS A 1 365 ? 2.904 -3.374 -25.861 1.00 85.38 365 CYS A C 1
ATOM 2872 O O . CYS A 1 365 ? 3.565 -4.279 -26.377 1.00 85.38 365 CYS A O 1
ATOM 2874 N N . VAL A 1 366 ? 1.819 -2.861 -26.447 1.00 86.50 366 VAL A N 1
ATOM 2875 C CA . VAL A 1 366 ? 1.257 -3.304 -27.727 1.00 86.50 366 VAL A CA 1
ATOM 2876 C C . VAL A 1 366 ? 1.222 -2.116 -28.699 1.00 86.50 366 VAL A C 1
ATOM 2878 O O . VAL A 1 366 ? 0.419 -1.194 -28.531 1.00 86.50 366 VAL A O 1
ATOM 2881 N N . PRO A 1 367 ? 2.066 -2.098 -29.747 1.00 76.75 367 PRO A N 1
ATOM 2882 C CA . PRO A 1 367 ? 2.104 -0.976 -30.676 1.00 76.75 367 PRO A CA 1
ATOM 2883 C C . PRO A 1 367 ? 0.860 -0.960 -31.572 1.00 76.75 367 PRO A C 1
ATOM 2885 O O . PRO A 1 367 ? 0.578 -1.932 -32.278 1.00 76.75 367 PRO A O 1
ATOM 2888 N N . ARG A 1 368 ? 0.132 0.165 -31.581 1.00 69.69 368 ARG A N 1
ATOM 2889 C CA . ARG A 1 368 ? -0.991 0.398 -32.503 1.00 69.69 368 ARG A CA 1
ATOM 2890 C C . ARG A 1 368 ? -0.485 0.760 -33.896 1.00 69.69 368 ARG A C 1
ATOM 2892 O O . ARG A 1 368 ? -1.035 0.280 -34.886 1.00 69.69 368 ARG A O 1
ATOM 2899 N N . ASP A 1 369 ? 0.572 1.567 -33.974 1.00 68.56 369 ASP A N 1
ATOM 2900 C CA . ASP A 1 369 ? 1.330 1.819 -35.200 1.00 68.56 369 ASP A CA 1
ATOM 2901 C C . ASP A 1 369 ? 2.809 2.176 -34.910 1.00 68.56 369 ASP A C 1
ATOM 2903 O O . ASP A 1 369 ? 3.365 1.824 -33.869 1.00 68.56 369 ASP A O 1
ATOM 2907 N N . ALA A 1 370 ? 3.480 2.826 -35.867 1.00 61.38 370 ALA A N 1
ATOM 2908 C CA . ALA A 1 370 ? 4.889 3.212 -35.773 1.00 61.38 370 ALA A CA 1
ATOM 2909 C C . ALA A 1 370 ? 5.166 4.470 -34.912 1.00 61.38 370 ALA A C 1
ATOM 2911 O O . ALA A 1 370 ? 6.301 4.945 -34.863 1.00 61.38 370 ALA A O 1
ATOM 2912 N N . HIS A 1 371 ? 4.141 5.063 -34.294 1.00 59.25 371 HIS A N 1
ATOM 2913 C CA . HIS A 1 371 ? 4.246 6.275 -33.472 1.00 59.25 371 HIS A CA 1
ATOM 2914 C C . HIS A 1 371 ? 3.353 6.257 -32.217 1.00 59.25 371 HIS A C 1
ATOM 2916 O O . HIS A 1 371 ? 3.635 7.023 -31.296 1.00 59.25 371 HIS A O 1
ATOM 2922 N N . ASP A 1 372 ? 2.328 5.398 -32.154 1.00 64.06 372 ASP A N 1
ATOM 2923 C CA . ASP A 1 372 ? 1.393 5.277 -31.025 1.00 64.06 372 ASP A CA 1
ATOM 2924 C C . ASP A 1 372 ? 1.250 3.814 -30.521 1.00 64.06 372 ASP A C 1
ATOM 2926 O O . ASP A 1 372 ? 1.272 2.865 -31.313 1.00 64.06 372 ASP A O 1
ATOM 2930 N N . TYR A 1 373 ? 1.117 3.621 -29.202 1.00 78.88 373 TYR A N 1
ATOM 2931 C CA . TYR A 1 373 ? 0.964 2.318 -28.530 1.00 78.88 373 TYR A CA 1
ATOM 2932 C C . TYR A 1 373 ? -0.143 2.340 -27.478 1.00 78.88 373 TYR A C 1
ATOM 2934 O O . TYR A 1 373 ? -0.485 3.392 -26.947 1.00 78.88 373 TYR A O 1
ATOM 2942 N N . ASP A 1 374 ? -0.662 1.156 -27.159 1.00 84.81 374 ASP A N 1
ATOM 2943 C CA . ASP A 1 374 ? -1.382 0.910 -25.913 1.00 84.81 374 ASP A CA 1
ATOM 2944 C C . ASP A 1 374 ? -0.514 0.079 -24.970 1.00 84.81 374 ASP A C 1
ATOM 2946 O O . ASP A 1 374 ? 0.350 -0.689 -25.400 1.00 84.81 374 ASP A O 1
ATOM 2950 N N . CYS A 1 375 ? -0.785 0.197 -23.678 1.00 88.38 375 CYS A N 1
ATOM 2951 C CA . CYS A 1 375 ? -0.352 -0.773 -22.689 1.00 88.38 375 CYS A CA 1
ATOM 2952 C C . CYS A 1 375 ? -1.503 -1.762 -22.462 1.00 88.38 375 CYS A C 1
ATOM 2954 O O . CYS A 1 375 ? -2.584 -1.370 -22.023 1.00 88.38 375 CYS A O 1
ATOM 2956 N N . ASP A 1 376 ? -1.292 -3.036 -22.790 1.00 92.31 376 ASP A N 1
ATOM 2957 C CA . ASP A 1 376 ? -2.224 -4.117 -22.473 1.00 92.31 376 ASP A CA 1
ATOM 2958 C C . ASP A 1 376 ? -2.029 -4.480 -20.996 1.00 92.31 376 ASP A C 1
ATOM 2960 O O . ASP A 1 376 ? -1.087 -5.180 -20.606 1.00 92.31 376 ASP A O 1
ATOM 2964 N N . CYS A 1 377 ? -2.863 -3.868 -20.156 1.00 88.69 377 CYS A N 1
ATOM 2965 C CA . CYS A 1 377 ? -2.738 -3.943 -18.709 1.00 88.69 377 CYS A CA 1
ATOM 2966 C C . CYS A 1 377 ? -3.000 -5.357 -18.193 1.00 88.69 377 CYS A C 1
ATOM 2968 O O . CYS A 1 377 ? -3.991 -5.996 -18.562 1.00 88.69 377 CYS A O 1
ATOM 2970 N N . ILE A 1 378 ? -2.160 -5.820 -17.263 1.00 85.38 378 ILE A N 1
ATOM 2971 C CA . ILE A 1 378 ? -2.469 -7.030 -16.502 1.00 85.38 378 ILE A CA 1
ATOM 2972 C C . ILE A 1 378 ? -3.803 -6.840 -15.765 1.00 85.38 378 ILE A C 1
ATOM 2974 O O . ILE A 1 378 ? -4.152 -5.742 -15.331 1.00 85.38 378 ILE A O 1
ATOM 2978 N N . ASN A 1 379 ? -4.593 -7.907 -15.654 1.00 85.06 379 ASN A N 1
ATOM 2979 C CA . ASN A 1 379 ? -5.946 -7.820 -15.109 1.00 85.06 379 ASN A CA 1
ATOM 2980 C C . ASN A 1 379 ? -5.908 -7.306 -13.659 1.00 85.06 379 ASN A C 1
ATOM 2982 O O . ASN A 1 379 ? -5.494 -8.039 -12.775 1.00 85.06 379 ASN A O 1
ATOM 2986 N N . GLY A 1 380 ? -6.341 -6.066 -13.422 1.00 78.81 380 GLY A N 1
ATOM 2987 C CA . GLY A 1 380 ? -6.218 -5.389 -12.126 1.00 78.81 380 GLY A CA 1
ATOM 2988 C C . GLY A 1 380 ? -5.342 -4.132 -12.136 1.00 78.81 380 GLY A C 1
ATOM 2989 O O . GLY A 1 380 ? -5.300 -3.430 -11.126 1.00 78.81 380 GLY A O 1
ATOM 2990 N N . THR A 1 381 ? -4.704 -3.793 -13.260 1.00 80.81 381 THR A N 1
ATOM 2991 C CA . THR A 1 381 ? -4.095 -2.475 -13.501 1.00 80.81 381 THR A CA 1
ATOM 2992 C C . THR A 1 381 ? -4.812 -1.742 -14.641 1.00 80.81 381 THR A C 1
ATOM 2994 O O . THR A 1 381 ? -5.389 -2.361 -15.533 1.00 80.81 381 THR A O 1
ATOM 2997 N N . GLU A 1 382 ? -4.876 -0.412 -14.574 1.00 74.12 382 GLU A N 1
ATOM 2998 C CA . GLU A 1 382 ? -5.492 0.446 -15.592 1.00 74.12 382 GLU A CA 1
ATOM 2999 C C . GLU A 1 382 ? -4.795 1.813 -15.676 1.00 74.12 382 GLU A C 1
ATOM 3001 O O . GLU A 1 382 ? -4.035 2.213 -14.793 1.00 74.12 382 GLU A O 1
ATOM 3006 N N . GLY A 1 383 ? -5.043 2.539 -16.763 1.00 77.69 383 GLY A N 1
ATOM 3007 C CA . GLY A 1 383 ? -4.353 3.783 -17.103 1.00 77.69 383 GLY A CA 1
ATOM 3008 C C . GLY A 1 383 ? -3.919 3.772 -18.565 1.00 77.69 383 GLY A C 1
ATOM 3009 O O . GLY A 1 383 ? -4.075 2.762 -19.247 1.00 77.69 383 GLY A O 1
ATOM 3010 N N . ILE A 1 384 ? -3.379 4.885 -19.062 1.00 80.94 384 ILE A N 1
ATOM 3011 C CA . ILE A 1 384 ? -2.799 4.918 -20.423 1.00 80.94 384 ILE A CA 1
ATOM 3012 C C . ILE A 1 384 ? -1.478 4.138 -20.444 1.00 80.94 384 ILE A C 1
ATOM 3014 O O . ILE A 1 384 ? -1.121 3.539 -21.454 1.00 80.94 384 ILE A O 1
ATOM 3018 N N . LEU A 1 385 ? -0.789 4.126 -19.304 1.00 79.12 385 LEU A N 1
ATOM 3019 C CA . LEU A 1 385 ? 0.456 3.422 -19.049 1.00 79.12 385 LEU A CA 1
ATOM 3020 C C . LEU A 1 385 ? 0.262 2.278 -18.040 1.00 79.12 385 LEU A C 1
ATOM 3022 O O . LEU A 1 385 ? 1.231 1.790 -17.473 1.00 79.12 385 LEU A O 1
ATOM 3026 N N . CYS A 1 386 ? -0.985 1.862 -17.785 1.00 87.00 386 CYS A N 1
ATOM 3027 C CA . CYS A 1 386 ? -1.358 0.907 -16.730 1.00 87.00 386 CYS A CA 1
ATOM 3028 C C . CYS A 1 386 ? -0.845 1.289 -15.329 1.00 87.00 386 CYS A C 1
ATOM 3030 O O . CYS A 1 386 ? -0.658 0.439 -14.458 1.00 87.00 386 CYS A O 1
ATOM 3032 N N . GLU A 1 387 ? -0.627 2.585 -15.104 1.00 81.62 387 GLU A N 1
ATOM 3033 C CA . GLU A 1 387 ? 0.057 3.140 -13.939 1.00 81.62 387 GLU A CA 1
ATOM 3034 C C . GLU A 1 387 ? -0.733 3.027 -12.623 1.00 81.62 387 GLU A C 1
ATOM 3036 O O . GLU A 1 387 ? -0.164 3.189 -11.543 1.00 81.62 387 GLU A O 1
ATOM 3041 N N . ASN A 1 388 ? -2.024 2.686 -12.688 1.00 74.38 388 ASN A N 1
ATOM 3042 C CA . ASN A 1 388 ? -2.922 2.605 -11.538 1.00 74.38 388 ASN A CA 1
ATOM 3043 C C . ASN A 1 388 ? -3.304 1.145 -11.252 1.00 74.38 388 ASN A C 1
ATOM 3045 O O . ASN A 1 388 ? -3.938 0.485 -12.072 1.00 74.38 388 ASN A O 1
ATOM 3049 N N . ILE A 1 389 ? -2.987 0.642 -10.059 1.00 70.69 389 ILE A N 1
ATOM 3050 C CA . ILE A 1 389 ? -3.399 -0.698 -9.612 1.00 70.69 389 ILE A CA 1
ATOM 3051 C C . ILE A 1 389 ? -4.808 -0.591 -9.001 1.00 70.69 389 ILE A C 1
ATOM 3053 O O . ILE A 1 389 ? -4.961 -0.085 -7.888 1.00 70.69 389 ILE A O 1
ATOM 3057 N N . PHE A 1 390 ? -5.840 -1.042 -9.723 1.00 72.12 390 PHE A N 1
ATOM 3058 C CA . PHE A 1 390 ? -7.247 -0.946 -9.299 1.00 72.12 390 PHE A CA 1
ATOM 3059 C C . PHE A 1 390 ? -7.760 -2.206 -8.583 1.00 72.12 390 PHE A C 1
ATOM 3061 O O . PHE A 1 390 ? -8.603 -2.103 -7.689 1.00 72.12 390 PHE A O 1
ATOM 3068 N N . ASP A 1 391 ? -7.238 -3.383 -8.938 1.00 71.94 391 ASP A N 1
ATOM 3069 C CA . ASP A 1 391 ? -7.489 -4.655 -8.253 1.00 71.94 391 ASP A CA 1
ATOM 3070 C C . ASP A 1 391 ? -6.142 -5.314 -7.894 1.00 71.94 391 ASP A C 1
ATOM 3072 O O . ASP A 1 391 ? -5.594 -6.102 -8.671 1.00 71.94 391 ASP A O 1
ATOM 3076 N N . PRO A 1 392 ? -5.573 -4.975 -6.720 1.00 66.94 392 PRO A N 1
ATOM 3077 C CA . PRO A 1 392 ? -4.306 -5.530 -6.251 1.00 66.94 392 PRO A CA 1
ATOM 3078 C C . PRO A 1 392 ? -4.292 -7.060 -6.127 1.00 66.94 392 PRO A C 1
ATOM 3080 O O . PRO A 1 392 ? -3.224 -7.659 -6.250 1.00 66.94 392 PRO A O 1
ATOM 3083 N N . CYS A 1 393 ? -5.441 -7.709 -5.910 1.00 73.38 393 CYS A N 1
ATOM 3084 C CA . CYS A 1 393 ? -5.562 -9.164 -5.959 1.00 73.38 393 CYS A CA 1
ATOM 3085 C C . CYS A 1 393 ? -5.396 -9.701 -7.374 1.00 73.38 393 CYS A C 1
ATOM 3087 O O . CYS A 1 393 ? -4.539 -10.551 -7.590 1.00 73.38 393 CYS A O 1
ATOM 3089 N N . ALA A 1 394 ? -6.183 -9.216 -8.328 1.00 80.44 394 ALA A N 1
ATOM 3090 C CA . ALA A 1 394 ? -6.121 -9.705 -9.698 1.00 80.44 394 ALA A CA 1
ATOM 3091 C C . ALA A 1 394 ? -4.747 -9.433 -10.342 1.00 80.44 394 ALA A C 1
ATOM 3093 O O . ALA A 1 394 ? -4.224 -10.299 -11.042 1.00 80.44 394 ALA A O 1
ATOM 3094 N N . ALA A 1 395 ? -4.143 -8.275 -10.044 1.00 75.31 395 ALA A N 1
ATOM 3095 C CA . ALA A 1 395 ? -2.835 -7.896 -10.568 1.00 75.31 395 ALA A CA 1
ATOM 3096 C C . ALA A 1 395 ? -1.686 -8.704 -9.935 1.00 75.31 395 ALA A C 1
ATOM 3098 O O . ALA A 1 395 ? -0.803 -9.177 -10.644 1.00 75.31 395 ALA A O 1
ATOM 3099 N N . PHE A 1 396 ? -1.697 -8.888 -8.606 1.00 75.75 396 PHE A N 1
ATOM 3100 C CA . PHE A 1 396 ? -0.565 -9.481 -7.875 1.00 75.75 396 PHE A CA 1
ATOM 3101 C C . PHE A 1 396 ? -0.981 -10.492 -6.798 1.00 75.75 396 PHE A C 1
ATOM 3103 O O . PHE A 1 396 ? -0.332 -11.516 -6.594 1.00 75.75 396 PHE A O 1
ATOM 3110 N N . GLY A 1 397 ? -2.053 -10.226 -6.057 1.00 65.88 397 GLY A N 1
ATOM 3111 C CA . GLY A 1 397 ? -2.401 -11.003 -4.873 1.00 65.88 397 GLY A CA 1
ATOM 3112 C C . GLY A 1 397 ? -2.855 -12.444 -5.132 1.00 65.88 397 GLY A C 1
ATOM 3113 O O . GLY A 1 397 ? -2.576 -13.308 -4.304 1.00 65.88 397 GLY A O 1
ATOM 3114 N N . GLU A 1 398 ? -3.482 -12.754 -6.269 1.00 80.75 398 GLU A N 1
ATOM 3115 C CA . GLU A 1 398 ? -3.868 -14.128 -6.627 1.00 80.75 398 GLU A CA 1
ATOM 3116 C C . GLU A 1 398 ? -2.656 -15.024 -6.932 1.00 80.75 398 GLU A C 1
ATOM 3118 O O . GLU A 1 398 ? -2.698 -16.214 -6.624 1.00 80.75 398 GLU A O 1
ATOM 3123 N N . SER A 1 399 ? -1.550 -14.474 -7.450 1.00 78.50 399 SER A N 1
ATOM 3124 C CA . SER A 1 399 ? -0.291 -15.224 -7.603 1.00 78.50 399 SER A CA 1
ATOM 3125 C C . SER A 1 399 ? 0.500 -15.313 -6.287 1.00 78.50 399 SER A C 1
ATOM 3127 O O . SER A 1 399 ? 1.246 -16.269 -6.063 1.00 78.50 399 SER A O 1
ATOM 3129 N N . ILE A 1 400 ? 0.307 -14.345 -5.384 1.00 75.69 400 ILE A N 1
ATOM 3130 C CA . ILE A 1 400 ? 1.017 -14.241 -4.103 1.00 75.69 400 ILE A CA 1
ATOM 3131 C C . ILE A 1 400 ? 0.359 -15.071 -2.977 1.00 75.69 400 ILE A C 1
ATOM 3133 O O . ILE A 1 400 ? 1.071 -15.570 -2.100 1.00 75.69 400 ILE A O 1
ATOM 3137 N N . CYS A 1 401 ? -0.966 -15.251 -2.965 1.00 71.62 401 CYS A N 1
ATOM 3138 C CA . CYS A 1 401 ? -1.691 -16.014 -1.938 1.00 71.62 401 CYS A CA 1
ATOM 3139 C C . CYS A 1 401 ? -1.681 -17.534 -2.220 1.00 71.62 401 CYS A C 1
ATOM 3141 O O . CYS A 1 401 ? -2.524 -18.047 -2.945 1.00 71.62 401 CYS A O 1
ATOM 3143 N N . GLN A 1 402 ? -0.759 -18.284 -1.604 1.00 83.94 402 GLN A N 1
ATOM 3144 C CA . GLN A 1 402 ? -0.482 -19.683 -1.987 1.00 83.94 402 GLN A CA 1
ATOM 3145 C C . GLN A 1 402 ? -1.531 -20.709 -1.518 1.00 83.94 402 GLN A C 1
ATOM 3147 O O . GLN A 1 402 ? -2.035 -21.489 -2.321 1.00 83.94 402 GLN A O 1
ATOM 3152 N N . PHE A 1 403 ? -1.861 -20.734 -0.220 1.00 89.75 403 PHE A N 1
ATOM 3153 C CA . PHE A 1 403 ? -2.881 -21.635 0.351 1.00 89.75 403 PHE A CA 1
ATOM 3154 C C . PHE A 1 403 ? -3.992 -20.839 1.050 1.00 89.75 403 PHE A C 1
ATOM 3156 O O . PHE A 1 403 ? -4.365 -21.088 2.201 1.00 89.75 403 PHE A O 1
ATOM 3163 N N . GLY A 1 404 ? -4.507 -19.829 0.351 1.00 84.31 404 GLY A N 1
ATOM 3164 C CA . GLY A 1 404 ? -5.591 -18.970 0.810 1.00 84.31 404 GLY A CA 1
ATOM 3165 C C . GLY A 1 404 ? -6.222 -18.189 -0.336 1.00 84.31 404 GLY A C 1
ATOM 3166 O O . GLY A 1 404 ? -5.681 -18.141 -1.433 1.00 84.31 404 GLY A O 1
ATOM 3167 N N . VAL A 1 405 ? -7.367 -17.566 -0.071 1.00 90.69 405 VAL A N 1
ATOM 3168 C CA . VAL A 1 405 ? -8.073 -16.719 -1.044 1.00 90.69 405 VAL A CA 1
ATOM 3169 C C . VAL A 1 405 ? -7.536 -15.295 -0.942 1.00 90.69 405 VAL A C 1
ATOM 3171 O O . VAL A 1 405 ? -7.433 -14.775 0.169 1.00 90.69 405 VAL A O 1
ATOM 3174 N N . CYS A 1 406 ? -7.216 -14.649 -2.062 1.00 81.44 406 CYS A N 1
ATOM 3175 C CA . CYS A 1 406 ? -6.880 -13.228 -2.035 1.00 81.44 406 CYS A CA 1
ATOM 3176 C C . CYS A 1 406 ? -8.116 -12.374 -1.716 1.00 81.44 406 CYS A C 1
ATOM 3178 O O . CYS A 1 406 ? -9.211 -12.636 -2.214 1.00 81.44 406 CYS A O 1
ATOM 3180 N N . GLN A 1 407 ? -7.944 -11.345 -0.889 1.00 79.25 407 GLN A N 1
ATOM 3181 C CA . GLN A 1 407 ? -8.952 -10.329 -0.621 1.00 79.25 407 GLN A CA 1
ATOM 3182 C C . GLN A 1 407 ? -8.333 -8.928 -0.696 1.00 79.25 407 GLN A C 1
ATOM 3184 O O . GLN A 1 407 ? -7.410 -8.606 0.054 1.00 79.25 407 GLN A O 1
ATOM 3189 N N . ASN A 1 408 ? -8.880 -8.070 -1.562 1.00 59.28 408 ASN A N 1
ATOM 3190 C CA . ASN A 1 408 ? -8.488 -6.662 -1.633 1.00 59.28 408 ASN A CA 1
ATOM 3191 C C . ASN A 1 408 ? -8.753 -5.971 -0.289 1.00 59.28 408 ASN A C 1
ATOM 3193 O O . ASN A 1 408 ? -9.846 -6.065 0.275 1.00 59.28 408 ASN A O 1
ATOM 3197 N N . SER A 1 409 ? -7.725 -5.309 0.236 1.00 54.19 409 SER A N 1
ATOM 3198 C CA . SER A 1 409 ? -7.663 -4.806 1.604 1.00 54.19 409 SER A CA 1
ATOM 3199 C C . SER A 1 409 ? -6.701 -3.618 1.674 1.00 54.19 409 SER A C 1
ATOM 3201 O O . SER A 1 409 ? -5.485 -3.774 1.785 1.00 54.19 409 SER A O 1
ATOM 3203 N N . LEU A 1 410 ? -7.271 -2.407 1.637 1.00 46.47 410 LEU A N 1
ATOM 3204 C CA . LEU A 1 410 ? -6.552 -1.125 1.734 1.00 46.47 410 LEU A CA 1
ATOM 3205 C C . LEU A 1 410 ? -5.833 -0.929 3.088 1.00 46.47 410 LEU A C 1
ATOM 3207 O O . LEU A 1 410 ? -5.025 -0.020 3.238 1.00 46.47 410 LEU A O 1
ATOM 3211 N N . LEU A 1 411 ? -6.105 -1.800 4.068 1.00 40.34 411 LEU A N 1
ATOM 3212 C CA . LEU A 1 411 ? -5.411 -1.858 5.360 1.00 40.34 411 LEU A CA 1
ATOM 3213 C C . LEU A 1 411 ? -3.957 -2.350 5.244 1.00 40.34 411 LEU A C 1
ATOM 3215 O O . LEU A 1 411 ? -3.190 -2.224 6.199 1.00 40.34 411 LEU A O 1
ATOM 3219 N N . TRP A 1 412 ? -3.573 -2.905 4.092 1.00 41.44 412 TRP A N 1
ATOM 3220 C CA . TRP A 1 412 ? -2.207 -3.305 3.776 1.00 41.44 412 TRP A CA 1
ATOM 3221 C C . TRP A 1 412 ? -1.658 -2.412 2.661 1.00 41.44 412 TRP A C 1
ATOM 3223 O O . TRP A 1 412 ? -2.323 -2.189 1.655 1.00 41.44 412 TRP A O 1
ATOM 3233 N N . THR A 1 413 ? -0.409 -1.958 2.785 1.00 37.94 413 THR A N 1
ATOM 3234 C CA . THR A 1 413 ? 0.245 -1.044 1.820 1.00 37.94 413 THR A CA 1
ATOM 3235 C C . THR A 1 413 ? 0.378 -1.599 0.398 1.00 37.94 413 THR A C 1
ATOM 3237 O O . THR A 1 413 ? 0.575 -0.833 -0.536 1.00 37.94 413 THR A O 1
ATOM 3240 N N . ARG A 1 414 ? 0.245 -2.918 0.231 1.00 50.00 414 ARG A N 1
ATOM 3241 C CA . ARG A 1 414 ? 0.201 -3.631 -1.059 1.00 50.00 414 ARG A CA 1
ATOM 3242 C C . ARG A 1 414 ? -1.219 -3.830 -1.617 1.00 50.00 414 ARG A C 1
ATOM 3244 O O . ARG A 1 414 ? -1.400 -4.577 -2.567 1.00 50.00 414 ARG A O 1
ATOM 3251 N N . GLY A 1 415 ? -2.239 -3.263 -0.973 1.00 44.84 415 GLY A N 1
ATOM 3252 C CA . GLY A 1 415 ? -3.633 -3.280 -1.424 1.00 44.84 415 GLY A CA 1
ATOM 3253 C C . GLY A 1 415 ? -4.419 -4.586 -1.232 1.00 44.84 415 GLY A C 1
ATOM 3254 O O . GLY A 1 415 ? -5.626 -4.582 -1.471 1.00 44.84 415 GLY A O 1
ATOM 3255 N N . PHE A 1 416 ? -3.801 -5.685 -0.777 1.00 71.25 416 PHE A N 1
ATOM 3256 C CA . PHE A 1 416 ? -4.485 -6.965 -0.528 1.00 71.25 416 PHE A CA 1
ATOM 3257 C C . PHE A 1 416 ? -3.941 -7.770 0.666 1.00 71.25 416 PHE A C 1
ATOM 3259 O O . PHE A 1 416 ? -2.773 -7.666 1.070 1.00 71.25 416 PHE A O 1
ATOM 3266 N N . GLU A 1 417 ? -4.788 -8.669 1.172 1.00 65.19 417 GLU A N 1
ATOM 3267 C CA . GLU A 1 417 ? -4.470 -9.696 2.165 1.00 65.19 417 GLU A CA 1
ATOM 3268 C C . GLU A 1 417 ? -4.886 -11.100 1.710 1.00 65.19 417 GLU A C 1
ATOM 3270 O O . GLU A 1 417 ? -5.669 -11.257 0.778 1.00 65.19 417 GLU A O 1
ATOM 3275 N N . CYS A 1 418 ? -4.343 -12.133 2.356 1.00 77.38 418 CYS A N 1
ATOM 3276 C CA . CYS A 1 418 ? -4.627 -13.526 2.017 1.00 77.38 418 CYS A CA 1
ATOM 3277 C C . CYS A 1 418 ? -5.430 -14.197 3.143 1.00 77.38 418 CYS A C 1
ATOM 3279 O O . CYS A 1 418 ? -4.948 -14.333 4.270 1.00 77.38 418 CYS A O 1
ATOM 3281 N N . LEU A 1 419 ? -6.646 -14.656 2.838 1.00 84.00 419 LEU A N 1
ATOM 3282 C CA . LEU A 1 419 ? -7.496 -15.429 3.742 1.00 84.00 419 LEU A CA 1
ATOM 3283 C C . LEU A 1 419 ? -7.112 -16.911 3.708 1.00 84.00 419 LEU A C 1
ATOM 3285 O O . LEU A 1 419 ? -7.533 -17.662 2.824 1.00 84.00 419 LEU A O 1
ATOM 3289 N N . CYS A 1 420 ? -6.314 -17.345 4.679 1.00 87.31 420 CYS A N 1
ATOM 3290 C CA . CYS A 1 420 ? -5.736 -18.686 4.664 1.00 87.31 420 CYS A CA 1
ATOM 3291 C C . CYS A 1 420 ? -6.773 -19.796 4.842 1.00 87.31 420 CYS A C 1
ATOM 3293 O O . CYS A 1 420 ? -7.679 -19.715 5.677 1.00 87.31 420 CYS A O 1
ATOM 3295 N N . HIS A 1 421 ? -6.613 -20.868 4.067 1.00 90.19 421 HIS A N 1
ATOM 3296 C CA . HIS A 1 421 ? -7.411 -22.075 4.224 1.00 90.19 421 HIS A CA 1
ATOM 3297 C C . HIS A 1 421 ? -7.108 -22.767 5.560 1.00 90.19 421 HIS A C 1
ATOM 3299 O O . HIS A 1 421 ? -6.044 -22.590 6.157 1.00 90.19 421 HIS A O 1
ATOM 3305 N N . TYR A 1 422 ? -8.060 -23.570 6.047 1.00 83.88 422 TYR A N 1
ATOM 3306 C CA . TYR A 1 422 ? -7.901 -24.264 7.324 1.00 83.88 422 TYR A CA 1
ATOM 3307 C C . TYR A 1 422 ? -6.640 -25.136 7.319 1.00 83.88 422 TYR A C 1
ATOM 3309 O O . TYR A 1 422 ? -6.464 -25.992 6.454 1.00 83.88 422 TYR A O 1
ATOM 3317 N N . GLY A 1 423 ? -5.781 -24.921 8.315 1.00 80.69 423 GLY A N 1
ATOM 3318 C CA . GLY A 1 423 ? -4.474 -25.559 8.391 1.00 80.69 423 GLY A CA 1
ATOM 3319 C C . GLY A 1 423 ? -3.307 -24.710 7.886 1.00 80.69 423 GLY A C 1
ATOM 3320 O O . GLY A 1 423 ? -2.191 -25.199 7.994 1.00 80.69 423 GLY A O 1
ATOM 3321 N N . TYR A 1 424 ? -3.518 -23.472 7.419 1.00 83.12 424 TYR A N 1
ATOM 3322 C CA . TYR A 1 424 ? -2.457 -22.565 6.951 1.00 83.12 424 TYR A CA 1
ATOM 3323 C C . TYR A 1 424 ? -2.506 -21.182 7.628 1.00 83.12 424 TYR A C 1
ATOM 3325 O O . TYR A 1 424 ? -3.555 -20.739 8.095 1.00 83.12 424 TYR A O 1
ATOM 3333 N N . ARG A 1 425 ? -1.358 -20.491 7.686 1.00 75.75 425 ARG A N 1
ATOM 3334 C CA . ARG A 1 425 ? -1.192 -19.102 8.158 1.00 75.75 425 ARG A CA 1
ATOM 3335 C C . ARG A 1 425 ? -0.035 -18.378 7.446 1.00 75.75 425 ARG A C 1
ATOM 3337 O O . ARG A 1 425 ? 0.658 -18.958 6.614 1.00 75.75 425 ARG A O 1
ATOM 3344 N N . GLY A 1 426 ? 0.195 -17.114 7.810 1.00 54.97 426 GLY A N 1
ATOM 3345 C CA . GLY A 1 426 ? 1.223 -16.240 7.222 1.00 54.97 426 GLY A CA 1
ATOM 3346 C C . GLY A 1 426 ? 0.628 -15.219 6.250 1.00 54.97 426 GLY A C 1
ATOM 3347 O O . GLY A 1 426 ? -0.486 -15.404 5.774 1.00 54.97 426 GLY A O 1
ATOM 3348 N N . ILE A 1 427 ? 1.355 -14.132 5.960 1.00 56.38 427 ILE A N 1
ATOM 3349 C CA . ILE A 1 427 ? 0.836 -13.000 5.155 1.00 56.38 427 ILE A CA 1
ATOM 3350 C C . ILE A 1 427 ? 0.491 -13.378 3.697 1.00 56.38 427 ILE A C 1
ATOM 3352 O O . ILE A 1 427 ? -0.279 -12.675 3.047 1.00 56.38 427 ILE A O 1
ATOM 3356 N N . ASN A 1 428 ? 1.033 -14.501 3.212 1.00 74.50 428 ASN A N 1
ATOM 3357 C CA . ASN A 1 428 ? 0.784 -15.088 1.891 1.00 74.50 428 ASN A CA 1
ATOM 3358 C C . ASN A 1 428 ? 0.162 -16.501 1.999 1.00 74.50 428 ASN A C 1
ATOM 3360 O O . ASN A 1 428 ? 0.132 -17.254 1.029 1.00 74.50 428 ASN A O 1
ATOM 3364 N N . CYS A 1 429 ? -0.292 -16.891 3.198 1.00 80.31 429 CYS A N 1
ATOM 3365 C CA . CYS A 1 429 ? -0.808 -18.225 3.524 1.00 80.31 429 CYS A CA 1
ATOM 3366 C C . CYS A 1 429 ? 0.138 -19.389 3.198 1.00 80.31 429 CYS A C 1
ATOM 3368 O O . CYS A 1 429 ? -0.295 -20.484 2.860 1.00 80.31 429 CYS A O 1
ATOM 3370 N N . GLN A 1 430 ? 1.441 -19.148 3.323 1.00 86.12 430 GLN A N 1
ATOM 3371 C CA . GLN A 1 430 ? 2.511 -20.059 2.924 1.00 86.12 430 GLN A CA 1
ATOM 3372 C C . GLN A 1 430 ? 2.999 -21.011 4.038 1.00 86.12 430 GLN A C 1
ATOM 3374 O O . GLN A 1 430 ? 3.897 -21.815 3.808 1.00 86.12 430 GLN A O 1
ATOM 3379 N N . ILE A 1 431 ? 2.465 -20.906 5.262 1.00 76.38 431 ILE A N 1
ATOM 3380 C CA . ILE A 1 431 ? 2.935 -21.656 6.441 1.00 76.38 431 ILE A CA 1
ATOM 3381 C C . ILE A 1 431 ? 1.859 -22.653 6.879 1.00 76.38 431 ILE A C 1
ATOM 3383 O O . ILE A 1 431 ? 0.789 -22.234 7.316 1.00 76.38 431 ILE A O 1
ATOM 3387 N N . GLU A 1 432 ? 2.133 -23.957 6.822 1.00 84.50 432 GLU A N 1
ATOM 3388 C CA . GLU A 1 432 ? 1.214 -24.966 7.368 1.00 84.50 432 GLU A CA 1
ATOM 3389 C C . GLU A 1 432 ? 1.269 -25.008 8.910 1.00 84.50 432 GLU A C 1
ATOM 3391 O O . GLU A 1 432 ? 2.334 -24.934 9.523 1.00 84.50 432 GLU A O 1
ATOM 3396 N N . LEU A 1 433 ? 0.103 -25.138 9.542 1.00 79.19 433 LEU A N 1
ATOM 3397 C CA . LEU A 1 433 ? -0.078 -25.293 10.984 1.00 79.19 433 LEU A CA 1
ATOM 3398 C C . LEU A 1 433 ? 0.267 -26.711 11.454 1.00 79.19 433 LEU A C 1
ATOM 3400 O O . LEU A 1 433 ? -0.096 -27.710 10.825 1.00 79.19 433 LEU A O 1
ATOM 3404 N N . THR A 1 434 ? 0.873 -26.808 12.633 1.00 80.81 434 THR A N 1
ATOM 3405 C CA . THR A 1 434 ? 1.080 -28.078 13.340 1.00 80.81 434 THR A CA 1
ATOM 3406 C C . THR A 1 434 ? -0.237 -28.686 13.846 1.00 80.81 434 THR A C 1
ATOM 3408 O O . THR A 1 434 ? -1.291 -28.044 13.846 1.00 80.81 434 THR A O 1
ATOM 3411 N N . LEU A 1 435 ? -0.198 -29.957 14.269 1.00 77.19 435 LEU A N 1
ATOM 3412 C CA . LEU A 1 435 ? -1.388 -30.680 14.735 1.00 77.19 435 LEU A CA 1
ATOM 3413 C C . LEU A 1 435 ? -2.036 -30.007 15.959 1.00 77.19 435 LEU A C 1
ATOM 3415 O O . LEU A 1 435 ? -3.259 -29.894 16.016 1.00 77.19 435 LEU A O 1
ATOM 3419 N N . ASP A 1 436 ? -1.222 -29.510 16.892 1.00 80.75 436 ASP A N 1
ATOM 3420 C CA . ASP A 1 436 ? -1.693 -28.847 18.111 1.00 80.75 436 ASP A CA 1
ATOM 3421 C C . ASP A 1 436 ? -2.306 -27.466 17.813 1.00 80.75 436 ASP A C 1
ATOM 3423 O O . ASP A 1 436 ? -3.372 -27.134 18.333 1.00 80.75 436 ASP A O 1
ATOM 3427 N N . GLU A 1 437 ? -1.707 -26.684 16.904 1.00 76.62 437 GLU A N 1
ATOM 3428 C CA . GLU A 1 437 ? -2.286 -25.416 16.425 1.00 76.62 437 GLU A CA 1
ATOM 3429 C C . GLU A 1 437 ? -3.643 -25.630 15.731 1.00 76.62 437 GLU A C 1
ATOM 3431 O O . GLU A 1 437 ? -4.598 -24.898 16.000 1.00 76.62 437 GLU A O 1
ATOM 3436 N N . LYS A 1 438 ? -3.752 -26.661 14.878 1.00 80.31 438 LYS A N 1
ATOM 3437 C CA . LYS A 1 438 ? -5.005 -27.047 14.202 1.00 80.31 438 LYS A CA 1
ATOM 3438 C C . LYS A 1 438 ? -6.115 -27.374 15.211 1.00 80.31 438 LYS A C 1
ATOM 3440 O O . LYS A 1 438 ? -7.249 -26.934 15.041 1.00 80.31 438 LYS A O 1
ATOM 3445 N N . ILE A 1 439 ? -5.792 -28.078 16.299 1.00 79.44 439 ILE A N 1
ATOM 3446 C CA . ILE A 1 439 ? -6.745 -28.373 17.383 1.00 79.44 439 ILE A CA 1
ATOM 3447 C C . ILE A 1 439 ? -7.220 -27.083 18.082 1.00 79.44 439 ILE A C 1
ATOM 3449 O O . ILE A 1 439 ? -8.411 -26.945 18.376 1.00 79.44 439 ILE A O 1
ATOM 3453 N N . ILE A 1 440 ? -6.322 -26.122 18.322 1.00 76.38 440 ILE A N 1
ATOM 3454 C CA . ILE A 1 440 ? -6.647 -24.861 19.010 1.00 76.38 440 ILE A CA 1
ATOM 3455 C C . ILE A 1 440 ? -7.576 -23.965 18.170 1.00 76.38 440 ILE A C 1
ATOM 3457 O O . ILE A 1 440 ? -8.519 -23.401 18.732 1.00 76.38 440 ILE A O 1
ATOM 3461 N N . ASP A 1 441 ? -7.389 -23.871 16.845 1.00 69.94 441 ASP A N 1
ATOM 3462 C CA . ASP A 1 441 ? -8.307 -23.111 15.972 1.00 69.94 441 ASP A CA 1
ATOM 3463 C C . ASP A 1 441 ? -9.738 -23.671 16.018 1.00 69.94 441 ASP A C 1
ATOM 3465 O O . ASP A 1 441 ? -10.699 -22.916 16.173 1.00 69.94 441 ASP A O 1
ATOM 3469 N N . VAL A 1 442 ? -9.890 -25.000 15.979 1.00 75.88 442 VAL A N 1
ATOM 3470 C CA . VAL A 1 442 ? -11.206 -25.653 16.080 1.00 75.88 442 VAL A CA 1
ATOM 3471 C C . VAL A 1 442 ? -11.875 -25.334 17.419 1.00 75.88 442 VAL A C 1
ATOM 3473 O O . VAL A 1 442 ? -13.048 -24.953 17.444 1.00 75.88 442 VAL A O 1
ATOM 3476 N N . PHE A 1 443 ? -11.149 -25.429 18.539 1.00 73.88 443 PHE A N 1
ATOM 3477 C CA . PHE A 1 443 ? -11.717 -25.072 19.842 1.00 73.88 443 PHE A CA 1
ATOM 3478 C C . PHE A 1 443 ? -12.110 -23.593 19.919 1.00 73.88 443 PHE A C 1
ATOM 3480 O O . PHE A 1 443 ? -13.212 -23.300 20.381 1.00 73.88 443 PHE A O 1
ATOM 3487 N N . SER A 1 444 ? -11.275 -22.680 19.413 1.00 69.38 444 SER A N 1
ATOM 3488 C CA . SER A 1 444 ? -11.585 -21.246 19.309 1.00 69.38 444 SER A CA 1
ATOM 3489 C C . SER A 1 444 ? -12.896 -20.998 18.549 1.00 69.38 444 SER A C 1
ATOM 3491 O O . SER A 1 444 ? -13.813 -20.342 19.051 1.00 69.38 444 SER A O 1
ATOM 3493 N N . ARG A 1 445 ? -13.032 -21.609 17.366 1.00 76.00 445 ARG A N 1
ATOM 3494 C CA . ARG A 1 445 ? -14.140 -21.389 16.425 1.00 76.00 445 ARG A CA 1
ATOM 3495 C C . ARG A 1 445 ? -15.494 -21.911 16.929 1.00 76.00 445 ARG A C 1
ATOM 3497 O O . ARG A 1 445 ? -16.523 -21.319 16.612 1.00 76.00 445 ARG A O 1
ATOM 3504 N N . TYR A 1 446 ? -15.509 -22.978 17.736 1.00 82.25 446 TYR A N 1
ATOM 3505 C CA . TYR A 1 446 ? -16.743 -23.584 18.274 1.00 82.25 446 TYR A CA 1
ATOM 3506 C C . TYR A 1 446 ? -17.014 -23.300 19.765 1.00 82.25 446 TYR A C 1
ATOM 3508 O O . TYR A 1 446 ? -18.114 -23.589 20.246 1.00 82.25 446 TYR A O 1
ATOM 3516 N N . TYR A 1 447 ? -16.073 -22.693 20.498 1.00 81.62 447 TYR A N 1
ATOM 3517 C CA . TYR A 1 447 ? -16.192 -22.360 21.928 1.00 81.62 447 TYR A CA 1
ATOM 3518 C C . TYR A 1 447 ? -17.520 -21.673 22.288 1.00 81.62 447 TYR A C 1
ATOM 3520 O O . TYR A 1 447 ? -18.223 -22.123 23.196 1.00 81.62 447 TYR A O 1
ATOM 3528 N N . TYR A 1 448 ? -17.912 -20.641 21.533 1.00 75.94 448 TYR A N 1
ATOM 3529 C CA . TYR A 1 448 ? -19.131 -19.862 21.784 1.00 75.94 448 TYR A CA 1
ATOM 3530 C C . TYR A 1 448 ? -20.438 -20.659 21.627 1.00 75.94 448 TYR A C 1
ATOM 3532 O O . TYR A 1 448 ? -21.445 -20.298 22.232 1.00 75.94 448 TYR A O 1
ATOM 3540 N N . LEU A 1 449 ? -20.430 -21.751 20.854 1.00 80.38 449 LEU A N 1
ATOM 3541 C CA . LEU A 1 449 ? -21.580 -22.649 20.683 1.00 80.38 449 LEU A CA 1
ATOM 3542 C C . LEU A 1 449 ? -21.623 -23.735 21.769 1.00 80.38 449 LEU A C 1
ATOM 3544 O O . LEU A 1 449 ? -22.700 -24.141 22.203 1.00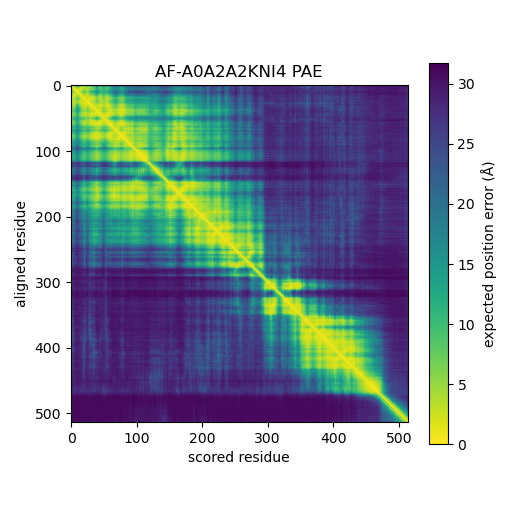 80.38 449 LEU A O 1
ATOM 3548 N N . LEU A 1 450 ? -20.457 -24.190 22.235 1.00 82.25 450 LEU A N 1
ATOM 3549 C CA . LEU A 1 450 ? -20.334 -25.259 23.229 1.00 82.25 450 LEU A CA 1
ATOM 3550 C C . LEU A 1 450 ? -20.532 -24.756 24.669 1.00 82.25 450 LEU A C 1
ATOM 3552 O O . LEU A 1 450 ? -21.206 -25.413 25.464 1.00 82.25 450 LEU A O 1
ATOM 3556 N N . LEU A 1 451 ? -19.993 -23.582 25.010 1.00 84.19 451 LEU A N 1
ATOM 3557 C CA . LEU A 1 451 ? -20.079 -22.996 26.352 1.00 84.19 451 LEU A CA 1
ATOM 3558 C C . LEU A 1 451 ? -21.520 -22.873 26.912 1.00 84.19 451 LEU A C 1
ATOM 3560 O O . LEU A 1 451 ? -21.727 -23.290 28.056 1.00 84.19 451 LEU A O 1
ATOM 3564 N N . PRO A 1 452 ? -22.533 -22.362 26.172 1.00 87.81 452 PRO A N 1
ATOM 3565 C CA . PRO A 1 452 ? -23.902 -22.278 26.690 1.00 87.81 452 PRO A CA 1
ATOM 3566 C C . PRO A 1 452 ? -24.552 -23.653 26.906 1.00 87.81 452 PRO A C 1
ATOM 3568 O O . PRO A 1 452 ? -25.349 -23.813 27.828 1.00 87.81 452 PRO A O 1
ATOM 3571 N N . LEU A 1 453 ? -24.192 -24.672 26.118 1.00 87.88 453 LEU A N 1
ATOM 3572 C CA . LEU A 1 453 ? -24.694 -26.036 26.316 1.00 87.88 453 LEU A CA 1
ATOM 3573 C C . LEU A 1 453 ? -24.145 -26.640 27.619 1.00 87.88 453 LEU A C 1
ATOM 3575 O O . LEU A 1 453 ? -24.901 -27.224 28.399 1.00 87.88 453 LEU A O 1
ATOM 3579 N N . TYR A 1 454 ? -22.855 -26.433 27.905 1.00 87.94 454 TYR A N 1
ATOM 3580 C CA . TYR A 1 454 ? -22.241 -26.866 29.164 1.00 87.94 454 TYR A CA 1
ATOM 3581 C C . TYR A 1 454 ? -22.786 -26.119 30.390 1.00 87.94 454 TYR A C 1
ATOM 3583 O O . TYR A 1 454 ? -22.997 -26.742 31.434 1.00 87.94 454 TYR A O 1
ATOM 3591 N N . SER A 1 455 ? -23.063 -24.813 30.292 1.00 88.12 455 SER A N 1
ATOM 3592 C CA . SER A 1 455 ? -23.624 -24.054 31.419 1.00 88.12 455 SER A CA 1
ATOM 3593 C C . SER A 1 455 ? -25.074 -24.454 31.728 1.00 88.12 455 SER A C 1
ATOM 3595 O O . SER A 1 455 ? -25.412 -24.642 32.899 1.00 88.12 455 SER A O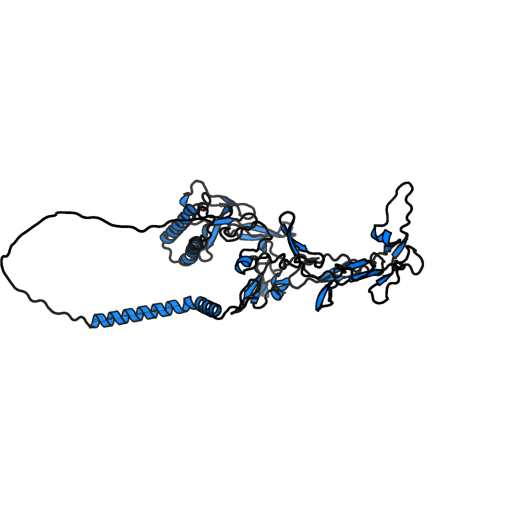 1
ATOM 3597 N N . ILE A 1 456 ? -25.903 -24.703 30.706 1.00 93.38 456 ILE A N 1
ATOM 3598 C CA . ILE A 1 456 ? -27.257 -25.261 30.872 1.00 93.38 456 ILE A CA 1
ATOM 3599 C C . ILE A 1 456 ? -27.196 -26.643 31.543 1.00 93.38 456 ILE A C 1
ATOM 3601 O O . ILE A 1 456 ? -27.923 -26.889 32.508 1.00 93.38 456 ILE A O 1
ATOM 3605 N N . ALA A 1 457 ? -26.297 -27.528 31.097 1.00 93.81 457 ALA A N 1
ATOM 3606 C CA . ALA A 1 457 ? -26.120 -28.851 31.699 1.00 93.81 457 ALA A CA 1
ATOM 3607 C C . ALA A 1 457 ? -25.707 -28.773 33.184 1.00 93.81 457 ALA A C 1
ATOM 3609 O O . ALA A 1 457 ? -26.266 -29.485 34.022 1.00 93.81 457 ALA A O 1
ATOM 3610 N N . LEU A 1 458 ? -24.787 -27.867 33.538 1.00 93.56 458 LEU A N 1
ATOM 3611 C CA . LEU A 1 458 ? -24.387 -27.621 34.928 1.00 93.56 458 LEU A CA 1
ATOM 3612 C C . LEU A 1 458 ? -25.553 -27.118 35.792 1.00 93.56 458 LEU A C 1
ATOM 3614 O O . LEU A 1 458 ? -25.756 -27.631 36.894 1.00 93.56 458 LEU A O 1
ATOM 3618 N N . VAL A 1 459 ? -26.356 -26.170 35.296 1.00 94.81 459 VAL A N 1
ATOM 3619 C CA . VAL A 1 459 ? -27.536 -25.655 36.016 1.00 94.81 459 VAL A CA 1
ATOM 3620 C C . VAL A 1 459 ? -28.565 -26.764 36.264 1.00 94.81 459 VAL A C 1
ATOM 3622 O O . VAL A 1 459 ? -29.059 -26.897 37.386 1.00 94.81 459 VAL A O 1
ATOM 3625 N N . LEU A 1 460 ? -28.837 -27.617 35.270 1.00 95.31 460 LEU A N 1
ATOM 3626 C CA . LEU A 1 460 ? -29.734 -28.770 35.423 1.00 95.31 460 LEU A CA 1
ATOM 3627 C C . LEU A 1 460 ? -29.221 -29.762 36.483 1.00 95.31 460 LEU A C 1
ATOM 3629 O O . LEU A 1 460 ? -29.994 -30.203 37.338 1.00 95.31 460 LEU A O 1
ATOM 3633 N N . CYS A 1 461 ? -27.917 -30.056 36.498 1.00 94.56 461 CYS A N 1
ATOM 3634 C CA . CYS A 1 461 ? -27.287 -30.891 37.525 1.00 94.56 461 CYS A CA 1
ATOM 3635 C C . CYS A 1 461 ? -27.384 -30.282 38.937 1.00 94.56 461 CYS A C 1
ATOM 3637 O O . CYS A 1 461 ? -27.656 -31.001 39.902 1.00 94.56 461 CYS A O 1
ATOM 3639 N N . VAL A 1 462 ? -27.216 -28.962 39.083 1.00 94.12 462 VAL A N 1
ATOM 3640 C CA . VAL A 1 462 ? -27.379 -28.268 40.374 1.00 94.12 462 VAL A CA 1
ATOM 3641 C C . VAL A 1 462 ? -28.832 -28.327 40.855 1.00 94.12 462 VAL A C 1
ATOM 3643 O O . VAL A 1 462 ? -29.072 -28.660 42.018 1.00 94.12 462 VAL A O 1
ATOM 3646 N N . ILE A 1 463 ? -29.808 -28.085 39.973 1.00 93.88 463 ILE A N 1
ATOM 3647 C CA . ILE A 1 463 ? -31.241 -28.189 40.300 1.00 93.88 463 ILE A CA 1
ATOM 3648 C C . ILE A 1 463 ? -31.587 -29.614 40.757 1.00 93.88 463 ILE A C 1
ATOM 3650 O O . ILE A 1 463 ? -32.231 -29.786 41.795 1.00 93.88 463 ILE A O 1
ATOM 3654 N N . LEU A 1 464 ? -31.106 -30.641 40.045 1.00 94.00 464 LEU A N 1
ATOM 3655 C CA . LEU A 1 464 ? -31.304 -32.045 40.416 1.00 94.00 464 LEU A CA 1
ATOM 3656 C C . LEU A 1 464 ? -30.763 -32.334 41.829 1.00 94.00 464 LEU A C 1
ATOM 3658 O O . LEU A 1 464 ? -31.467 -32.901 42.668 1.00 94.00 464 LEU A O 1
ATOM 3662 N N . CYS A 1 465 ? -29.543 -31.878 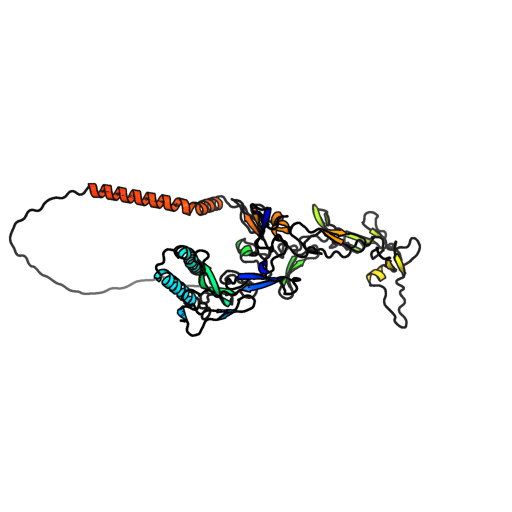42.127 1.00 89.88 465 CYS A N 1
ATOM 3663 C CA . CYS A 1 465 ? -28.919 -32.007 43.445 1.00 89.88 465 CYS A CA 1
ATOM 3664 C C . CYS A 1 465 ? -29.711 -31.306 44.563 1.00 89.88 465 CYS A C 1
ATOM 3666 O O . CYS A 1 465 ? -29.837 -31.857 45.661 1.00 89.88 465 CYS A O 1
ATOM 3668 N N . LEU A 1 466 ? -30.275 -30.121 44.305 1.00 88.50 466 LEU A N 1
ATOM 3669 C CA . LEU A 1 466 ? -31.102 -29.394 45.275 1.00 88.50 466 LEU A CA 1
ATOM 3670 C C . LEU A 1 466 ? -32.420 -30.128 45.560 1.00 88.50 466 LEU A C 1
ATOM 3672 O O . LEU A 1 466 ? -32.754 -30.346 46.726 1.00 88.50 466 LEU A O 1
ATOM 3676 N N . VAL A 1 467 ? -33.120 -30.606 44.526 1.00 88.25 467 VAL A N 1
ATOM 3677 C CA . VAL A 1 467 ? -34.358 -31.399 44.673 1.00 88.25 467 VAL A CA 1
ATOM 3678 C C . VAL A 1 467 ? -34.105 -32.694 45.459 1.00 88.25 467 VAL A C 1
ATOM 3680 O O . VAL A 1 467 ? -34.899 -33.063 46.331 1.00 88.25 467 VAL A O 1
ATOM 3683 N N . LEU A 1 468 ? -32.974 -33.366 45.214 1.00 85.44 468 LEU A N 1
ATOM 3684 C CA . LEU A 1 468 ? -32.565 -34.563 45.957 1.00 85.44 468 LEU A CA 1
ATOM 3685 C C . LEU A 1 468 ? -32.216 -34.270 47.428 1.00 85.44 468 LEU A C 1
ATOM 3687 O O . LEU A 1 468 ? -32.473 -35.117 48.287 1.00 85.44 468 LEU A O 1
ATOM 3691 N N . ARG A 1 469 ? -31.685 -33.080 47.749 1.00 79.69 469 ARG A N 1
ATOM 3692 C CA . ARG A 1 469 ? -31.473 -32.641 49.142 1.00 79.69 469 ARG A CA 1
ATOM 3693 C C . ARG A 1 469 ? -32.786 -32.295 49.846 1.00 79.69 469 ARG A C 1
ATOM 3695 O O . ARG A 1 469 ? -32.992 -32.754 50.966 1.00 79.69 469 ARG A O 1
ATOM 3702 N N . MET A 1 470 ? -33.694 -31.561 49.198 1.00 71.06 470 MET A N 1
ATOM 3703 C CA . MET A 1 470 ? -34.981 -31.172 49.797 1.00 71.06 470 MET A CA 1
ATOM 3704 C C . MET A 1 470 ? -35.829 -32.386 50.204 1.00 71.06 470 MET A C 1
ATOM 3706 O O . MET A 1 470 ? -36.426 -32.383 51.278 1.00 71.06 470 MET A O 1
ATOM 3710 N N . LYS A 1 471 ? -35.807 -33.475 49.421 1.00 70.00 471 LYS A N 1
ATOM 3711 C CA . LYS A 1 471 ? -36.506 -34.731 49.758 1.00 70.00 471 LYS A CA 1
ATOM 3712 C C . LYS A 1 471 ? -35.990 -35.448 51.022 1.00 70.00 471 LYS A C 1
ATOM 3714 O O . LYS A 1 471 ? -36.640 -36.393 51.464 1.00 70.00 471 LYS A O 1
ATOM 3719 N N . ARG A 1 472 ? -34.860 -35.033 51.616 1.00 63.41 472 ARG A N 1
ATOM 3720 C CA . ARG A 1 472 ? -34.303 -35.634 52.847 1.00 63.41 472 ARG A CA 1
ATOM 3721 C C . ARG A 1 472 ? -34.740 -34.949 54.148 1.00 63.41 472 ARG A C 1
ATOM 3723 O O . ARG A 1 472 ? -34.471 -35.497 55.212 1.00 63.41 472 ARG A O 1
ATOM 3730 N N . VAL A 1 473 ? -35.412 -33.795 54.096 1.00 60.84 473 VAL A N 1
ATOM 3731 C CA . VAL A 1 473 ? -35.826 -33.050 55.300 1.00 60.84 473 VAL A CA 1
ATOM 3732 C C . VAL A 1 473 ? -37.328 -33.225 55.546 1.00 60.84 473 VAL A C 1
ATOM 3734 O O . VAL A 1 473 ? -38.152 -32.751 54.769 1.00 60.84 473 VAL A O 1
ATOM 3737 N N . LYS A 1 474 ? -37.691 -33.890 56.651 1.00 51.50 474 LYS A N 1
ATOM 3738 C CA . LYS A 1 474 ? -39.065 -33.956 57.183 1.00 51.50 474 LYS A CA 1
ATOM 3739 C C . LYS A 1 474 ? -39.145 -33.228 58.536 1.00 51.50 474 LYS A C 1
ATOM 3741 O O . LYS A 1 474 ? -38.172 -33.279 59.286 1.00 51.50 474 LYS A O 1
ATOM 3746 N N . PRO A 1 475 ? -40.273 -32.573 58.865 1.00 48.78 475 PRO A N 1
ATOM 3747 C CA . PRO A 1 475 ? -40.421 -31.818 60.107 1.00 48.78 475 PRO A CA 1
ATOM 3748 C C . PRO A 1 475 ? -40.770 -32.710 61.309 1.00 48.78 475 PRO A C 1
ATOM 3750 O O . PRO A 1 475 ? -41.502 -33.691 61.176 1.00 48.78 475 PRO A O 1
ATOM 3753 N N . THR A 1 476 ? -40.320 -32.307 62.497 1.00 43.34 476 THR A N 1
ATOM 3754 C CA . THR A 1 476 ? -40.750 -32.837 63.803 1.00 43.34 476 THR A CA 1
ATOM 3755 C C . THR A 1 476 ? -41.311 -31.710 64.680 1.00 43.34 476 THR A C 1
ATOM 3757 O O . THR A 1 476 ? -40.965 -30.539 64.518 1.00 43.34 476 THR A O 1
ATOM 3760 N N . SER A 1 477 ? -42.259 -32.041 65.560 1.00 42.56 477 SER A N 1
ATOM 3761 C CA . SER A 1 477 ? -43.148 -31.078 66.228 1.00 42.56 477 SER A CA 1
ATOM 3762 C C . SER A 1 477 ? -42.712 -30.671 67.642 1.00 42.56 477 SER A C 1
ATOM 3764 O O . SER A 1 477 ? -42.056 -31.425 68.355 1.00 42.56 477 SER A O 1
ATOM 3766 N N . ARG A 1 478 ? -43.153 -29.479 68.074 1.00 45.78 478 ARG A N 1
ATOM 3767 C CA . ARG A 1 478 ? -42.961 -28.926 69.430 1.00 45.78 478 ARG A CA 1
ATOM 3768 C C . ARG A 1 478 ? -43.520 -29.829 70.540 1.00 45.78 478 ARG A C 1
ATOM 3770 O O . ARG A 1 478 ? -44.627 -30.335 70.403 1.00 45.78 478 ARG A O 1
ATOM 3777 N N . HIS A 1 479 ? -42.855 -29.822 71.697 1.00 37.91 479 HIS A N 1
ATOM 3778 C CA . HIS A 1 479 ? -43.481 -29.948 73.023 1.00 37.91 479 HIS A CA 1
ATOM 3779 C C . HIS A 1 479 ? -42.824 -28.961 74.019 1.00 37.91 479 HIS A C 1
ATOM 3781 O O . HIS A 1 479 ? -41.904 -28.233 73.642 1.00 37.91 479 HIS A O 1
ATOM 3787 N N . LYS A 1 480 ? -43.358 -28.843 75.244 1.00 41.41 480 LYS A N 1
ATOM 3788 C CA . LYS A 1 480 ? -43.087 -27.765 76.225 1.00 41.41 480 LYS A CA 1
ATOM 3789 C C . LYS A 1 480 ? -43.055 -28.328 77.663 1.00 41.41 480 LYS A C 1
ATOM 3791 O O . LYS A 1 480 ? -43.718 -29.340 77.880 1.00 41.41 480 LYS A O 1
ATOM 3796 N N . LYS A 1 481 ? -42.425 -27.585 78.599 1.00 37.78 481 LYS A N 1
ATOM 3797 C CA . LYS A 1 481 ? -42.273 -27.772 80.076 1.00 37.78 481 LYS A CA 1
ATOM 3798 C C . LYS A 1 481 ? -40.933 -28.400 80.508 1.00 37.78 481 LYS A C 1
ATOM 3800 O O . LYS A 1 481 ? -40.409 -29.204 79.751 1.00 37.78 481 LYS A O 1
ATOM 3805 N N . ASP A 1 482 ? -40.350 -28.125 81.688 1.00 36.38 482 ASP A N 1
ATOM 3806 C CA . ASP A 1 482 ? -40.471 -27.006 82.665 1.00 36.38 482 ASP A CA 1
ATOM 3807 C C . ASP A 1 482 ? -39.233 -27.005 83.623 1.00 36.38 482 ASP A C 1
ATOM 3809 O O . ASP A 1 482 ? -38.634 -28.051 83.843 1.00 36.38 482 ASP A O 1
ATOM 3813 N N . SER A 1 483 ? -38.922 -25.846 84.235 1.00 33.97 483 SER A N 1
ATOM 3814 C CA . SER A 1 483 ? -38.334 -25.628 85.594 1.00 33.97 483 SER A CA 1
ATOM 3815 C C . SER A 1 483 ? -36.964 -26.198 86.084 1.00 33.97 483 SER A C 1
ATOM 3817 O O . SER A 1 483 ? -36.826 -27.396 86.298 1.00 33.97 483 SER A O 1
ATOM 3819 N N . SER A 1 484 ? -36.097 -25.259 86.532 1.00 32.41 484 SER A N 1
ATOM 3820 C CA . SER A 1 484 ? -35.329 -25.226 87.819 1.00 32.41 484 SER A CA 1
ATOM 3821 C C . SER A 1 484 ? -33.899 -25.805 88.013 1.00 32.41 484 SER A C 1
ATOM 3823 O O . SER A 1 484 ? -33.709 -27.011 87.969 1.00 32.41 484 SER A O 1
ATOM 3825 N N . ALA A 1 485 ? -32.998 -24.907 88.484 1.00 32.78 485 ALA A N 1
ATOM 3826 C CA . ALA A 1 485 ? -31.848 -25.085 89.418 1.00 32.78 485 ALA A CA 1
ATOM 3827 C C . ALA A 1 485 ? -30.640 -25.986 88.991 1.00 32.78 485 ALA A C 1
ATOM 3829 O O . ALA A 1 485 ? -30.778 -26.808 88.098 1.00 32.78 485 ALA A O 1
ATOM 3830 N N . GLU A 1 486 ? -29.405 -25.880 89.528 1.00 33.47 486 GLU A N 1
ATOM 3831 C CA . GLU A 1 486 ? -28.803 -25.003 90.564 1.00 33.47 486 GLU A CA 1
ATOM 3832 C C . GLU A 1 486 ? -27.257 -24.844 90.385 1.00 33.47 486 GLU A C 1
ATOM 3834 O O . GLU A 1 486 ? -26.644 -25.643 89.690 1.00 33.47 486 GLU A O 1
ATOM 3839 N N . SER A 1 487 ? -26.658 -23.832 91.044 1.00 29.89 487 SER A N 1
ATOM 3840 C CA . SER A 1 487 ? -25.266 -23.676 91.569 1.00 29.89 487 SER A CA 1
ATOM 3841 C C . SER A 1 487 ? -24.002 -24.252 90.868 1.00 29.89 487 SER A C 1
ATOM 3843 O O . SER A 1 487 ? -23.917 -25.430 90.539 1.00 29.89 487 SER A O 1
ATOM 3845 N N . GLY A 1 488 ? -22.913 -23.457 90.837 1.00 29.31 488 GLY A N 1
ATOM 3846 C CA . GLY A 1 488 ? -21.531 -23.963 90.679 1.00 29.31 488 GLY A CA 1
ATOM 3847 C C . GLY A 1 488 ? -20.487 -22.921 90.234 1.00 29.31 488 GLY A C 1
ATOM 3848 O O . GLY A 1 488 ? -20.461 -22.545 89.067 1.00 29.31 488 GLY A O 1
ATOM 3849 N N . SER A 1 489 ? -19.591 -22.469 91.129 1.00 32.53 489 SER A N 1
ATOM 3850 C CA . SER A 1 489 ? -18.615 -21.396 90.826 1.00 32.53 489 SER A CA 1
ATOM 3851 C C . SER A 1 489 ? -17.203 -21.590 91.415 1.00 32.53 489 SER A C 1
ATOM 3853 O O . SER A 1 489 ? -17.034 -21.565 92.633 1.00 32.53 489 SER A O 1
ATOM 3855 N N . ALA A 1 490 ? -16.184 -21.658 90.548 1.00 33.62 490 ALA A N 1
ATOM 3856 C CA . ALA A 1 490 ? -14.761 -21.364 90.807 1.00 33.62 490 ALA A CA 1
ATOM 3857 C C . ALA A 1 490 ? -14.098 -21.058 89.437 1.00 33.62 490 ALA A C 1
ATOM 3859 O O . ALA A 1 490 ? -14.379 -21.779 88.487 1.00 33.62 490 ALA A O 1
ATOM 3860 N N . PHE A 1 491 ? -13.329 -19.998 89.149 1.00 30.23 491 PHE A N 1
ATOM 3861 C CA . PHE A 1 491 ? -12.410 -19.115 89.894 1.00 30.23 491 PHE A CA 1
ATOM 3862 C C . PHE A 1 491 ? -10.949 -19.607 89.966 1.00 30.23 491 PHE A C 1
ATOM 3864 O O . PHE A 1 491 ? -10.557 -20.254 90.935 1.00 30.23 491 PHE A O 1
ATOM 3871 N N . ARG A 1 492 ? -10.117 -19.190 88.990 1.00 33.59 492 ARG A N 1
ATOM 3872 C CA . ARG A 1 492 ? -8.743 -18.678 89.215 1.00 33.59 492 ARG A CA 1
ATOM 3873 C C . ARG A 1 492 ? -8.125 -18.033 87.961 1.00 33.59 492 ARG A C 1
ATOM 3875 O O . ARG A 1 492 ? -8.327 -18.520 86.857 1.00 33.59 492 ARG A O 1
ATOM 3882 N N . ASN A 1 493 ? -7.336 -16.977 88.177 1.00 33.84 493 ASN A N 1
ATOM 3883 C CA . ASN A 1 493 ? -6.461 -16.316 87.196 1.00 33.84 493 ASN A CA 1
ATOM 3884 C C . ASN A 1 493 ? -4.978 -16.558 87.551 1.00 33.84 493 ASN A C 1
ATOM 3886 O O . ASN A 1 493 ? -4.663 -16.802 88.717 1.00 33.84 493 ASN A O 1
ATOM 3890 N N . GLY A 1 494 ? -4.085 -16.388 86.569 1.00 31.17 494 GLY A N 1
ATOM 3891 C CA . GLY A 1 494 ? -2.625 -16.255 86.726 1.00 31.17 494 GLY A CA 1
ATOM 3892 C C . GLY A 1 494 ? -1.941 -16.302 85.345 1.00 31.17 494 GLY A C 1
ATOM 3893 O O . GLY A 1 494 ? -2.052 -17.329 84.691 1.00 31.17 494 GLY A O 1
ATOM 3894 N N . THR A 1 495 ? -1.487 -15.206 84.714 1.00 35.69 495 THR A N 1
ATOM 3895 C CA . THR A 1 495 ? -0.370 -14.254 84.990 1.00 35.69 495 THR A CA 1
ATOM 3896 C C . THR A 1 495 ? 0.989 -14.681 84.404 1.00 35.69 495 THR A C 1
ATOM 3898 O O . THR A 1 495 ? 1.375 -15.838 84.507 1.00 35.69 495 THR A O 1
ATOM 3901 N N . ASN A 1 496 ? 1.697 -13.721 83.790 1.00 35.72 496 ASN A N 1
ATOM 3902 C CA . ASN A 1 496 ? 2.925 -13.897 82.989 1.00 35.72 496 ASN A CA 1
ATOM 3903 C C . ASN A 1 496 ? 4.220 -14.012 83.821 1.00 35.72 496 ASN A C 1
ATOM 3905 O O . ASN A 1 496 ? 4.289 -13.392 84.875 1.00 35.72 496 ASN A O 1
ATOM 3909 N N . GLU A 1 497 ? 5.258 -14.657 83.263 1.00 33.31 497 GLU A N 1
ATOM 3910 C CA . GLU A 1 497 ? 6.686 -14.237 83.120 1.00 33.31 497 GLU A CA 1
ATOM 3911 C C . GLU A 1 497 ? 7.483 -15.436 82.492 1.00 33.31 497 GLU A C 1
ATOM 3913 O O . GLU A 1 497 ? 7.064 -16.571 82.694 1.00 33.31 497 GLU A O 1
ATOM 3918 N N . LYS A 1 498 ? 8.615 -15.351 81.752 1.00 30.58 498 LYS A N 1
ATOM 3919 C CA . LYS A 1 498 ? 9.254 -14.319 80.878 1.00 30.58 498 LYS A CA 1
ATOM 3920 C C . LYS A 1 498 ? 10.711 -14.736 80.575 1.00 30.58 498 LYS A C 1
ATOM 3922 O O . LYS A 1 498 ? 11.461 -14.942 81.521 1.00 30.58 498 LYS A O 1
ATOM 3927 N N . MET A 1 499 ? 11.124 -14.717 79.296 1.00 30.50 499 MET A N 1
ATOM 3928 C CA . MET A 1 499 ? 12.523 -14.935 78.836 1.00 30.50 499 MET A CA 1
ATOM 3929 C C . MET A 1 499 ? 13.106 -16.313 79.289 1.00 30.50 499 MET A C 1
ATOM 3931 O O . MET A 1 499 ? 12.388 -17.095 79.901 1.00 30.50 499 MET A O 1
ATOM 3935 N N . GLU A 1 500 ? 14.307 -16.788 78.932 1.00 32.50 500 GLU A N 1
ATOM 3936 C CA . GLU A 1 500 ? 15.504 -16.195 78.307 1.00 32.50 500 GLU A CA 1
ATOM 3937 C C . GLU A 1 500 ? 16.342 -17.285 77.575 1.00 32.50 500 GLU A C 1
ATOM 3939 O O . GLU A 1 500 ? 16.093 -18.473 77.762 1.00 32.50 500 GLU A O 1
ATOM 3944 N N . GLY A 1 501 ? 17.363 -16.895 76.792 1.00 30.50 501 GLY A N 1
ATOM 3945 C CA . GLY A 1 501 ? 18.387 -17.795 76.214 1.00 30.50 501 GLY A CA 1
ATOM 3946 C C . GLY A 1 501 ? 18.138 -18.219 74.748 1.00 30.50 501 GLY A C 1
ATOM 3947 O O . GLY A 1 501 ? 17.088 -18.786 74.476 1.00 30.50 501 GLY A O 1
ATOM 3948 N N . ARG A 1 502 ? 18.964 -17.995 73.703 1.00 30.80 502 ARG A N 1
ATOM 3949 C CA . ARG A 1 502 ? 20.332 -17.454 73.440 1.00 30.80 502 ARG A CA 1
ATOM 3950 C C . ARG A 1 502 ? 21.327 -18.518 72.926 1.00 30.80 502 ARG A C 1
ATOM 3952 O O . ARG A 1 502 ? 21.581 -19.476 73.640 1.00 30.80 502 ARG A O 1
ATOM 3959 N N . SER A 1 503 ? 22.012 -18.185 71.815 1.00 33.06 503 SER A N 1
ATOM 3960 C CA . SER A 1 503 ? 23.267 -18.781 71.290 1.00 33.06 503 SER A CA 1
ATOM 3961 C C . SER A 1 503 ? 23.159 -20.190 70.678 1.00 33.06 503 SER A C 1
ATOM 3963 O O . SER A 1 503 ? 22.387 -20.998 71.178 1.00 33.06 503 SER A O 1
ATOM 3965 N N . ASP A 1 504 ? 23.903 -20.611 69.645 1.00 34.06 504 ASP A N 1
ATOM 3966 C CA . ASP A 1 504 ? 24.554 -20.008 68.444 1.00 34.06 504 ASP A CA 1
ATOM 3967 C C . ASP A 1 504 ? 24.818 -21.222 67.472 1.00 34.06 504 ASP A C 1
ATOM 3969 O O . ASP A 1 504 ? 24.290 -22.303 67.735 1.00 34.06 504 ASP A O 1
ATOM 3973 N N . THR A 1 505 ? 25.514 -21.229 66.320 1.00 36.19 505 THR A N 1
ATOM 3974 C CA . THR A 1 505 ? 26.436 -20.296 65.636 1.00 36.19 505 THR A CA 1
ATOM 3975 C C . THR A 1 505 ? 26.456 -20.583 64.116 1.00 36.19 505 THR A C 1
ATOM 3977 O O . THR A 1 505 ? 26.162 -21.696 63.696 1.00 36.19 505 THR A O 1
ATOM 3980 N N . SER A 1 506 ? 26.881 -19.602 63.306 1.00 31.33 506 SER A N 1
ATOM 3981 C CA . SER A 1 506 ? 27.626 -19.731 62.025 1.00 31.33 506 SER A CA 1
ATOM 3982 C C . SER A 1 506 ? 27.345 -20.890 61.039 1.00 31.33 506 SER A C 1
ATOM 3984 O O . SER A 1 506 ? 27.733 -22.031 61.276 1.00 31.33 506 SER A O 1
ATOM 3986 N N . HIS A 1 507 ? 27.041 -20.531 59.789 1.00 35.41 507 HIS A N 1
ATOM 3987 C CA . HIS A 1 507 ? 28.121 -20.366 58.799 1.00 35.41 507 HIS A CA 1
ATOM 3988 C C . HIS A 1 507 ? 27.724 -19.381 57.692 1.00 35.41 507 HIS A C 1
ATOM 3990 O O . HIS A 1 507 ? 26.556 -19.268 57.334 1.00 35.41 507 HIS A O 1
ATOM 3996 N N . ALA A 1 508 ? 28.712 -18.662 57.163 1.00 34.78 508 ALA A N 1
ATOM 3997 C CA . ALA A 1 508 ? 28.564 -17.749 56.036 1.00 34.78 508 ALA A CA 1
ATOM 3998 C C . ALA A 1 508 ? 29.549 -18.127 54.926 1.00 34.78 508 ALA A C 1
ATOM 4000 O O . ALA A 1 508 ? 30.598 -18.707 55.208 1.00 34.78 508 ALA A O 1
ATOM 4001 N N . ASN A 1 509 ? 29.239 -17.722 53.695 1.00 33.25 509 ASN A N 1
ATOM 4002 C CA . ASN A 1 509 ? 30.236 -17.150 52.794 1.00 33.25 509 ASN A CA 1
ATOM 4003 C C . ASN A 1 509 ? 29.561 -16.250 51.750 1.00 33.25 509 ASN A C 1
ATOM 4005 O O . ASN A 1 509 ? 28.417 -16.478 51.360 1.00 33.25 509 ASN A O 1
ATOM 4009 N N . GLN A 1 510 ? 30.285 -15.212 51.341 1.00 39.00 510 GLN A N 1
ATOM 4010 C CA . GLN A 1 510 ? 29.962 -14.332 50.215 1.00 39.00 510 GLN A CA 1
ATOM 4011 C C . GLN A 1 510 ? 30.946 -14.620 49.061 1.00 39.00 510 GLN A C 1
ATOM 4013 O O . GLN A 1 510 ? 31.704 -15.587 49.133 1.00 39.00 510 GLN A O 1
ATOM 4018 N N . ASN A 1 511 ? 30.985 -13.707 48.084 1.00 34.72 511 ASN A N 1
ATOM 4019 C CA . ASN A 1 511 ? 31.961 -13.574 46.993 1.00 34.72 511 ASN A CA 1
ATOM 4020 C C . ASN A 1 511 ? 31.711 -14.468 45.762 1.00 34.72 511 ASN A C 1
ATOM 4022 O O . ASN A 1 511 ? 31.292 -15.612 45.896 1.00 34.72 511 ASN A O 1
ATOM 4026 N N . SER A 1 512 ? 31.972 -13.991 44.540 1.00 35.56 512 SER A N 1
ATOM 4027 C CA . SER A 1 512 ? 32.179 -12.595 44.086 1.00 35.56 512 SER A CA 1
ATOM 4028 C C . SER A 1 512 ? 32.028 -12.501 42.562 1.00 35.56 512 SER A C 1
ATOM 4030 O O . SER A 1 512 ? 31.890 -13.518 41.890 1.00 35.56 512 SER A O 1
ATOM 4032 N N . SER A 1 513 ? 32.062 -11.272 42.049 1.00 38.38 513 SER A N 1
ATOM 4033 C CA . SER A 1 513 ? 32.104 -10.912 40.630 1.00 38.38 513 SER A CA 1
ATOM 4034 C C . SER A 1 513 ? 33.206 -11.611 39.825 1.00 38.38 513 SER A C 1
ATOM 4036 O O . SER A 1 513 ? 34.316 -11.779 40.332 1.00 38.38 513 SER A O 1
ATOM 4038 N N . GLU A 1 514 ? 32.915 -11.825 38.542 1.00 40.03 514 GLU A N 1
ATOM 4039 C CA . GLU A 1 514 ? 33.764 -11.436 37.402 1.00 40.03 514 GLU A CA 1
ATOM 4040 C C . GLU A 1 514 ? 32.877 -10.701 36.380 1.00 40.03 514 GLU A C 1
ATOM 4042 O O . GLU A 1 514 ? 31.659 -11.007 36.354 1.00 40.03 514 GLU A O 1
#

Organism: NCBI:txid2018661

Solvent-accessible surface area (backbone atoms only — not comparable to full-atom values): 30398 Å² total; per-residue (Å²): 135,80,51,43,51,78,43,69,49,100,85,70,54,73,48,42,52,48,41,82,55,25,37,64,76,74,24,79,39,77,34,51,39,60,78,52,71,33,34,56,72,20,50,55,42,73,42,68,44,97,81,70,81,49,75,42,52,42,34,45,44,56,87,68,54,30,67,101,44,64,73,50,43,46,36,65,80,36,17,72,40,79,48,72,58,92,87,57,63,68,78,78,52,60,35,60,88,33,28,37,69,54,43,53,48,32,53,53,48,51,53,48,54,62,60,69,66,71,53,86,82,57,58,73,50,52,59,59,55,50,51,49,53,50,46,56,75,62,63,75,70,64,88,85,50,81,79,34,51,23,19,78,82,19,42,47,36,75,40,45,49,68,38,91,91,74,76,50,32,39,79,43,65,43,40,49,55,45,95,56,29,38,65,85,32,10,71,41,80,39,98,45,72,61,50,40,51,78,70,37,48,74,69,70,42,87,49,20,84,60,29,65,44,74,87,36,18,44,62,42,75,58,100,84,43,58,46,30,52,47,41,77,54,24,38,66,72,46,16,80,41,33,41,62,53,59,82,38,84,37,70,97,30,52,52,44,73,40,91,90,44,72,41,82,33,103,83,76,47,69,21,44,34,74,42,21,48,28,64,78,88,57,93,75,66,92,86,58,67,63,45,75,61,63,88,19,60,72,47,87,80,53,75,10,62,50,27,52,56,40,64,45,75,85,79,91,84,78,87,92,78,78,91,87,60,55,75,71,29,47,75,47,26,29,40,38,52,44,40,95,48,28,30,78,79,33,11,71,51,61,24,45,33,46,84,71,67,69,44,30,81,88,21,47,69,44,56,76,43,54,76,43,58,44,31,53,41,42,62,29,32,40,62,80,30,12,72,41,74,78,31,33,20,68,56,48,27,59,81,53,17,69,42,26,49,50,40,73,30,82,93,33,98,74,33,37,43,31,53,42,39,96,54,34,36,61,84,33,8,77,39,76,53,52,74,69,57,48,53,49,52,55,50,65,75,45,40,83,70,49,51,60,56,53,52,52,51,51,52,54,53,50,52,53,53,49,56,62,53,57,75,71,69,79,92,83,82,90,85,86,89,82,90,85,88,81,90,88,89,84,91,86,87,86,88,91,89,80,91,85,87,82,89,86,78,89,87,86,85,82,88,78,88,131

pLDDT: mean 70.36, std 15.5, range [29.31, 95.31]

Nearest PDB structures (foldseek):
  7alj-assembly1_A  TM=4.032E-01  e=2.712E-06  Drosophila melanogaster
  5fma-assembly1_A  TM=2.844E-01  e=1.056E-07  Homo sapiens
  5fm9-assembly1_A-2  TM=2.497E-01  e=1.504E-07  Homo sapiens
  5fma-assembly2_B  TM=2.775E-01  e=6.979E-07  Homo sapiens
  1xcq-assembly2_M  TM=2.709E-01  e=8.793E+00  Finegoldia magna ATCC 29328

Radius of gyration: 39.19 Å; Cα contacts (8 Å, |Δi|>4): 806; chains: 1; bounding box: 84×63×141 Å

Secondary structure (DSSP, 8-state):
--SEEEEE-TTS-EEEEEPTTEESTTS-EE-GGGTSPPGGG-EEEEEE-TTSS-EEEEEE---SPBTTBTT-EEESTTS-EEE--TTS-GGG-TTGGG-HHHHHHHHHHHHHHHHHT--TTTHHHHHHHHHHHHHHHHHTT-SS-TT-SSSTT-EEEEEEEEETTTTEEEEEEEEE--TT-BSTTS-B--SSTTSPPHHHHHTT-SS-TTS--TTTEEEEEETTEEEEEE-TTEESTTS-EE-GGGG-TTTTSEEEEEEEEEEE-TTS-EEEEEEEEE-TTS---TTS-EEE---S--PSSPTTSSEEEEE------SS-----S-HHHHHHTEEEEEPTTB-TTTT-SB--GGGG----TTPEEEESSSS-EEEE--BTEESSSS-EES-HIIIIIHHH-TTEEEEE-TTSTTSEEEEEPTTEESTTS-EEPPHHHHHHHHHHHHHHHHHHHHHHHHHHHHHHHHHHHHTT------------------------------------------

Sequence (514 aa):
MSRGNATVDRHGNCTCDCDKQYFGKHCQFVSPCYTYECENGAKCDDVWSQDNTTVTAICNCPTEAIQFIPSVTFQGDRCEQISIPDTVDVQLIPCDENNPHKNRAFIKHLISLIRAQNNDRIFLNKYWLENYHERVDSTHKSAYDKDKWCSNMGECTIDRVTVPTTGHAFLLPSCRCKAYNEGSYCEYYRENGCEPTLTEAKQGKSEPSICPDRKKGTCVMLRGQPFCDCKRYYVGETCETYNPCADNPCIKSECIVIGDETEEGRAGEQQQAYQCLCNMEDGVEKSQRCVYEATGNCTDPNPCFHGKCLTCEHEMEQMGVINLCSPEERKRGFRCICESGFLPPRCKQVVDACYRNLCENEAVCVPRDAHDYDCDCINGTEGILCENIFDPCAAFGESICQFGVCQNSLLWTRGFECLCHYGYRGINCQIELTLDEKIIDVFSRYYYLLLPLYSIALVLCVILCLVLRMKRVKPTSRHKKDSSAESGSAFRNGTNEKMEGRSDTSHANQNSSE

Foldseek 3Di:
DQQFDWDADPVGDIATDGDPQADDRRSPDGALCVVLAAFQPFDWDWDADPVNPDIDIFTHWDQQQAVLQGPWGFDDRSSQDIDGDPPRDCLQDPQVVLFLVSQLSSLVVVVVVVVVVVDCQCVVVCVVSVVVSVCQVPVPPLPAPNGGQAPPPWGWDWHWDADPRPRHIGIHTWTHEPQQQDDGRSSRDDPAQFADDPQCVVVVQRTHPQARDPVAFDWDQDPRHIFTHGDLQFDDGNRQEGEPPSVDPLVPWHKDFDDPAWDQDPVRGIYTDIATDDEPPDPDDPPGRYDYADDQDCDPVGQQVQWDKDFQDDDPDDDDDDNPDDPVCVVRRIQTPHDQQADPRRRPHGQQVCPVQLQPLPWDWARPDNNDIATRAQVQFDDSSSHRRRRLCSSPLVVQQDQFDWDQDPVDPSRIAGHHDQQFDGRNRPHGDDPVRSVVVVCVVCVVVVVVVVVVVVVVVVVVVVVVVVVVDDDDDDDDDDDDDDDDDDDDDDDDDDDDDDDDDDDDDDDDDD

Mean predicted aligned error: 21.31 Å

InterPro domains:
  IPR000742 EGF-like domain [PS00022] (375-386)
  IPR000742 EGF-like domain [PS00022] (418-429)
  IPR000742 EGF-like domain [PS01186] (418-429)
  IPR000742 EGF-like domain [PS50026] (350-387)
  IPR000742 EGF-like domain [PS50026] (389-430)
  IPR000742 EGF-like domain [SM00181] (32-80)
  IPR000742 EGF-like domain [SM00181] (193-240)
  IPR000742 EGF-like domain [SM00181] (244-291)
  IPR000742 EGF-like domain [SM00181] (297-348)
  IPR000742 EGF-like domain [SM00181] (353-387)
  IPR000742 EGF-like domain [SM00181] (392-430)

=== Feature glossary ===
The record interleaves many kinds of information about one protein. Here is each kind framed as the question it answers.

Q: What known structures does this most resemble?
A: Structural nearest neighbors (via Foldseek easy-search vs the PDB). Reported per hit: target PDB id, E-value, and alignment TM-score. A TM-score above ~0.5 is the conventional threshold for 'same fold'.

Q: Where is each backbone atom in 3D?
A: The mmCIF table is the protein's shape written out atom by atom. For each backbone N, Cα, C, and carbonyl O, it records an (x, y, z) coordinate triple in Å plus the residue type, chain letter, and residue number.

Q: What are the backbone torsion angles?
A: The φ/ψ torsion pair specifies the backbone conformation at each residue. φ rotates about the N–Cα bond, ψ about the Cα–C bond. Steric clashes forbid most of the (φ, ψ) plane — the allowed regions (α-helix basin, β-sheet basin, left-handed helix) are the Ramachandran-allowed regions.

Q: Which residues are buried vs exposed?
A: Solvent-accessible surface area (SASA) is the area in Å² traced out by the centre of a 1.4 Å probe sphere (a water molecule) rolled over the protein's van der Waals surface (Shrake–Rupley / Lee–Richards construction). Buried residues have near-zero SASA; fully exposed residues can exceed 200 Å². The total SASA scales roughly with the number of surface residues.

Q: How confident is the AlphaFold model at each residue?
A: pLDDT is the predicted lDDT-Cα score: AlphaFold's confidence that the local environment of each residue (all inter-atomic distances within 15 Å) is correctly placed. It is a per-residue number between 0 and 100, with higher meaning more reliable.

Q: What does the local fold look like, residue by residue?
A: 3Di is Foldseek's structural alphabet. Each residue is assigned one of twenty discrete states based on how its Cα sits relative to its spatial (not sequential) neighbors. Aligning 3Di strings finds structural homologs roughly as well as full 3D superposition, but orders of magnitude faster.

Q: How big and how compact is the whole molecule?
A: Radius of gyration (Rg) is the root-mean-square distance of Cα atoms from their centroid — a single number for overall size and compactness. A globular domain of N residues has Rg ≈ 2.2·N^0.38 Å; an extended or disordered chain has a much larger Rg. The Cα contact count is the number of residue pairs whose Cα atoms are within 8 Å and are more than four positions apart in sequence — a standard proxy for tertiary packing density. The bounding box is the smallest axis-aligned box enclosing all Cα atoms.

Q: Which residues are in helices, strands, or loops?
A: DSSP 8-state secondary structure assigns each residue one of H (α-helix), G (3₁₀-helix), I (π-helix), E (extended β-strand), B (isolated β-bridge), T (hydrogen-bonded turn), S (bend), or '-' (coil). The assignment is computed from backbone hydrogen-bond geometry via the Kabsch–Sander algorithm.

Q: How mobile is each atom in the crystal?
A: Crystallographic B-factors measure how much each atom's electron density is smeared out, in Å². They rise in mobile loops and surface residues and fall in the buried interior. In AlphaFold models this column is repurposed to hold pLDDT instead.

Q: What if only a Cα trace is available?
A: P-SEA three-state annotation labels each residue as helix, strand, or coil based purely on the geometry of the Cα trace. It serves as a fallback when the full backbone (and thus DSSP) is unavailable.

Q: What family and function is it annotated with?
A: Database cross-references. InterPro integrates a dozen domain/family signature databases into unified entries with residue-range hits. GO terms attach function/process/location labels with evidence codes. CATH codes position the fold in a four-level structural taxonomy. Organism is the NCBI-taxonomy species name.

Q: Are the domains correctly placed relative to each other?
A: Predicted Aligned Error (PAE) is an AlphaFold confidence matrix: entry (i, j) is the expected error in the position of residue j, in ångströms, when the prediction is superimposed on the true structure at residue i. Low PAE within a block of residues means that block is internally rigid and well-predicted; high PAE between two blocks means their relative placement is uncertain even if each block individually is confident.

Q: What do the diagnostic plots show?
A: Three diagnostic plots accompany the record. The Cα contact map visualizes the tertiary structure as a 2D adjacency matrix (8 Å cutoff, sequence-local contacts suppressed). The Ramachandran plot shows the distribution of backbone (φ, ψ) torsions, with points in the α and β basins reflecting secondary structure content. The PAE plot shows AlphaFold's inter-residue confidence as a color matrix.

Q: What is the amino-acid chain?
A: Primary structure: the covalent order of the twenty standard amino acids along the backbone. Two proteins with the same sequence will (almost always) fold to the same structure; two with 30% identity often share a fold but not the details.

Q: What do the rendered images show?
A: The six renders are orthographic views along the three Cartesian axes in both directions. Representation (cartoon, sticks, or surface) and color scheme (sequence-rainbow or by-chain) vary across proteins so the training set covers all the common visualization conventions.